Protein AF-0000000087410760 (afdb_homodimer)

Radius of gyration: 28.98 Å; Cα contacts (8 Å, |Δi|>4): 1289; chains: 2; bounding box: 97×98×59 Å

Structure (mmCIF, N/CA/C/O backbone):
data_AF-0000000087410760-model_v1
#
loop_
_entity.id
_entity.type
_entity.pdbx_description
1 polymer 'Alpha/beta hydrolase'
#
loop_
_atom_site.group_PDB
_atom_site.id
_atom_site.type_symbol
_atom_site.label_atom_id
_atom_site.label_alt_id
_atom_site.label_comp_id
_atom_site.label_asym_id
_atom_site.label_entity_id
_atom_site.label_seq_id
_atom_site.pdbx_PDB_ins_code
_atom_site.Cartn_x
_atom_site.Cartn_y
_atom_site.Cartn_z
_atom_site.occupancy
_atom_site.B_iso_or_equiv
_atom_site.auth_seq_id
_atom_site.auth_comp_id
_atom_site.auth_asym_id
_atom_site.auth_atom_id
_atom_site.pdbx_PDB_model_num
ATOM 1 N N . MET A 1 1 ? 74.938 -40.062 11.609 1 38.44 1 MET A N 1
ATOM 2 C CA . MET A 1 1 ? 73.75 -40.594 10.945 1 38.44 1 MET A CA 1
ATOM 3 C C . MET A 1 1 ? 72.812 -39.469 10.516 1 38.44 1 MET A C 1
ATOM 5 O O . MET A 1 1 ? 72.438 -38.625 11.32 1 38.44 1 MET A O 1
ATOM 9 N N . ASN A 1 2 ? 72.812 -39.125 9.156 1 38.44 2 ASN A N 1
ATOM 10 C CA . ASN A 1 2 ? 72.188 -38.062 8.398 1 38.44 2 ASN A CA 1
ATOM 11 C C . ASN A 1 2 ? 70.625 -38.094 8.516 1 38.44 2 ASN A C 1
ATOM 13 O O . ASN A 1 2 ? 70 -39.125 8.25 1 38.44 2 ASN A O 1
ATOM 17 N N . PHE A 1 3 ? 69.875 -37.281 9.227 1 37.53 3 PHE A N 1
ATOM 18 C CA . PHE A 1 3 ? 68.5 -37.031 9.492 1 37.53 3 PHE A CA 1
ATOM 19 C C . PHE A 1 3 ? 67.75 -36.594 8.219 1 37.53 3 PHE A C 1
ATOM 21 O O . PHE A 1 3 ? 67.562 -35.406 8 1 37.53 3 PHE A O 1
ATOM 28 N N . ARG A 1 4 ? 68.125 -37.062 7.023 1 40.28 4 ARG A N 1
ATOM 29 C CA . ARG A 1 4 ? 67.312 -36.406 5.996 1 40.28 4 ARG A CA 1
ATOM 30 C C . ARG A 1 4 ? 65.812 -36.5 6.273 1 40.28 4 ARG A C 1
ATOM 32 O O . ARG A 1 4 ? 65.312 -37.625 6.434 1 40.28 4 ARG A O 1
ATOM 39 N N . LYS A 1 5 ? 65.125 -35.375 6.516 1 38.53 5 LYS A N 1
ATOM 40 C CA . LYS A 1 5 ? 63.688 -35 6.676 1 38.53 5 LYS A CA 1
ATOM 41 C C . LYS A 1 5 ? 62.875 -35.531 5.504 1 38.53 5 LYS A C 1
ATOM 43 O O . LYS A 1 5 ? 63.25 -35.344 4.344 1 38.53 5 LYS A O 1
ATOM 48 N N . LEU A 1 6 ? 62 -36.594 5.594 1 42.25 6 LEU A N 1
ATOM 49 C CA . LEU A 1 6 ? 60.906 -37.062 4.75 1 42.25 6 LEU A CA 1
ATOM 50 C C . LEU A 1 6 ? 59.938 -35.938 4.438 1 42.25 6 LEU A C 1
ATOM 52 O O . LEU A 1 6 ? 59.375 -35.312 5.352 1 42.25 6 LEU A O 1
ATOM 56 N N . PHE A 1 7 ? 60.031 -35.25 3.277 1 44.22 7 PHE A N 1
ATOM 57 C CA . PHE A 1 7 ? 59.094 -34.281 2.748 1 44.22 7 PHE A CA 1
ATOM 58 C C . PHE A 1 7 ? 57.719 -34.906 2.512 1 44.22 7 PHE A C 1
ATOM 60 O O . PHE A 1 7 ? 57.594 -35.812 1.679 1 44.22 7 PHE A O 1
ATOM 67 N N . VAL A 1 8 ? 56.812 -35 3.443 1 42.41 8 VAL A N 1
ATOM 68 C CA . VAL A 1 8 ? 55.438 -35.375 3.271 1 42.41 8 VAL A CA 1
ATOM 69 C C . VAL A 1 8 ? 54.75 -34.406 2.314 1 42.41 8 VAL A C 1
ATOM 71 O O . VAL A 1 8 ? 54.688 -33.188 2.57 1 42.41 8 VAL A O 1
ATOM 74 N N . ILE A 1 9 ? 54.656 -34.719 1.019 1 44.81 9 ILE A N 1
ATOM 75 C CA . ILE A 1 9 ? 53.844 -34 0.049 1 44.81 9 ILE A CA 1
ATOM 76 C C . ILE A 1 9 ? 52.375 -34.031 0.469 1 44.81 9 ILE A C 1
ATOM 78 O O . ILE A 1 9 ? 51.781 -35.125 0.549 1 44.81 9 ILE A O 1
ATOM 82 N N . THR A 1 10 ? 51.844 -33.219 1.294 1 47.16 10 THR A N 1
ATOM 83 C CA . THR A 1 10 ? 50.406 -33.062 1.551 1 47.16 10 THR A CA 1
ATOM 84 C C . THR A 1 10 ? 49.656 -32.688 0.268 1 47.16 10 THR A C 1
ATOM 86 O O . THR A 1 10 ? 49.906 -31.625 -0.317 1 47.16 10 THR A O 1
ATOM 89 N N . GLY A 1 11 ? 49.281 -33.625 -0.597 1 40.72 11 GLY A N 1
ATOM 90 C CA . GLY A 1 11 ? 48.375 -33.344 -1.69 1 40.72 11 GLY A CA 1
ATOM 91 C C . GLY A 1 11 ? 47.125 -32.625 -1.249 1 40.72 11 GLY A C 1
ATOM 92 O O . GLY A 1 11 ? 46.344 -33.156 -0.439 1 40.72 11 GLY A O 1
ATOM 93 N N . LEU A 1 12 ? 47.125 -31.359 -1.23 1 46.41 12 LEU A N 1
ATOM 94 C CA . LEU A 1 12 ? 45.906 -30.578 -1.085 1 46.41 12 LEU A CA 1
ATOM 95 C C . LEU A 1 12 ? 44.875 -30.984 -2.131 1 46.41 12 LEU A C 1
ATOM 97 O O . LEU A 1 12 ? 45.062 -30.766 -3.326 1 46.41 12 LEU A O 1
ATOM 101 N N . PHE A 1 13 ? 44.125 -32.031 -2.029 1 42.69 13 PHE A N 1
ATOM 102 C CA . PHE A 1 13 ? 42.906 -32.281 -2.822 1 42.69 13 PHE A CA 1
ATOM 103 C C . PHE A 1 13 ? 42 -31.047 -2.816 1 42.69 13 PHE A C 1
ATOM 105 O O . PHE A 1 13 ? 41.469 -30.672 -1.777 1 42.69 13 PHE A O 1
ATOM 112 N N . ALA A 1 14 ? 42.219 -30.141 -3.727 1 42.72 14 ALA A N 1
ATOM 113 C CA . ALA A 1 14 ? 41.188 -29.125 -3.979 1 42.72 14 ALA A CA 1
ATOM 114 C C . ALA A 1 14 ? 39.906 -29.766 -4.438 1 42.72 14 ALA A C 1
ATOM 116 O O . ALA A 1 14 ? 39.812 -30.312 -5.547 1 42.72 14 ALA A O 1
ATOM 117 N N . ALA A 1 15 ? 39.062 -30.25 -3.645 1 43.44 15 ALA A N 1
ATOM 118 C CA . ALA A 1 15 ? 37.688 -30.531 -4.043 1 43.44 15 ALA A CA 1
ATOM 119 C C . ALA A 1 15 ? 37.125 -29.406 -4.902 1 43.44 15 ALA A C 1
ATOM 121 O O . ALA A 1 15 ? 36.938 -28.281 -4.426 1 43.44 15 ALA A O 1
ATOM 122 N N . SER A 1 16 ? 37.375 -29.422 -6.113 1 41.16 16 SER A N 1
ATOM 123 C CA . SER A 1 16 ? 36.656 -28.5 -6.988 1 41.16 16 SER A CA 1
ATOM 124 C C . SER A 1 16 ? 35.156 -28.484 -6.656 1 41.16 16 SER A C 1
ATOM 126 O O . SER A 1 16 ? 34.438 -29.469 -6.867 1 41.16 16 SER A O 1
ATOM 128 N N . MET A 1 17 ? 34.75 -27.891 -5.59 1 46.09 17 MET A N 1
ATOM 129 C CA . MET A 1 17 ? 33.344 -27.609 -5.473 1 46.09 17 MET A CA 1
ATOM 130 C C . MET A 1 17 ? 32.75 -27.156 -6.812 1 46.09 17 MET A C 1
ATOM 132 O O . MET A 1 17 ? 33.125 -26.094 -7.32 1 46.09 17 MET A O 1
ATOM 136 N N . THR A 1 18 ? 32.562 -28.062 -7.73 1 45.47 18 THR A N 1
ATOM 137 C CA . THR A 1 18 ? 31.812 -27.672 -8.914 1 45.47 18 THR A CA 1
ATOM 138 C C . THR A 1 18 ? 30.641 -26.781 -8.539 1 45.47 18 THR A C 1
ATOM 140 O O . THR A 1 18 ? 29.688 -27.219 -7.895 1 45.47 18 THR A O 1
ATOM 143 N N . VAL A 1 19 ? 30.875 -25.531 -8.195 1 52.88 19 VAL A N 1
ATOM 144 C CA . VAL A 1 19 ? 29.828 -24.516 -8.102 1 52.88 19 VAL A CA 1
ATOM 145 C C . VAL A 1 19 ? 28.875 -24.656 -9.289 1 52.88 19 VAL A C 1
ATOM 147 O O . VAL A 1 19 ? 29.266 -24.453 -10.438 1 52.88 19 VAL A O 1
ATOM 150 N N . MET A 1 20 ? 27.953 -25.578 -9.188 1 61.34 20 MET A N 1
ATOM 151 C CA . MET A 1 20 ? 27 -25.672 -10.289 1 61.34 20 MET A CA 1
ATOM 152 C C . MET A 1 20 ? 26.438 -24.297 -10.648 1 61.34 20 MET A C 1
ATOM 154 O O . MET A 1 20 ? 25.984 -23.562 -9.766 1 61.34 20 MET A O 1
ATOM 158 N N . ALA A 1 21 ? 26.703 -23.75 -11.781 1 67.06 21 ALA A N 1
ATOM 159 C CA . ALA A 1 21 ? 26.312 -22.5 -12.422 1 67.06 21 ALA A CA 1
ATOM 160 C C . ALA A 1 21 ? 24.781 -22.328 -12.414 1 67.06 21 ALA A C 1
ATOM 162 O O . ALA A 1 21 ? 24.047 -23.297 -12.195 1 67.06 21 ALA A O 1
ATOM 163 N N . GLN A 1 22 ? 24.312 -21.141 -12.477 1 73.69 22 GLN A N 1
ATOM 164 C CA . GLN A 1 22 ? 22.922 -20.844 -12.797 1 73.69 22 GLN A CA 1
ATOM 165 C C . GLN A 1 22 ? 22.438 -21.656 -13.992 1 73.69 22 GLN A C 1
ATOM 167 O O . GLN A 1 22 ? 23.188 -21.828 -14.961 1 73.69 22 GLN A O 1
ATOM 172 N N . ARG A 1 23 ? 21.266 -22.344 -13.812 1 89.31 23 ARG A N 1
ATOM 173 C CA . ARG A 1 23 ? 20.703 -23.156 -14.883 1 89.31 23 ARG A CA 1
ATOM 174 C C . ARG A 1 23 ? 19.328 -22.641 -15.281 1 89.31 23 ARG A C 1
ATOM 176 O O . ARG A 1 23 ? 18.562 -22.156 -14.445 1 89.31 23 ARG A O 1
ATOM 183 N N . THR A 1 24 ? 19.094 -22.625 -16.547 1 95 24 THR A N 1
ATOM 184 C CA . THR A 1 24 ? 17.766 -22.375 -17.109 1 95 24 THR A CA 1
ATOM 185 C C . THR A 1 24 ? 17.375 -23.484 -18.078 1 95 24 THR A C 1
ATOM 187 O O . THR A 1 24 ? 18.156 -23.875 -18.953 1 95 24 THR A O 1
ATOM 190 N N . PHE A 1 25 ? 16.234 -24.141 -17.844 1 97.12 25 PHE A N 1
ATOM 191 C CA . PHE A 1 25 ? 15.789 -25.219 -18.703 1 97.12 25 PHE A CA 1
ATOM 192 C C . PHE A 1 25 ? 14.266 -25.281 -18.75 1 97.12 25 PHE A C 1
ATOM 194 O O . PHE A 1 25 ? 13.594 -24.734 -17.875 1 97.12 25 PHE A O 1
ATOM 201 N N . ASP A 1 26 ? 13.727 -25.906 -19.734 1 97.56 26 ASP A N 1
ATOM 202 C CA . ASP A 1 26 ? 12.289 -26.062 -19.938 1 97.56 26 ASP A CA 1
ATOM 203 C C . ASP A 1 26 ? 11.828 -27.469 -19.547 1 97.56 26 ASP A C 1
ATOM 205 O O . ASP A 1 26 ? 12.562 -28.438 -19.75 1 97.56 26 ASP A O 1
ATOM 209 N N . VAL A 1 27 ? 10.664 -27.562 -18.984 1 97.31 27 VAL A N 1
ATOM 210 C CA . VAL A 1 27 ? 10.031 -28.828 -18.609 1 97.31 27 VAL A CA 1
ATOM 211 C C . VAL A 1 27 ? 8.578 -28.844 -19.062 1 97.31 27 VAL A C 1
ATOM 213 O O . VAL A 1 27 ? 7.832 -27.891 -18.797 1 97.31 27 VAL A O 1
ATOM 216 N N . ASN A 1 28 ? 8.164 -29.875 -19.781 1 97.38 28 ASN A N 1
ATOM 217 C CA . ASN A 1 28 ? 6.734 -30.062 -20.016 1 97.38 28 ASN A CA 1
ATOM 218 C C . ASN A 1 28 ? 5.992 -30.375 -18.703 1 97.38 28 ASN A C 1
ATOM 220 O O . ASN A 1 28 ? 6.445 -31.203 -17.922 1 97.38 28 ASN A O 1
ATOM 224 N N . LEU A 1 29 ? 4.91 -29.75 -18.516 1 97.62 29 LEU A N 1
ATOM 225 C CA . LEU A 1 29 ? 4.207 -29.906 -17.25 1 97.62 29 LEU A CA 1
ATOM 226 C C . LEU A 1 29 ? 3.539 -31.266 -17.156 1 97.62 29 LEU A C 1
ATOM 228 O O . LEU A 1 29 ? 3.379 -31.812 -16.062 1 97.62 29 LEU A O 1
ATOM 232 N N . TYR A 1 30 ? 3.111 -31.766 -18.344 1 96.19 30 TYR A N 1
ATOM 233 C CA . TYR A 1 30 ? 2.451 -33.062 -18.406 1 96.19 30 TYR A CA 1
ATOM 234 C C . TYR A 1 30 ? 3.16 -33.969 -19.391 1 96.19 30 TYR A C 1
ATOM 236 O O . TYR A 1 30 ? 3.557 -33.562 -20.484 1 96.19 30 TYR A O 1
ATOM 244 N N . ASN A 1 31 ? 3.543 -35.219 -19.031 1 89.25 31 ASN A N 1
ATOM 245 C CA . ASN A 1 31 ? 4.102 -36.25 -19.938 1 89.25 31 ASN A CA 1
ATOM 246 C C . ASN A 1 31 ? 3.014 -36.938 -20.75 1 89.25 31 ASN A C 1
ATOM 248 O O . ASN A 1 31 ? 3.279 -37.438 -21.844 1 89.25 31 ASN A O 1
ATOM 252 N N . GLY A 1 32 ? 1.781 -36.844 -20.469 1 85.56 32 GLY A N 1
ATOM 253 C CA . GLY A 1 32 ? 0.605 -37.375 -21.141 1 85.56 32 GLY A CA 1
ATOM 254 C C . GLY A 1 32 ? -0.545 -36.375 -21.203 1 85.56 32 GLY A C 1
ATOM 255 O O . GLY A 1 32 ? -0.343 -35.219 -21.484 1 85.56 32 GLY A O 1
ATOM 256 N N . ARG A 1 33 ? -1.639 -36.969 -20.969 1 87.81 33 ARG A N 1
ATOM 257 C CA . ARG A 1 33 ? -2.83 -36.125 -21.078 1 87.81 33 ARG A CA 1
ATOM 258 C C . ARG A 1 33 ? -2.965 -35.188 -19.891 1 87.81 33 ARG A C 1
ATOM 260 O O . ARG A 1 33 ? -2.865 -35.625 -18.734 1 87.81 33 ARG A O 1
ATOM 267 N N . ALA A 1 34 ? -3.062 -33.938 -20.219 1 93.62 34 ALA A N 1
ATOM 268 C CA . ALA A 1 34 ? -3.363 -32.969 -19.188 1 93.62 34 ALA A CA 1
ATOM 269 C C . ALA A 1 34 ? -4.789 -33.125 -18.672 1 93.62 34 ALA A C 1
ATOM 271 O O . ALA A 1 34 ? -5.676 -33.562 -19.406 1 93.62 34 ALA A O 1
ATOM 272 N N . PRO A 1 35 ? -4.895 -32.812 -17.391 1 95.75 35 PRO A N 1
ATOM 273 C CA . PRO A 1 35 ? -6.273 -32.812 -16.891 1 95.75 35 PRO A CA 1
ATOM 274 C C . PRO A 1 35 ? -7.121 -31.703 -17.5 1 95.75 35 PRO A C 1
ATOM 276 O O . PRO A 1 35 ? -6.609 -30.609 -17.781 1 95.75 35 PRO A O 1
ATOM 279 N N . TYR A 1 36 ? -8.391 -31.922 -17.672 1 96.44 36 TYR A N 1
ATOM 280 C CA . TYR A 1 36 ? -9.359 -30.984 -18.219 1 96.44 36 TYR A CA 1
ATOM 281 C C . TYR A 1 36 ? -8.977 -30.562 -19.625 1 96.44 36 TYR A C 1
ATOM 283 O O . TYR A 1 36 ? -7.828 -30.734 -20.047 1 96.44 36 TYR A O 1
ATOM 291 N N . ASN A 1 37 ? -9.945 -30.172 -20.406 1 95.5 37 ASN A N 1
ATOM 292 C CA . ASN A 1 37 ? -9.773 -29.859 -21.812 1 95.5 37 ASN A CA 1
ATOM 293 C C . ASN A 1 37 ? -10.414 -28.516 -22.172 1 95.5 37 ASN A C 1
ATOM 295 O O . ASN A 1 37 ? -11.586 -28.297 -21.875 1 95.5 37 ASN A O 1
ATOM 299 N N . ASN A 1 38 ? -9.57 -27.609 -22.797 1 96.25 38 ASN A N 1
ATOM 300 C CA . ASN A 1 38 ? -10.102 -26.297 -23.172 1 96.25 38 ASN A CA 1
ATOM 301 C C . ASN A 1 38 ? -10.516 -26.25 -24.641 1 96.25 38 ASN A C 1
ATOM 303 O O . ASN A 1 38 ? -10.82 -25.172 -25.172 1 96.25 38 ASN A O 1
ATOM 307 N N . GLY A 1 39 ? -10.43 -27.344 -25.344 1 95.88 39 GLY A N 1
ATOM 308 C CA . GLY A 1 39 ? -10.883 -27.438 -26.719 1 95.88 39 GLY A CA 1
ATOM 309 C C . GLY A 1 39 ? -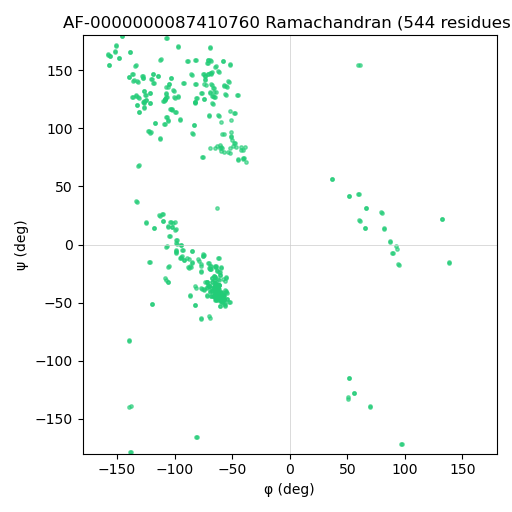9.781 -27.172 -27.734 1 95.88 39 GLY A C 1
ATOM 310 O O . GLY A 1 39 ? -10.008 -27.266 -28.938 1 95.88 39 GLY A O 1
ATOM 311 N N . ASP A 1 40 ? -8.539 -26.812 -27.375 1 95.44 40 ASP A N 1
ATOM 312 C CA . ASP A 1 40 ? -7.398 -26.562 -28.25 1 95.44 40 ASP A CA 1
ATOM 313 C C . ASP A 1 40 ? -6.27 -27.547 -28 1 95.44 40 ASP A C 1
ATOM 315 O O . ASP A 1 40 ? -5.477 -27.375 -27.078 1 95.44 40 ASP A O 1
ATOM 319 N N . LYS A 1 41 ? -6.051 -28.516 -28.828 1 91.75 41 LYS A N 1
ATOM 32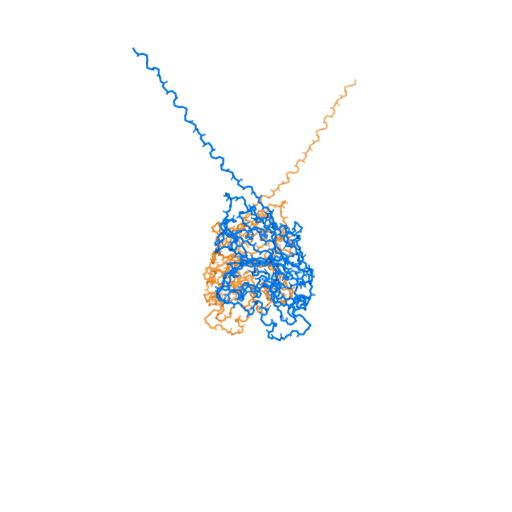0 C CA . LYS A 1 41 ? -5.074 -29.594 -28.672 1 91.75 41 LYS A CA 1
ATOM 321 C C . LYS A 1 41 ? -3.648 -29.062 -28.781 1 91.75 41 LYS A C 1
ATOM 323 O O . LYS A 1 41 ? -2.699 -29.703 -28.328 1 91.75 41 LYS A O 1
ATOM 328 N N . ARG A 1 42 ? -3.525 -27.922 -29.391 1 94.31 42 ARG A N 1
ATOM 329 C CA . ARG A 1 42 ? -2.195 -27.359 -29.609 1 94.31 42 ARG A CA 1
ATOM 330 C C . ARG A 1 42 ? -1.734 -26.578 -28.375 1 94.31 42 ARG A C 1
ATOM 332 O O . ARG A 1 42 ? -0.555 -26.234 -28.266 1 94.31 42 ARG A O 1
ATOM 339 N N . ASP A 1 43 ? -2.645 -26.266 -27.5 1 96.25 43 ASP A N 1
ATOM 340 C CA . ASP A 1 43 ? -2.332 -25.5 -26.281 1 96.25 43 ASP A CA 1
ATOM 341 C C . ASP A 1 43 ? -1.794 -26.422 -25.188 1 96.25 43 ASP A C 1
ATOM 343 O O . ASP A 1 43 ? -2.562 -27.109 -24.531 1 96.25 43 ASP A O 1
ATOM 347 N N . THR A 1 44 ? -0.476 -26.438 -24.953 1 96.75 44 THR A N 1
ATOM 348 C CA . THR A 1 44 ? 0.164 -27.266 -23.938 1 96.75 44 THR A CA 1
ATOM 349 C C . THR A 1 44 ? 0.731 -26.406 -22.812 1 96.75 44 THR A C 1
ATOM 351 O O . THR A 1 44 ? 0.947 -25.203 -22.984 1 96.75 44 THR A O 1
ATOM 354 N N . ALA A 1 45 ? 0.933 -27.047 -21.688 1 98.38 45 ALA A N 1
ATOM 355 C CA . ALA A 1 45 ? 1.505 -26.359 -20.531 1 98.38 45 ALA A CA 1
ATOM 356 C C . ALA A 1 45 ? 2.965 -26.75 -20.328 1 98.38 45 ALA A C 1
ATOM 358 O O . ALA A 1 45 ? 3.328 -27.922 -20.469 1 98.38 45 ALA A O 1
ATOM 359 N N . LYS A 1 46 ? 3.799 -25.797 -20.016 1 98.25 46 LYS A N 1
ATOM 360 C CA . LYS A 1 46 ? 5.207 -26.031 -19.719 1 98.25 46 LYS A CA 1
ATOM 361 C C . LYS A 1 46 ? 5.746 -24.969 -18.766 1 98.25 46 LYS A C 1
ATOM 363 O O . LYS A 1 46 ? 5.102 -23.953 -18.547 1 98.25 46 LYS A O 1
ATOM 368 N N . VAL A 1 47 ? 6.926 -25.281 -18.219 1 98.62 47 VAL A N 1
ATOM 369 C CA . VAL A 1 47 ? 7.582 -24.297 -17.375 1 98.62 47 VAL A CA 1
ATOM 370 C C . VAL A 1 47 ? 9.016 -24.078 -17.859 1 98.62 47 VAL A C 1
ATOM 372 O O . VAL A 1 47 ? 9.648 -24.984 -18.391 1 98.62 47 VAL A O 1
ATOM 375 N N . ARG A 1 48 ? 9.438 -22.875 -17.766 1 98.62 48 ARG A N 1
ATOM 376 C CA . ARG A 1 48 ? 10.859 -22.578 -17.781 1 98.62 48 ARG A CA 1
ATOM 377 C C . ARG A 1 48 ? 11.398 -22.344 -16.375 1 98.62 48 ARG A C 1
ATOM 379 O O . ARG A 1 48 ? 10.891 -21.484 -15.656 1 98.62 48 ARG A O 1
ATOM 386 N N . VAL A 1 49 ? 12.445 -23.094 -16.031 1 98.5 49 VAL A N 1
ATOM 387 C CA . VAL A 1 49 ? 12.961 -23.078 -14.664 1 98.5 49 VAL A CA 1
ATOM 388 C C . VAL A 1 49 ? 14.305 -22.344 -14.625 1 98.5 49 VAL A C 1
ATOM 390 O O . VAL A 1 49 ? 15.195 -22.625 -15.43 1 98.5 49 VAL A O 1
ATOM 393 N N . TYR A 1 50 ? 14.414 -21.328 -13.789 1 98 50 TYR A N 1
ATOM 394 C CA . TYR A 1 50 ? 15.641 -20.625 -13.484 1 98 50 TYR A CA 1
ATOM 395 C C . TYR A 1 50 ? 16.156 -20.984 -12.094 1 98 50 TYR A C 1
ATOM 397 O O . TYR A 1 50 ? 15.57 -20.578 -11.086 1 98 50 TYR A O 1
ATOM 405 N N . LEU A 1 51 ? 17.25 -21.719 -12.016 1 97.81 51 LEU A N 1
ATOM 406 C CA . LEU A 1 51 ? 17.828 -22.125 -10.742 1 97.81 51 LEU A CA 1
ATOM 407 C C . LEU A 1 51 ? 19.016 -21.234 -10.375 1 97.81 51 LEU A C 1
ATOM 409 O O . LEU A 1 51 ? 19.859 -20.938 -11.227 1 97.81 51 LEU A O 1
ATOM 413 N N . PRO A 1 52 ? 18.969 -20.781 -9.133 1 96.88 52 PRO A N 1
ATOM 414 C CA . PRO A 1 52 ? 20.141 -20.016 -8.703 1 96.88 52 PRO A CA 1
ATOM 415 C C . PRO A 1 52 ? 21.391 -20.875 -8.555 1 96.88 52 PRO A C 1
ATOM 417 O O . PRO A 1 52 ? 21.312 -22.109 -8.656 1 96.88 52 PRO A O 1
ATOM 420 N N . LEU A 1 53 ? 22.5 -20.078 -8.383 1 93.44 53 LEU A N 1
ATOM 421 C CA . LEU A 1 53 ? 23.719 -20.797 -7.969 1 93.44 53 LEU A CA 1
ATOM 422 C C . LEU A 1 53 ? 23.484 -21.562 -6.672 1 93.44 53 LEU A C 1
ATOM 424 O O . LEU A 1 53 ? 22.859 -21.047 -5.742 1 93.44 53 LEU A O 1
ATOM 428 N N . GLU A 1 54 ? 24.016 -22.75 -6.723 1 91.75 54 GLU A N 1
ATOM 429 C CA . GLU A 1 54 ? 23.75 -23.625 -5.586 1 91.75 54 GLU A CA 1
ATOM 430 C C . GLU A 1 54 ? 24.156 -22.969 -4.27 1 91.75 54 GLU A C 1
ATOM 432 O O . GLU A 1 54 ? 23.422 -23.016 -3.285 1 91.75 54 GLU A O 1
ATOM 437 N N . ARG A 1 55 ? 25.25 -22.312 -4.238 1 92.38 55 ARG A N 1
ATOM 438 C CA . ARG A 1 55 ? 25.781 -21.719 -3.018 1 92.38 55 ARG A CA 1
ATOM 439 C C . ARG A 1 55 ? 24.953 -20.531 -2.568 1 92.38 55 ARG A C 1
ATOM 441 O O . ARG A 1 55 ? 25.031 -20.094 -1.414 1 92.38 55 ARG A O 1
ATOM 448 N N . GLU A 1 56 ? 24.141 -20.047 -3.484 1 94.31 56 GLU A N 1
ATOM 449 C CA . GLU A 1 56 ? 23.344 -18.844 -3.195 1 94.31 56 GLU A CA 1
ATOM 450 C C . GLU A 1 56 ? 21.875 -19.188 -2.977 1 94.31 56 GLU A C 1
ATOM 452 O O . GLU A 1 56 ? 21.078 -18.312 -2.643 1 94.31 56 GLU A O 1
ATOM 457 N N . ALA A 1 57 ? 21.641 -20.453 -3.121 1 95.81 57 ALA A N 1
ATOM 458 C CA . ALA A 1 57 ? 20.234 -20.859 -3.057 1 95.81 57 ALA A CA 1
ATOM 459 C C . ALA A 1 57 ? 19.656 -20.625 -1.661 1 95.81 57 ALA A C 1
ATOM 461 O O . ALA A 1 57 ? 20.25 -21.062 -0.664 1 95.81 57 ALA A O 1
ATOM 462 N N . THR A 1 58 ? 18.531 -19.906 -1.605 1 96.38 58 THR A N 1
ATOM 463 C CA . THR A 1 58 ? 17.859 -19.625 -0.341 1 96.38 58 THR A CA 1
ATOM 464 C C . THR A 1 58 ? 16.875 -20.75 0.007 1 96.38 58 THR A C 1
ATOM 466 O O . THR A 1 58 ? 16.375 -20.812 1.135 1 96.38 58 THR A O 1
ATOM 469 N N . GLY A 1 59 ? 16.594 -21.641 -1.01 1 97.69 59 GLY A N 1
ATOM 470 C CA . GLY A 1 59 ? 15.578 -22.672 -0.85 1 97.69 59 GLY A CA 1
ATOM 471 C C . GLY A 1 59 ? 14.195 -22.203 -1.285 1 97.69 59 GLY A C 1
ATOM 472 O O . GLY A 1 59 ? 13.266 -23 -1.358 1 97.69 59 GLY A O 1
ATOM 473 N N . ARG A 1 60 ? 14.008 -20.969 -1.601 1 98.44 60 ARG A N 1
ATOM 474 C CA . ARG A 1 60 ? 12.711 -20.438 -2.008 1 98.44 60 ARG A CA 1
ATOM 475 C C . ARG A 1 60 ? 12.484 -20.625 -3.5 1 98.44 60 ARG A C 1
ATOM 477 O O . ARG A 1 60 ? 13.422 -20.547 -4.297 1 98.44 60 ARG A O 1
ATOM 484 N N . ALA A 1 61 ? 11.289 -20.844 -3.893 1 98.75 61 ALA A N 1
ATOM 485 C CA . ALA A 1 61 ? 10.875 -20.969 -5.289 1 98.75 61 ALA A CA 1
ATOM 486 C C . ALA A 1 61 ? 9.57 -20.219 -5.543 1 98.75 61 ALA A C 1
ATOM 488 O O . ALA A 1 61 ? 8.727 -20.109 -4.656 1 98.75 61 ALA A O 1
ATOM 489 N N . ILE A 1 62 ? 9.43 -19.688 -6.703 1 98.88 62 ILE A N 1
ATOM 490 C CA . ILE A 1 62 ? 8.234 -18.953 -7.07 1 98.88 62 ILE A CA 1
ATOM 491 C C . ILE A 1 62 ? 7.738 -19.406 -8.438 1 98.88 62 ILE A C 1
ATOM 493 O O . ILE A 1 62 ? 8.484 -19.359 -9.422 1 98.88 62 ILE A O 1
ATOM 497 N N . VAL A 1 63 ? 6.527 -19.906 -8.508 1 98.94 63 VAL A N 1
ATOM 498 C CA . VAL A 1 63 ? 5.844 -20.156 -9.773 1 98.94 63 VAL A CA 1
ATOM 499 C C . VAL A 1 63 ? 5.23 -18.859 -10.297 1 98.94 63 VAL A C 1
ATOM 501 O O . VAL A 1 63 ? 4.465 -18.203 -9.594 1 98.94 63 VAL A O 1
ATOM 504 N N . ILE A 1 64 ? 5.539 -18.5 -11.523 1 98.88 64 ILE A N 1
ATOM 505 C CA . ILE A 1 64 ? 5.148 -17.219 -12.07 1 98.88 64 ILE A CA 1
ATOM 506 C C . ILE A 1 64 ? 4.082 -17.406 -13.148 1 98.88 64 ILE A C 1
ATOM 508 O O . ILE A 1 64 ? 4.301 -18.125 -14.125 1 98.88 64 ILE A O 1
ATOM 512 N N . CYS A 1 65 ? 2.932 -16.75 -12.969 1 98.94 65 CYS A N 1
ATOM 513 C CA . CYS A 1 65 ? 1.796 -16.828 -13.883 1 98.94 65 CYS A CA 1
ATOM 514 C C . CYS A 1 65 ? 1.629 -15.531 -14.664 1 98.94 65 CYS A C 1
ATOM 516 O O . CYS A 1 65 ? 1.061 -14.57 -14.148 1 98.94 65 CYS A O 1
ATOM 518 N N . PRO A 1 66 ? 2.049 -15.547 -15.945 1 98.56 66 PRO A N 1
ATOM 519 C CA . PRO A 1 66 ? 1.903 -14.328 -16.75 1 98.56 66 PRO A CA 1
ATOM 520 C C . PRO A 1 66 ? 0.444 -13.938 -16.969 1 98.56 66 PRO A C 1
ATOM 522 O O . PRO A 1 66 ? -0.44 -14.797 -16.938 1 98.56 66 PRO A O 1
ATOM 525 N N . GLY A 1 67 ? 0.243 -12.648 -17.172 1 98.06 67 GLY A N 1
ATOM 526 C CA . GLY A 1 67 ? -1.076 -12.148 -17.531 1 98.06 67 GLY A CA 1
ATOM 527 C C . GLY A 1 67 ? -1.386 -12.312 -19 1 98.06 67 GLY A C 1
ATOM 528 O O . GLY A 1 67 ? -0.746 -13.102 -19.703 1 98.06 67 GLY A O 1
ATOM 529 N N . GLY A 1 68 ? -2.475 -11.578 -19.406 1 97.62 68 GLY A N 1
ATOM 530 C CA . GLY A 1 68 ? -2.906 -11.641 -20.797 1 97.62 68 GLY A CA 1
ATOM 531 C C . GLY A 1 68 ? -4.398 -11.867 -20.953 1 97.62 68 GLY A C 1
ATOM 532 O O . GLY A 1 68 ? -4.852 -12.43 -21.953 1 97.62 68 GLY A O 1
ATOM 533 N N . SER A 1 69 ? -5.133 -11.562 -20 1 97.5 69 SER A N 1
ATOM 534 C CA . SER A 1 69 ? -6.594 -11.539 -19.984 1 97.5 69 SER A CA 1
ATOM 535 C C . SER A 1 69 ? -7.164 -12.922 -20.281 1 97.5 69 SER A C 1
ATOM 537 O O . SER A 1 69 ? -8.25 -13.047 -20.844 1 97.5 69 SER A O 1
ATOM 539 N N . TYR A 1 70 ? -6.355 -13.953 -20.078 1 97.88 70 TYR A N 1
ATOM 540 C CA . TYR A 1 70 ? -6.738 -15.336 -20.344 1 97.88 70 TYR A CA 1
ATOM 541 C C . TYR A 1 70 ? -6.977 -15.562 -21.828 1 97.88 70 TYR A C 1
ATOM 543 O O . TYR A 1 70 ? -7.652 -16.516 -22.219 1 97.88 70 TYR A O 1
ATOM 551 N N . GLU A 1 71 ? -6.551 -14.641 -22.672 1 97.56 71 GLU A N 1
ATOM 552 C CA . GLU A 1 71 ? -6.602 -14.781 -24.125 1 97.56 71 GLU A CA 1
ATOM 553 C C . GLU A 1 71 ? -5.215 -15.055 -24.703 1 97.56 71 GLU A C 1
ATOM 555 O O . GLU A 1 71 ? -5.082 -15.703 -25.734 1 97.56 71 GLU A O 1
ATOM 560 N N . SER A 1 72 ? -4.297 -14.555 -24.109 1 97.69 72 SER A N 1
ATOM 561 C CA . SER A 1 72 ? -2.881 -14.758 -24.406 1 97.69 72 SER A CA 1
ATOM 562 C C . SER A 1 72 ? -2.045 -14.742 -23.141 1 97.69 72 SER A C 1
ATOM 564 O O . SER A 1 72 ? -2.59 -14.672 -22.031 1 97.69 72 SER A O 1
ATOM 566 N N . LEU A 1 73 ? -0.727 -14.93 -23.266 1 98.25 73 LEU A N 1
ATOM 567 C CA . LEU A 1 73 ? 0.167 -14.852 -22.125 1 98.25 73 LEU A CA 1
ATOM 568 C C . LEU A 1 73 ? 1.308 -13.875 -22.375 1 98.25 73 LEU A C 1
ATOM 570 O O . LEU A 1 73 ? 2.029 -14.008 -23.375 1 98.25 73 LEU A O 1
ATOM 574 N N . SER A 1 74 ? 1.388 -12.891 -21.516 1 97.12 74 SER A N 1
ATOM 575 C CA . SER A 1 74 ? 2.533 -11.984 -21.578 1 97.12 74 SER A CA 1
ATOM 576 C C . SER A 1 74 ? 3.787 -12.648 -21.016 1 97.12 74 SER A C 1
ATOM 578 O O . SER A 1 74 ? 4.309 -12.219 -19.984 1 97.12 74 SER A O 1
ATOM 580 N N . MET A 1 75 ? 4.395 -13.57 -21.781 1 97.44 75 MET A N 1
ATOM 581 C CA . MET A 1 75 ? 5.441 -14.469 -21.297 1 97.44 75 MET A CA 1
ATOM 582 C C . MET A 1 75 ? 6.73 -13.703 -21.031 1 97.44 75 MET A C 1
ATOM 584 O O . MET A 1 75 ? 7.449 -14 -20.062 1 97.44 75 MET A O 1
ATOM 588 N N . ASP A 1 76 ? 7.031 -12.711 -21.828 1 95.06 76 ASP A N 1
ATOM 589 C CA . ASP A 1 76 ? 8.312 -12.016 -21.688 1 95.06 76 ASP A CA 1
ATOM 590 C C . ASP A 1 76 ? 8.297 -11.062 -20.5 1 95.06 76 ASP A C 1
ATOM 592 O O . ASP A 1 76 ? 8.82 -11.383 -19.438 1 95.06 76 ASP A O 1
ATOM 596 N N . THR A 1 77 ? 7.445 -10 -20.484 1 93.75 77 THR A N 1
ATOM 597 C CA . THR A 1 77 ? 7.492 -8.906 -19.531 1 93.75 77 THR A CA 1
ATOM 598 C C . THR A 1 77 ? 6.895 -9.336 -18.188 1 93.75 77 THR A C 1
ATOM 600 O O . THR A 1 77 ? 7.27 -8.812 -17.141 1 93.75 77 THR A O 1
ATOM 603 N N . GLU A 1 78 ? 6.02 -10.367 -18.219 1 96.81 78 GLU A N 1
ATOM 604 C CA . GLU A 1 78 ? 5.352 -10.812 -17 1 96.81 78 GLU A CA 1
ATOM 605 C C . GLU A 1 78 ? 5.723 -12.25 -16.656 1 96.81 78 GLU A C 1
ATOM 607 O O . GLU A 1 78 ? 5.043 -12.898 -15.859 1 96.81 78 GLU A O 1
ATOM 612 N N . GLY A 1 79 ? 6.793 -12.758 -17.328 1 96.81 79 GLY A N 1
ATOM 613 C CA . GLY A 1 79 ? 7.293 -14.102 -17.078 1 96.81 79 GLY A CA 1
ATOM 614 C C . GLY A 1 79 ? 8.805 -14.188 -17.062 1 96.81 79 GLY A C 1
ATOM 615 O O . GLY A 1 79 ? 9.438 -14.078 -16.016 1 96.81 79 GLY A O 1
ATOM 616 N N . TYR A 1 80 ? 9.406 -14.281 -18.234 1 96.88 80 TYR A N 1
ATOM 617 C CA . TYR A 1 80 ? 10.82 -14.594 -18.406 1 96.88 80 TYR A CA 1
ATOM 618 C C . TYR A 1 80 ? 11.688 -13.484 -17.812 1 96.88 80 TYR A C 1
ATOM 620 O O . TYR A 1 80 ? 12.75 -13.758 -17.25 1 96.88 80 TYR A O 1
ATOM 628 N N . ASP A 1 81 ? 11.281 -12.234 -17.891 1 94 81 ASP A N 1
ATOM 629 C CA . ASP A 1 81 ? 12.07 -11.102 -17.406 1 94 81 ASP A CA 1
ATOM 630 C C . ASP A 1 81 ? 12.258 -11.172 -15.891 1 94 81 ASP A C 1
ATOM 632 O O . ASP A 1 81 ? 13.164 -10.539 -15.344 1 94 81 ASP A O 1
ATOM 636 N N . TRP A 1 82 ? 11.438 -11.93 -15.234 1 95.69 82 TRP A N 1
ATOM 637 C CA . TRP A 1 82 ? 11.523 -12.047 -13.781 1 95.69 82 TRP A CA 1
ATOM 638 C C . TRP A 1 82 ? 12.414 -13.219 -13.383 1 95.69 82 TRP A C 1
ATOM 640 O O . TRP A 1 82 ? 12.797 -13.344 -12.219 1 95.69 82 TRP A O 1
ATOM 650 N N . GLY A 1 83 ? 12.75 -14.125 -14.352 1 95.25 83 GLY A N 1
ATOM 651 C CA . GLY A 1 83 ? 13.562 -15.297 -14.07 1 95.25 83 GLY A CA 1
ATOM 652 C C . GLY A 1 83 ? 14.906 -14.961 -13.445 1 95.25 83 GLY A C 1
ATOM 653 O O . GLY A 1 83 ? 15.203 -15.383 -12.328 1 95.25 83 GLY A O 1
ATOM 654 N N . GLU A 1 84 ? 15.602 -14.086 -14.102 1 90.62 84 GLU A N 1
ATOM 655 C CA . GLU A 1 84 ? 16.938 -13.727 -13.633 1 90.62 84 GLU A CA 1
ATOM 656 C C . GLU A 1 84 ? 16.859 -12.875 -12.367 1 90.62 84 GLU A C 1
ATOM 658 O O . GLU A 1 84 ? 17.734 -12.961 -11.5 1 90.62 84 GLU A O 1
ATOM 663 N N . PHE A 1 85 ? 15.828 -12.094 -12.273 1 90.56 85 PHE A N 1
ATOM 664 C CA . PHE A 1 85 ? 15.656 -11.273 -11.078 1 90.56 85 PHE A CA 1
ATOM 665 C C . PHE A 1 85 ? 15.648 -12.141 -9.828 1 90.56 85 PHE A C 1
ATOM 667 O O . PHE A 1 85 ? 16.406 -11.898 -8.891 1 90.56 85 PHE A O 1
ATOM 674 N N . PHE A 1 86 ? 14.852 -13.141 -9.852 1 96.19 86 PHE A N 1
ATOM 675 C CA . PHE A 1 86 ? 14.742 -14.008 -8.688 1 96.19 86 PHE A CA 1
ATOM 676 C C . PHE A 1 86 ? 15.969 -14.906 -8.562 1 96.19 86 PHE A C 1
ATOM 678 O O . PHE A 1 86 ? 16.484 -15.102 -7.461 1 96.19 86 PHE A O 1
ATOM 685 N N . GLN A 1 87 ? 16.438 -15.367 -9.68 1 94.69 87 GLN A N 1
ATOM 686 C CA . GLN A 1 87 ? 17.625 -16.219 -9.711 1 94.69 87 GLN A CA 1
ATOM 687 C C . GLN A 1 87 ? 18.8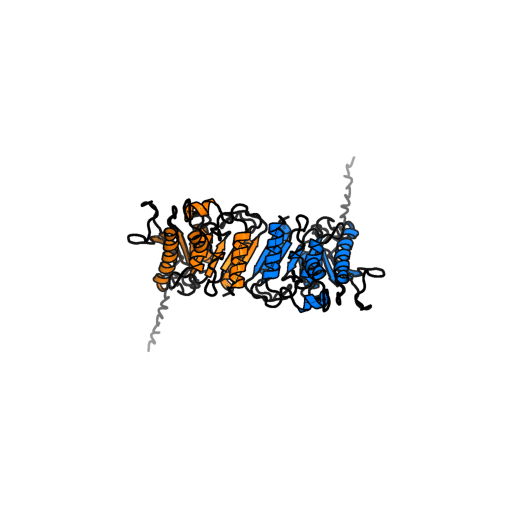12 -15.539 -9.023 1 94.69 87 GLN A C 1
ATOM 689 O O . GLN A 1 87 ? 19.531 -16.172 -8.25 1 94.69 87 GLN A O 1
ATOM 694 N N . ASN A 1 88 ? 18.953 -14.281 -9.227 1 92.56 88 ASN A N 1
ATOM 695 C CA . ASN A 1 88 ? 20.062 -13.508 -8.68 1 92.56 88 ASN A CA 1
ATOM 696 C C . ASN A 1 88 ? 19.875 -13.242 -7.188 1 92.56 88 ASN A C 1
ATOM 698 O O . ASN A 1 88 ? 20.797 -12.797 -6.512 1 92.56 88 ASN A O 1
ATOM 702 N N . GLN A 1 89 ? 18.766 -13.531 -6.688 1 94.31 89 GLN A N 1
ATOM 703 C CA . GLN A 1 89 ? 18.484 -13.375 -5.262 1 94.31 89 GLN A CA 1
ATOM 704 C C . GLN A 1 89 ? 18.484 -14.719 -4.551 1 94.31 89 GLN A C 1
ATOM 706 O O . GLN A 1 89 ? 18.078 -14.82 -3.391 1 94.31 89 GLN A O 1
ATOM 711 N N . GLY A 1 90 ? 18.891 -15.766 -5.305 1 97 90 GLY A N 1
ATOM 712 C CA . GLY A 1 90 ? 18.953 -17.109 -4.727 1 97 90 GLY A CA 1
ATOM 713 C C . GLY A 1 90 ? 17.609 -17.812 -4.707 1 97 90 GLY A C 1
ATOM 714 O O . GLY A 1 90 ? 17.438 -18.797 -3.996 1 97 90 GLY A O 1
ATOM 715 N N . ILE A 1 91 ? 16.625 -17.312 -5.434 1 98.06 91 ILE A N 1
ATOM 716 C CA . ILE A 1 91 ? 15.281 -17.875 -5.473 1 98.06 91 ILE A CA 1
ATOM 717 C C . ILE A 1 91 ? 15.047 -18.562 -6.812 1 98.06 91 ILE A C 1
ATOM 719 O O . ILE A 1 91 ? 15.328 -18 -7.871 1 98.06 91 ILE A O 1
ATOM 723 N N . ALA A 1 92 ? 14.648 -19.781 -6.82 1 98.5 92 ALA A N 1
ATOM 724 C CA . ALA A 1 92 ? 14.273 -20.469 -8.055 1 98.5 92 ALA A CA 1
ATOM 725 C C . ALA A 1 92 ? 13.008 -19.859 -8.656 1 98.5 92 ALA A C 1
ATOM 727 O O . ALA A 1 92 ? 12.016 -19.672 -7.953 1 98.5 92 ALA A O 1
ATOM 728 N N . ALA A 1 93 ? 13.102 -19.516 -9.891 1 98.56 93 ALA A N 1
ATOM 729 C CA . ALA A 1 93 ? 11.938 -19 -10.609 1 98.56 93 ALA A CA 1
ATOM 730 C C . ALA A 1 93 ? 11.406 -20.031 -11.602 1 98.56 93 ALA A C 1
ATOM 732 O O . ALA A 1 93 ? 12.172 -20.594 -12.391 1 98.56 93 ALA A O 1
ATOM 733 N N . ILE A 1 94 ? 10.133 -20.297 -11.578 1 98.81 94 ILE A N 1
ATOM 734 C CA . ILE A 1 94 ? 9.461 -21.25 -12.461 1 98.81 94 ILE A CA 1
ATOM 735 C C . ILE A 1 94 ? 8.375 -20.531 -13.258 1 98.81 94 ILE A C 1
ATOM 737 O O . ILE A 1 94 ? 7.254 -20.359 -12.781 1 98.81 94 ILE A O 1
ATOM 741 N N . VAL A 1 95 ? 8.727 -20.141 -14.461 1 98.81 95 VAL A N 1
ATOM 742 C CA . VAL A 1 95 ? 7.793 -19.406 -15.305 1 98.81 95 VAL A CA 1
ATOM 743 C C . VAL A 1 95 ? 6.84 -20.375 -16 1 98.81 95 VAL A C 1
ATOM 745 O O . VAL A 1 95 ? 7.273 -21.234 -16.766 1 98.81 95 VAL A O 1
ATOM 748 N N . LEU A 1 96 ? 5.566 -20.188 -15.789 1 98.94 96 LEU A N 1
ATOM 749 C CA . LEU A 1 96 ? 4.551 -21.125 -16.25 1 98.94 96 LEU A CA 1
ATOM 750 C C . LEU A 1 96 ? 3.867 -20.594 -17.516 1 98.94 96 LEU A C 1
ATOM 752 O O . LEU A 1 96 ? 3.287 -19.516 -17.5 1 98.94 96 LEU A O 1
ATOM 756 N N . LYS A 1 97 ? 4.02 -21.281 -18.562 1 98.81 97 LYS A N 1
ATOM 757 C CA . LYS A 1 97 ? 3.072 -21.172 -19.672 1 98.81 97 LYS A CA 1
ATOM 758 C C . LYS A 1 97 ? 1.868 -22.078 -19.453 1 98.81 97 LYS A C 1
ATOM 760 O O . LYS A 1 97 ? 1.92 -23.281 -19.781 1 98.81 97 LYS A O 1
ATOM 765 N N . TYR A 1 98 ? 0.838 -21.5 -18.922 1 98.88 98 TYR A N 1
ATOM 766 C CA . TYR A 1 98 ? -0.365 -22.297 -18.672 1 98.88 98 TYR A CA 1
ATOM 767 C C . TYR A 1 98 ? -1.284 -22.281 -19.891 1 98.88 98 TYR A C 1
ATOM 769 O O . TYR A 1 98 ? -1.181 -21.391 -20.75 1 98.88 98 TYR A O 1
ATOM 777 N N . ARG A 1 99 ? -2.145 -23.281 -19.969 1 98.75 99 ARG A N 1
ATOM 778 C CA . ARG A 1 99 ? -3.139 -23.328 -21.031 1 98.75 99 ARG A CA 1
ATOM 779 C C . ARG A 1 99 ? -4.254 -22.312 -20.797 1 98.75 99 ARG A C 1
ATOM 781 O O . ARG A 1 9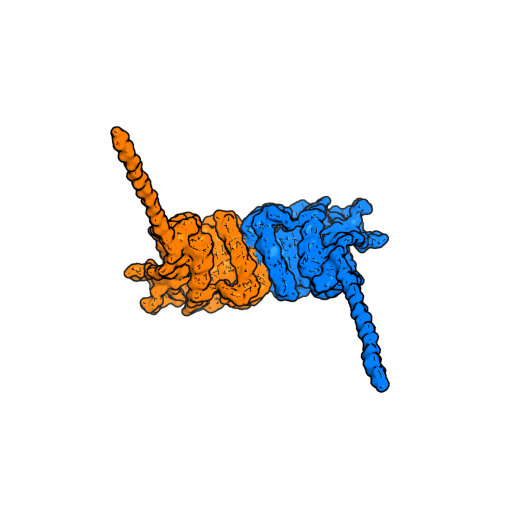9 ? -4.617 -22.047 -19.656 1 98.75 99 ARG A O 1
ATOM 788 N N . LEU A 1 100 ? -4.734 -21.781 -21.828 1 98.62 100 LEU A N 1
ATOM 789 C CA . LEU A 1 100 ? -5.812 -20.797 -21.734 1 98.62 100 LEU A CA 1
ATOM 790 C C . LEU A 1 100 ? -7.141 -21.484 -21.438 1 98.62 100 LEU A C 1
ATOM 792 O O . LEU A 1 100 ? -7.383 -22.609 -21.875 1 98.62 100 LEU A O 1
ATOM 796 N N . PRO A 1 101 ? -7.992 -20.812 -20.703 1 98.38 101 PRO A N 1
ATOM 797 C CA . PRO A 1 101 ? -9.195 -21.484 -20.203 1 98.38 101 PRO A CA 1
ATOM 798 C C . PRO A 1 101 ? -10.227 -21.766 -21.297 1 98.38 101 PRO A C 1
ATOM 800 O O . PRO A 1 101 ? -10.766 -22.875 -21.359 1 98.38 101 PRO A O 1
ATOM 803 N N . ASN A 1 102 ? -10.5 -20.75 -22.203 1 97.12 102 ASN A N 1
ATOM 804 C CA . ASN A 1 102 ? -11.586 -20.844 -23.156 1 97.12 102 ASN A CA 1
ATOM 805 C C . ASN A 1 102 ? -12.906 -21.203 -22.469 1 97.12 102 ASN A C 1
ATOM 807 O O . ASN A 1 102 ? -13.602 -22.125 -22.906 1 97.12 102 ASN A O 1
ATOM 811 N N . GLY A 1 103 ? -13.094 -20.578 -21.359 1 97 103 GLY A N 1
ATOM 812 C CA . GLY A 1 103 ? -14.344 -20.781 -20.625 1 97 103 GLY A CA 1
ATOM 813 C C . GLY A 1 103 ? -14.297 -21.969 -19.688 1 97 103 GLY A C 1
ATOM 814 O O . GLY A 1 103 ? -15.312 -22.328 -19.094 1 97 103 GLY A O 1
ATOM 815 N N . LYS A 1 104 ? -13.18 -22.625 -19.594 1 97.62 104 LYS A N 1
ATOM 816 C CA . LYS A 1 104 ? -12.984 -23.75 -18.688 1 97.62 104 LYS A CA 1
ATOM 817 C C . LYS A 1 104 ? -11.984 -23.406 -17.594 1 97.62 104 LYS A C 1
ATOM 819 O O . LYS A 1 104 ? -10.789 -23.703 -17.719 1 97.62 104 LYS A O 1
ATOM 824 N N . PRO A 1 105 ? -12.492 -22.891 -16.438 1 98.06 105 PRO A N 1
ATOM 825 C CA . PRO A 1 105 ? -11.617 -22.359 -15.391 1 98.06 105 PRO A CA 1
ATOM 826 C C . PRO A 1 105 ? -10.656 -23.406 -14.836 1 98.06 105 PRO A C 1
ATOM 828 O O . PRO A 1 105 ? -9.547 -23.062 -14.406 1 98.06 105 PRO A O 1
ATOM 831 N N . GLU A 1 106 ? -11.039 -24.672 -14.914 1 98 106 GLU A N 1
ATOM 832 C CA . GLU A 1 106 ? -10.258 -25.734 -14.289 1 98 106 GLU A CA 1
ATOM 833 C C . GLU A 1 106 ? -8.93 -25.938 -15.008 1 98 106 GLU A C 1
ATOM 835 O O . GLU A 1 106 ? -7.957 -26.406 -14.414 1 98 106 GLU A O 1
ATOM 840 N N . VAL A 1 107 ? -8.844 -25.516 -16.219 1 98.56 107 VAL A N 1
ATOM 841 C CA . VAL A 1 107 ? -7.688 -25.812 -17.078 1 98.56 107 VAL A CA 1
ATOM 842 C C . VAL A 1 107 ? -6.465 -25.047 -16.562 1 98.56 107 VAL A C 1
ATOM 844 O O . VAL A 1 107 ? -5.48 -25.656 -16.141 1 98.56 107 VAL A O 1
ATOM 847 N N . PRO A 1 108 ? -6.523 -23.719 -16.578 1 98.81 108 PRO A N 1
ATOM 848 C CA . PRO A 1 108 ? -5.328 -23.031 -16.078 1 98.81 108 PRO A CA 1
ATOM 849 C C . PRO A 1 108 ? -5.074 -23.281 -14.594 1 98.81 108 PRO A C 1
ATOM 851 O O . PRO A 1 108 ? -3.924 -23.266 -14.148 1 98.81 108 PRO A O 1
ATOM 854 N N . ILE A 1 109 ? -6.109 -23.5 -13.781 1 98.75 109 ILE A N 1
ATOM 855 C CA . ILE A 1 109 ? -5.957 -23.75 -12.352 1 98.75 109 ILE A CA 1
ATOM 856 C C . ILE A 1 109 ? -5.168 -25.031 -12.133 1 98.75 109 ILE A C 1
ATOM 858 O O . ILE A 1 109 ? -4.227 -25.078 -11.336 1 98.75 109 ILE A O 1
ATOM 862 N N . ALA A 1 110 ? -5.523 -26.078 -12.914 1 98.56 110 ALA A N 1
ATOM 863 C CA . ALA A 1 110 ? -4.82 -27.344 -12.805 1 98.56 110 ALA A CA 1
ATOM 864 C C . ALA A 1 110 ? -3.355 -27.203 -13.211 1 98.56 110 ALA A C 1
ATOM 866 O O . ALA A 1 110 ? -2.475 -27.828 -12.617 1 98.56 110 ALA A O 1
ATOM 867 N N . ASP A 1 111 ? -3.115 -26.391 -14.188 1 98.88 111 ASP A N 1
ATOM 868 C CA . ASP A 1 111 ? -1.747 -26.188 -14.656 1 98.88 111 ASP A CA 1
ATOM 869 C C . ASP A 1 111 ? -0.905 -25.484 -13.586 1 98.88 111 ASP A C 1
ATOM 871 O O . ASP A 1 111 ? 0.233 -25.891 -13.328 1 98.88 111 ASP A O 1
ATOM 875 N N . ALA A 1 112 ? -1.445 -24.469 -12.969 1 98.94 112 ALA A N 1
ATOM 876 C CA . ALA A 1 112 ? -0.725 -23.75 -11.914 1 98.94 112 ALA A CA 1
ATOM 877 C C . ALA A 1 112 ? -0.462 -24.672 -10.719 1 98.94 112 ALA A C 1
ATOM 879 O O . ALA A 1 112 ? 0.635 -24.656 -10.156 1 98.94 112 ALA A O 1
ATOM 880 N N . GLN A 1 113 ? -1.436 -25.453 -10.359 1 98.75 113 GLN A N 1
ATOM 881 C CA . GLN A 1 113 ? -1.28 -26.391 -9.258 1 98.75 113 GLN A CA 1
ATOM 882 C C . GLN A 1 113 ? -0.201 -27.422 -9.57 1 98.75 113 GLN A C 1
ATOM 884 O O . GLN A 1 113 ? 0.611 -27.766 -8.703 1 98.75 113 GLN A O 1
ATOM 889 N N . GLN A 1 114 ? -0.214 -27.891 -10.789 1 98.44 114 GLN A N 1
ATOM 890 C CA . GLN A 1 114 ? 0.78 -28.875 -11.203 1 98.44 114 GLN A CA 1
ATOM 891 C C . GLN A 1 114 ? 2.186 -28.281 -11.18 1 98.44 114 GLN A C 1
ATOM 893 O O . GLN A 1 114 ? 3.152 -28.969 -10.859 1 98.44 114 GLN A O 1
ATOM 898 N N . ALA A 1 115 ? 2.303 -27.031 -11.539 1 98.81 115 ALA A N 1
ATOM 899 C CA . ALA A 1 115 ? 3.605 -26.375 -11.492 1 98.81 115 ALA A CA 1
ATOM 900 C C . ALA A 1 115 ? 4.148 -26.328 -10.07 1 98.81 115 ALA A C 1
ATOM 902 O O . ALA A 1 115 ? 5.344 -26.531 -9.844 1 98.81 115 ALA A O 1
ATOM 903 N N . ILE A 1 116 ? 3.295 -26.047 -9.078 1 98.81 116 ILE A N 1
ATOM 904 C CA . ILE A 1 116 ? 3.697 -26.031 -7.676 1 98.81 116 ILE A CA 1
ATOM 905 C C . ILE A 1 116 ? 4.113 -27.438 -7.246 1 98.81 116 ILE A C 1
ATOM 907 O O . ILE A 1 116 ? 5.148 -27.625 -6.605 1 98.81 116 ILE A O 1
ATOM 911 N N . ARG A 1 117 ? 3.326 -28.469 -7.648 1 98.38 117 ARG A N 1
ATOM 912 C CA . ARG A 1 117 ? 3.668 -29.844 -7.34 1 98.38 117 ARG A CA 1
ATOM 913 C C . ARG A 1 117 ? 5.02 -30.219 -7.941 1 98.38 117 ARG A C 1
ATOM 915 O O . ARG A 1 117 ? 5.816 -30.922 -7.301 1 98.38 117 ARG A O 1
ATOM 922 N N . LEU A 1 118 ? 5.211 -29.781 -9.148 1 98.06 118 LEU A N 1
ATOM 923 C CA . LEU A 1 118 ? 6.465 -30.062 -9.844 1 98.06 118 LEU A CA 1
ATOM 924 C C . LEU A 1 118 ? 7.652 -29.5 -9.07 1 98.06 118 LEU A C 1
ATOM 926 O O . LEU A 1 118 ? 8.68 -30.172 -8.945 1 98.06 118 LEU A O 1
ATOM 930 N N . ALA A 1 119 ? 7.555 -28.25 -8.594 1 98.31 119 ALA A N 1
ATOM 931 C CA . ALA A 1 119 ? 8.609 -27.641 -7.797 1 98.31 119 ALA A CA 1
ATOM 932 C C . ALA A 1 119 ? 8.914 -28.484 -6.555 1 98.31 119 ALA A C 1
ATOM 934 O O . ALA A 1 119 ? 10.078 -28.75 -6.242 1 98.31 119 ALA A O 1
ATOM 935 N N . ARG A 1 120 ? 7.848 -28.938 -5.891 1 98.38 120 ARG A N 1
ATOM 936 C CA . ARG A 1 120 ? 8.016 -29.703 -4.66 1 98.38 120 ARG A CA 1
ATOM 937 C C . ARG A 1 120 ? 8.57 -31.094 -4.957 1 98.38 120 ARG A C 1
ATOM 939 O O . ARG A 1 120 ? 9.367 -31.625 -4.184 1 98.38 120 ARG A O 1
ATOM 946 N N . LEU A 1 121 ? 8.133 -31.656 -6.055 1 97.44 121 LEU A N 1
ATOM 947 C CA . LEU A 1 121 ? 8.625 -32.969 -6.461 1 97.44 121 LEU A CA 1
ATOM 948 C C . LEU A 1 121 ? 10.125 -32.938 -6.719 1 97.44 121 LEU A C 1
ATOM 950 O O . LEU A 1 121 ? 10.836 -33.906 -6.465 1 97.44 121 LEU A O 1
ATOM 954 N N . ASN A 1 122 ? 10.656 -31.828 -7.141 1 97.69 122 ASN A N 1
ATOM 955 C CA . ASN A 1 122 ? 12.062 -31.688 -7.5 1 97.69 122 ASN A CA 1
ATOM 956 C C . ASN A 1 122 ? 12.836 -30.906 -6.438 1 97.69 122 ASN A C 1
ATOM 958 O O . ASN A 1 122 ? 13.906 -30.375 -6.719 1 97.69 122 ASN A O 1
ATOM 962 N N . ALA A 1 123 ? 12.258 -30.781 -5.277 1 97.88 123 ALA A N 1
ATOM 963 C CA . ALA A 1 123 ? 12.797 -29.906 -4.23 1 97.88 123 ALA A CA 1
ATOM 964 C C . ALA A 1 123 ? 14.266 -30.219 -3.961 1 97.88 123 ALA A C 1
ATOM 966 O O . ALA A 1 123 ? 15.109 -29.328 -3.93 1 97.88 123 ALA A O 1
ATOM 967 N N . SER A 1 124 ? 14.594 -31.469 -3.768 1 96.69 124 SER A N 1
ATOM 968 C CA . SER A 1 124 ? 15.969 -31.859 -3.471 1 96.69 124 SER A CA 1
ATOM 969 C C . SER A 1 124 ? 16.891 -31.547 -4.637 1 96.69 124 SER A C 1
ATOM 971 O O . SER A 1 124 ? 17.922 -30.891 -4.457 1 96.69 124 SER A O 1
ATOM 973 N N . ALA A 1 125 ? 16.5 -31.891 -5.824 1 95.81 125 ALA A N 1
ATOM 974 C CA . ALA A 1 125 ? 17.328 -31.703 -7.012 1 95.81 125 ALA A CA 1
ATOM 975 C C . ALA A 1 125 ? 17.516 -30.219 -7.32 1 95.81 125 ALA A C 1
ATOM 977 O O . ALA A 1 125 ? 18.562 -29.812 -7.824 1 95.81 125 ALA A O 1
ATOM 978 N N . TRP A 1 126 ? 16.516 -29.422 -7.016 1 96.69 126 TRP A N 1
ATOM 979 C CA . TRP A 1 126 ? 16.547 -28.016 -7.352 1 96.69 126 TRP A CA 1
ATOM 980 C C . TRP A 1 126 ? 16.984 -27.172 -6.152 1 96.69 126 TRP A C 1
ATOM 982 O O . TRP A 1 126 ? 17.047 -25.938 -6.234 1 96.69 126 TRP A O 1
ATOM 992 N N . ARG A 1 127 ? 17.266 -27.797 -5.023 1 96.56 127 ARG A N 1
ATOM 993 C CA . ARG A 1 127 ? 17.672 -27.125 -3.789 1 96.56 127 ARG A CA 1
ATOM 994 C C . ARG A 1 127 ? 16.594 -26.156 -3.316 1 96.56 127 ARG A C 1
ATOM 996 O O . ARG A 1 127 ? 16.891 -25 -2.979 1 96.56 127 ARG A O 1
ATOM 1003 N N . ILE A 1 128 ? 15.406 -26.641 -3.387 1 97.19 128 ILE A N 1
ATOM 1004 C CA . ILE A 1 128 ? 14.227 -25.906 -2.943 1 97.19 128 ILE A CA 1
ATOM 1005 C C . ILE A 1 128 ? 13.703 -26.5 -1.639 1 97.19 128 ILE A C 1
ATOM 1007 O O . ILE A 1 128 ? 13.711 -27.719 -1.461 1 97.19 128 ILE A O 1
ATOM 1011 N N . SER A 1 129 ? 13.367 -25.609 -0.69 1 98.12 129 SER A N 1
ATOM 1012 C CA . SER A 1 129 ? 12.602 -26.062 0.471 1 98.12 129 SER A CA 1
ATOM 1013 C C . SER A 1 129 ? 11.133 -26.25 0.125 1 98.12 129 SER A C 1
ATOM 1015 O O . SER A 1 129 ? 10.492 -25.344 -0.414 1 98.12 129 SER A O 1
ATOM 1017 N N . ARG A 1 130 ? 10.547 -27.375 0.454 1 98.12 130 ARG A N 1
ATOM 1018 C CA . ARG A 1 130 ? 9.172 -27.719 0.103 1 98.12 130 ARG A CA 1
ATOM 1019 C C . ARG A 1 130 ? 8.18 -26.766 0.771 1 98.12 130 ARG A C 1
ATOM 1021 O O . ARG A 1 130 ? 7.031 -26.656 0.342 1 98.12 130 ARG A O 1
ATOM 1028 N N . ASN A 1 131 ? 8.625 -26.062 1.851 1 97.88 131 ASN A N 1
ATOM 1029 C CA . ASN A 1 131 ? 7.73 -25.172 2.594 1 97.88 131 ASN A CA 1
ATOM 1030 C C . ASN A 1 131 ? 7.965 -23.719 2.234 1 97.88 131 ASN A C 1
ATOM 1032 O O . ASN A 1 131 ? 7.5 -22.812 2.939 1 97.88 131 ASN A O 1
ATOM 1036 N N . LYS A 1 132 ? 8.641 -23.422 1.186 1 98.31 132 LYS A N 1
ATOM 1037 C CA . LYS A 1 132 ? 8.914 -22.047 0.743 1 98.31 132 LYS A CA 1
ATOM 1038 C C . LYS A 1 132 ? 8.633 -21.891 -0.75 1 98.31 132 LYS A C 1
ATOM 1040 O O . LYS A 1 132 ? 9.383 -21.219 -1.457 1 98.31 132 LYS A O 1
ATOM 1045 N N . VAL A 1 133 ? 7.625 -22.547 -1.265 1 98.81 133 VAL A N 1
ATOM 1046 C CA . VAL A 1 133 ? 7.207 -22.438 -2.658 1 98.81 133 VAL A CA 1
ATOM 1047 C C . VAL A 1 133 ? 6.027 -21.484 -2.771 1 98.81 133 VAL A C 1
ATOM 1049 O O . VAL A 1 133 ? 4.953 -21.734 -2.221 1 98.81 133 VAL A O 1
ATOM 1052 N N . GLY A 1 134 ? 6.23 -20.359 -3.424 1 98.88 134 GLY A N 1
ATOM 1053 C CA . GLY A 1 134 ? 5.195 -19.359 -3.607 1 98.88 134 GLY A CA 1
ATOM 1054 C C . GLY A 1 134 ? 4.664 -19.312 -5.027 1 98.88 134 GLY A C 1
ATOM 1055 O O . GLY A 1 134 ? 5.105 -20.062 -5.891 1 98.88 134 GLY A O 1
ATOM 1056 N N . ILE A 1 135 ? 3.697 -18.469 -5.25 1 98.94 135 ILE A N 1
ATOM 1057 C CA . ILE A 1 135 ? 3.115 -18.219 -6.562 1 98.94 135 ILE A CA 1
ATOM 1058 C C . ILE A 1 135 ? 3.016 -16.719 -6.812 1 98.94 135 ILE A C 1
ATOM 1060 O O . ILE A 1 135 ? 2.748 -15.945 -5.887 1 98.94 135 ILE A O 1
ATOM 1064 N N . MET A 1 136 ? 3.291 -16.328 -7.973 1 98.88 136 MET A N 1
ATOM 1065 C CA . MET A 1 136 ? 3.258 -14.945 -8.422 1 98.88 136 MET A CA 1
ATOM 1066 C C . MET A 1 136 ? 2.414 -14.805 -9.688 1 98.88 136 MET A C 1
ATOM 1068 O O . MET A 1 136 ? 2.396 -15.703 -10.531 1 98.88 136 MET A O 1
ATOM 1072 N N . GLY A 1 137 ? 1.726 -13.711 -9.828 1 98.75 137 GLY A N 1
ATOM 1073 C CA . GLY A 1 137 ? 0.952 -13.523 -11.047 1 98.75 137 GLY A CA 1
ATOM 1074 C C . GLY A 1 137 ? 0.675 -12.062 -11.352 1 98.75 137 GLY A C 1
ATOM 1075 O O . GLY A 1 137 ? 0.81 -11.203 -10.484 1 98.75 137 GLY A O 1
ATOM 1076 N N . PHE A 1 138 ? 0.301 -11.859 -12.648 1 98.12 138 PHE A N 1
ATOM 1077 C CA . PHE A 1 138 ? 0.054 -10.531 -13.195 1 98.12 138 PHE A CA 1
ATOM 1078 C C . PHE A 1 138 ? -1.322 -10.469 -13.844 1 98.12 138 PHE A C 1
ATOM 1080 O O . PHE A 1 138 ? -1.672 -11.32 -14.664 1 98.12 138 PHE A O 1
ATOM 1087 N N . SER A 1 139 ? -2.121 -9.344 -13.492 1 97.69 139 SER A N 1
ATOM 1088 C CA . SER A 1 139 ? -3.41 -9.164 -14.156 1 97.69 139 SER A CA 1
ATOM 1089 C C . SER A 1 139 ? -4.254 -10.43 -14.086 1 97.69 139 SER A C 1
ATOM 1091 O O . SER A 1 139 ? -4.535 -10.93 -12.992 1 97.69 139 SER A O 1
ATOM 1093 N N . ALA A 1 140 ? -4.543 -11.086 -15.258 1 98.06 140 ALA A N 1
ATOM 1094 C CA . ALA A 1 140 ? -5.262 -12.359 -15.281 1 98.06 140 ALA A CA 1
ATOM 1095 C C . ALA A 1 140 ? -4.445 -13.461 -14.617 1 98.06 140 ALA A C 1
ATOM 1097 O O . ALA A 1 140 ? -5.004 -14.344 -13.953 1 98.06 140 ALA A O 1
ATOM 1098 N N . GLY A 1 141 ? -3.137 -13.422 -14.789 1 98.62 141 GLY A N 1
ATOM 1099 C CA . GLY A 1 141 ? -2.271 -14.344 -14.062 1 98.62 141 GLY A CA 1
ATOM 1100 C C . GLY A 1 141 ? -2.295 -14.133 -12.562 1 98.62 141 GLY A C 1
ATOM 1101 O O . GLY A 1 141 ? -2.088 -15.078 -11.797 1 98.62 141 GLY A O 1
ATOM 1102 N N . GLY A 1 142 ? -2.471 -12.844 -12.172 1 98.62 142 GLY A N 1
ATOM 1103 C CA . GLY A 1 142 ? -2.691 -12.555 -10.758 1 98.62 142 GLY A CA 1
ATOM 1104 C C . GLY A 1 142 ? -3.961 -13.188 -10.219 1 98.62 142 GLY A C 1
ATOM 1105 O O . GLY A 1 142 ? -3.984 -13.664 -9.078 1 98.62 142 GLY A O 1
ATOM 1106 N N . HIS A 1 143 ? -4.977 -13.195 -11.031 1 98.44 143 HIS A N 1
ATOM 1107 C CA . HIS A 1 143 ? -6.199 -13.898 -10.656 1 98.44 143 HIS A CA 1
ATOM 1108 C C . HIS A 1 143 ? -5.926 -15.383 -10.438 1 98.44 143 HIS A C 1
ATOM 1110 O O . HIS A 1 143 ? -6.379 -15.961 -9.445 1 98.44 143 HIS A O 1
ATOM 1116 N N . LEU A 1 144 ? -5.25 -15.953 -11.375 1 98.81 144 LEU A N 1
ATOM 1117 C CA . LEU A 1 144 ? -4.914 -17.375 -11.289 1 98.81 144 LEU A CA 1
ATOM 1118 C C . LEU A 1 144 ? -4.137 -17.672 -10.008 1 98.81 144 LEU A C 1
ATOM 1120 O O . LEU A 1 144 ? -4.473 -18.594 -9.273 1 98.81 144 LEU A O 1
ATOM 1124 N N . ALA A 1 145 ? -3.133 -16.875 -9.727 1 98.94 145 ALA A N 1
ATOM 1125 C CA . ALA A 1 145 ? -2.307 -17.031 -8.531 1 98.94 145 ALA A CA 1
ATOM 1126 C C . ALA A 1 145 ? -3.146 -16.922 -7.262 1 98.94 145 ALA A C 1
ATOM 1128 O O . ALA A 1 145 ? -3.045 -17.75 -6.367 1 98.94 145 ALA A O 1
ATOM 1129 N N . ALA A 1 146 ? -3.98 -15.883 -7.215 1 98.81 146 ALA A N 1
ATOM 1130 C CA . ALA A 1 146 ? -4.816 -15.672 -6.035 1 98.81 146 ALA A CA 1
ATOM 1131 C C . ALA A 1 146 ? -5.828 -16.797 -5.867 1 98.81 146 ALA A C 1
ATOM 1133 O O . ALA A 1 146 ? -6.137 -17.203 -4.746 1 98.81 146 ALA A O 1
ATOM 1134 N N . THR A 1 147 ? -6.352 -17.297 -6.992 1 98.69 147 THR A N 1
ATOM 1135 C CA . THR A 1 147 ? -7.293 -18.406 -6.945 1 98.69 147 THR A CA 1
ATOM 1136 C C . THR A 1 147 ? -6.625 -19.672 -6.395 1 98.69 147 THR A C 1
ATOM 1138 O O . THR A 1 147 ? -7.164 -20.328 -5.5 1 98.69 147 THR A O 1
ATOM 1141 N N . VAL A 1 148 ? -5.461 -19.953 -6.879 1 98.81 148 VAL A N 1
ATOM 1142 C CA . VAL A 1 148 ? -4.723 -21.109 -6.391 1 98.81 148 VAL A CA 1
ATOM 1143 C C . VAL A 1 148 ? -4.355 -20.906 -4.922 1 98.81 148 VAL A C 1
ATOM 1145 O O . VAL A 1 148 ? -4.418 -21.844 -4.125 1 98.81 148 VAL A O 1
ATOM 1148 N N . ALA A 1 149 ? -3.988 -19.734 -4.5 1 98.81 149 ALA A N 1
ATOM 1149 C CA . ALA A 1 149 ? -3.617 -19.422 -3.123 1 98.81 149 ALA A CA 1
ATOM 1150 C C . ALA A 1 149 ? -4.801 -19.625 -2.178 1 98.81 149 ALA A C 1
ATOM 1152 O O . ALA A 1 149 ? -4.633 -20.125 -1.062 1 98.81 149 ALA A O 1
ATOM 1153 N N . THR A 1 150 ? -5.988 -19.234 -2.623 1 98.69 150 THR A N 1
ATOM 1154 C CA . THR A 1 150 ? -7.145 -19.266 -1.734 1 98.69 150 THR A CA 1
ATOM 1155 C C . THR A 1 150 ? -7.801 -20.641 -1.742 1 98.69 150 THR A C 1
ATOM 1157 O O . THR A 1 150 ? -8.484 -21.016 -0.786 1 98.69 150 THR A O 1
ATOM 1160 N N . GLN A 1 151 ? -7.52 -21.438 -2.785 1 97.25 151 GLN A N 1
ATOM 1161 C CA . GLN A 1 151 ? -8.281 -22.672 -2.91 1 97.25 151 GLN A CA 1
ATOM 1162 C C . GLN A 1 151 ? -7.355 -23.891 -2.902 1 97.25 151 GLN A C 1
ATOM 1164 O O . GLN A 1 151 ? -7.812 -25.016 -2.738 1 97.25 151 GLN A O 1
ATOM 1169 N N . GLY A 1 152 ? -6.109 -23.609 -3.09 1 94.44 152 GLY A N 1
ATOM 1170 C CA . GLY A 1 152 ? -5.176 -24.734 -3.174 1 94.44 152 GLY A CA 1
ATOM 1171 C C . GLY A 1 152 ? -5.117 -25.562 -1.903 1 94.44 152 GLY A C 1
ATOM 1172 O O . GLY A 1 152 ? -5.305 -25.031 -0.804 1 94.44 152 GLY A O 1
ATOM 1173 N N . ARG A 1 153 ? -4.84 -26.875 -2.086 1 95.38 153 ARG A N 1
ATOM 1174 C CA . ARG A 1 153 ? -4.73 -27.797 -0.962 1 95.38 153 ARG A CA 1
ATOM 1175 C C . ARG A 1 153 ? -3.496 -28.688 -1.099 1 95.38 153 ARG A C 1
ATOM 1177 O O . ARG A 1 153 ? -2.969 -28.859 -2.199 1 95.38 153 ARG A O 1
ATOM 1184 N N . GLY A 1 154 ? -3.033 -29.125 0.048 1 96.44 154 GLY A N 1
ATOM 1185 C CA . GLY A 1 154 ? -1.936 -30.078 0.061 1 96.44 154 GLY A CA 1
ATOM 1186 C C . GLY A 1 154 ? -0.711 -29.594 -0.689 1 96.44 154 GLY A C 1
ATOM 1187 O O . GLY A 1 154 ? -0.252 -28.469 -0.472 1 96.44 154 GLY A O 1
ATOM 1188 N N . GLU A 1 155 ? -0.22 -30.422 -1.606 1 97.62 155 GLU A N 1
ATOM 1189 C CA . GLU A 1 155 ? 1.03 -30.172 -2.318 1 97.62 155 GLU A CA 1
ATOM 1190 C C . GLU A 1 155 ? 0.855 -29.094 -3.375 1 97.62 155 GLU A C 1
ATOM 1192 O O . GLU A 1 155 ? 1.837 -28.594 -3.924 1 97.62 155 GLU A O 1
ATOM 1197 N N . ALA A 1 156 ? -0.33 -28.672 -3.631 1 97.81 156 ALA A N 1
ATOM 1198 C CA . ALA A 1 156 ? -0.595 -27.672 -4.652 1 97.81 156 ALA A CA 1
ATOM 1199 C C . ALA A 1 156 ? -0.76 -26.281 -4.031 1 97.81 156 ALA A C 1
ATOM 1201 O O . ALA A 1 156 ? -0.89 -25.281 -4.746 1 97.81 156 ALA A O 1
ATOM 1202 N N . LYS A 1 157 ? -0.786 -26.234 -2.736 1 98.38 157 LYS A N 1
ATOM 1203 C CA . LYS A 1 157 ? -0.988 -24.953 -2.049 1 98.38 157 LYS A CA 1
ATOM 1204 C C . LYS A 1 157 ? 0.317 -24.172 -1.946 1 98.38 157 LYS A C 1
ATOM 1206 O O . LYS A 1 157 ? 1.304 -24.672 -1.398 1 98.38 157 LYS A O 1
ATOM 1211 N N . PRO A 1 158 ? 0.343 -23 -2.465 1 98.88 158 PRO A N 1
ATOM 1212 C CA . PRO A 1 158 ? 1.56 -22.203 -2.295 1 98.88 158 PRO A CA 1
ATOM 1213 C C . PRO A 1 158 ? 1.751 -21.719 -0.858 1 98.88 158 PRO A C 1
ATOM 1215 O O . PRO A 1 158 ? 0.778 -21.594 -0.111 1 98.88 158 PRO A O 1
ATOM 1218 N N . ASN A 1 159 ? 2.98 -21.438 -0.484 1 98.81 159 ASN A N 1
ATOM 1219 C CA . ASN A 1 159 ? 3.312 -20.969 0.858 1 98.81 159 ASN A CA 1
ATOM 1220 C C . ASN A 1 159 ? 3.217 -19.453 0.965 1 98.81 159 ASN A C 1
ATOM 1222 O O . ASN A 1 159 ? 3.143 -18.906 2.066 1 98.81 159 ASN A O 1
ATOM 1226 N N . PHE A 1 160 ? 3.254 -18.719 -0.103 1 98.88 160 PHE A N 1
ATOM 1227 C CA . PHE A 1 160 ? 3.074 -17.281 -0.178 1 98.88 160 PHE A CA 1
ATOM 1228 C C . PHE A 1 160 ? 2.654 -16.859 -1.582 1 98.88 160 PHE A C 1
ATOM 1230 O O . PHE A 1 160 ? 2.742 -17.641 -2.523 1 98.88 160 PHE A O 1
ATOM 1237 N N . GLN A 1 161 ? 2.145 -15.656 -1.741 1 98.94 161 GLN A N 1
ATOM 1238 C CA . GLN A 1 161 ? 1.661 -15.188 -3.033 1 98.94 161 GLN A CA 1
ATOM 1239 C C . GLN A 1 161 ? 2.123 -13.758 -3.303 1 98.94 161 GLN A C 1
ATOM 1241 O O . GLN A 1 161 ? 2.234 -12.945 -2.377 1 98.94 161 GLN A O 1
ATOM 1246 N N . ILE A 1 162 ? 2.48 -13.477 -4.512 1 98.88 162 ILE A N 1
ATOM 1247 C CA . ILE A 1 162 ? 2.863 -12.164 -5.02 1 98.88 162 ILE A CA 1
ATOM 1248 C C . ILE A 1 162 ? 1.943 -11.766 -6.176 1 98.88 162 ILE A C 1
ATOM 1250 O O . ILE A 1 162 ? 1.884 -12.461 -7.195 1 98.88 162 ILE A O 1
ATOM 1254 N N . LEU A 1 163 ? 1.258 -10.633 -6.047 1 98.81 163 LEU A N 1
ATOM 1255 C CA . LEU A 1 163 ? 0.222 -10.266 -7.004 1 98.81 163 LEU A CA 1
ATOM 1256 C C . LEU A 1 163 ? 0.467 -8.867 -7.559 1 98.81 163 LEU A C 1
ATOM 1258 O O . LEU A 1 163 ? 0.461 -7.887 -6.805 1 98.81 163 LEU A O 1
ATOM 1262 N N . PHE A 1 164 ? 0.681 -8.773 -8.828 1 98.12 164 PHE A N 1
ATOM 1263 C CA . PHE A 1 164 ? 0.865 -7.5 -9.523 1 98.12 164 PHE A CA 1
ATOM 1264 C C . PHE A 1 164 ? -0.393 -7.117 -10.289 1 98.12 164 PHE A C 1
ATOM 1266 O O . PHE A 1 164 ? -0.785 -7.805 -11.234 1 98.12 164 PHE A O 1
ATOM 1273 N N . TYR A 1 165 ? -1.058 -5.98 -9.922 1 97.25 165 TYR A N 1
ATOM 1274 C CA . TYR A 1 165 ? -2.295 -5.473 -10.5 1 97.25 165 TYR A CA 1
ATOM 1275 C C . TYR A 1 165 ? -3.238 -6.613 -10.867 1 97.25 165 TYR A C 1
ATOM 1277 O O . TYR A 1 165 ? -3.707 -6.703 -12 1 97.25 165 TYR A O 1
ATOM 1285 N N . PRO A 1 166 ? -3.549 -7.434 -9.875 1 97.88 166 PRO A N 1
ATOM 1286 C CA . PRO A 1 166 ? -4.324 -8.648 -10.133 1 97.88 166 PRO A CA 1
ATOM 1287 C C . PRO A 1 166 ? -5.797 -8.359 -10.422 1 97.88 166 PRO A C 1
ATOM 1289 O O . PRO A 1 166 ? -6.379 -7.453 -9.812 1 97.88 166 PRO A O 1
ATOM 1292 N N . VAL A 1 167 ? -6.285 -9.141 -11.336 1 96.44 167 VAL A N 1
ATOM 1293 C CA . VAL A 1 167 ? -7.723 -9.367 -11.273 1 96.44 167 VAL A CA 1
ATOM 1294 C C . VAL A 1 167 ? -8.062 -10.211 -10.055 1 96.44 167 VAL A C 1
ATOM 1296 O O . VAL A 1 167 ? -7.398 -11.219 -9.781 1 96.44 167 VAL A O 1
ATOM 1299 N N . VAL A 1 168 ? -8.992 -9.82 -9.289 1 95.31 168 VAL A N 1
ATOM 1300 C CA . VAL A 1 168 ? -9.305 -10.547 -8.062 1 95.31 168 VAL A CA 1
ATOM 1301 C C . VAL A 1 168 ? -10.75 -11.047 -8.102 1 95.31 168 VAL A C 1
ATOM 1303 O O . VAL A 1 168 ? -11.008 -12.234 -7.926 1 95.31 168 VAL A O 1
ATOM 1306 N N . SER A 1 169 ? -11.648 -10.172 -8.391 1 94.5 169 SER A N 1
ATOM 1307 C CA . SER A 1 169 ? -13.07 -10.492 -8.391 1 94.5 169 SER A CA 1
ATOM 1308 C C . SER A 1 169 ? -13.547 -10.914 -9.781 1 94.5 169 SER A C 1
ATOM 1310 O O . SER A 1 169 ? -13.141 -10.32 -10.781 1 94.5 169 SER A O 1
ATOM 1312 N N . MET A 1 170 ? -14.398 -11.953 -9.797 1 94.81 170 MET A N 1
ATOM 1313 C CA . MET A 1 170 ? -15.047 -12.414 -11.023 1 94.81 170 MET A CA 1
ATOM 1314 C C . MET A 1 170 ? -16.547 -12.172 -10.969 1 94.81 170 MET A C 1
ATOM 1316 O O . MET A 1 170 ? -17.312 -12.883 -11.617 1 94.81 170 MET A O 1
ATOM 1320 N N . MET A 1 171 ? -16.828 -11.203 -10.148 1 91.94 171 MET A N 1
ATOM 1321 C CA . MET A 1 171 ? -18.234 -10.805 -10.102 1 91.94 171 MET A CA 1
ATOM 1322 C C . MET A 1 171 ? -18.578 -9.859 -11.25 1 91.94 171 MET A C 1
ATOM 1324 O O . MET A 1 171 ? -17.812 -8.93 -11.539 1 91.94 171 MET A O 1
ATOM 1328 N N . GLU A 1 172 ? -19.688 -10.086 -11.82 1 85.31 172 GLU A N 1
ATOM 1329 C CA . GLU A 1 172 ? -20.109 -9.242 -12.93 1 85.31 172 GLU A CA 1
ATOM 1330 C C . GLU A 1 172 ? -20.141 -7.773 -12.531 1 85.31 172 GLU A C 1
ATOM 1332 O O . GLU A 1 172 ? -20.625 -7.426 -11.453 1 85.31 172 GLU A O 1
ATOM 1337 N N . GLY A 1 173 ? -19.531 -6.906 -13.297 1 78 173 GLY A N 1
ATOM 1338 C CA . GLY A 1 173 ? -19.516 -5.477 -13.039 1 78 173 GLY A CA 1
ATOM 1339 C C . GLY A 1 173 ? -18.297 -5.023 -12.266 1 78 173 GLY A C 1
ATOM 1340 O O . GLY A 1 173 ? -18.047 -3.824 -12.141 1 78 173 GLY A O 1
ATOM 1341 N N . TYR A 1 174 ? -17.516 -5.848 -11.602 1 72.31 174 TYR A N 1
ATOM 1342 C CA . TYR A 1 174 ? -16.406 -5.438 -10.75 1 72.31 174 TYR A CA 1
ATOM 1343 C C . TYR A 1 174 ? -15.07 -5.762 -11.406 1 72.31 174 TYR A C 1
ATOM 1345 O O . TYR A 1 174 ? -14.07 -5.066 -11.18 1 72.31 174 TYR A O 1
ATOM 1353 N N . GLY A 1 175 ? -15.086 -6.84 -12.211 1 68 175 GLY A N 1
ATOM 1354 C CA . GLY A 1 175 ? -13.836 -7.359 -12.742 1 68 175 GLY A CA 1
ATOM 1355 C C . GLY A 1 175 ? -13.531 -6.863 -14.148 1 68 175 GLY A C 1
ATOM 1356 O O . GLY A 1 175 ? -14.188 -5.949 -14.641 1 68 175 GLY A O 1
ATOM 1357 N N . HIS A 1 176 ? -12.367 -7.168 -14.5 1 87 176 HIS A N 1
ATOM 1358 C CA . HIS A 1 176 ? -11.938 -6.992 -15.883 1 87 176 HIS A CA 1
ATOM 1359 C C . HIS A 1 176 ? -12.773 -7.852 -16.828 1 87 176 HIS A C 1
ATOM 1361 O O . HIS A 1 176 ? -12.609 -9.07 -16.875 1 87 176 HIS A O 1
ATOM 1367 N N . ARG A 1 177 ? -13.594 -7.238 -17.641 1 89.25 177 ARG A N 1
ATOM 1368 C CA . ARG A 1 177 ? -14.625 -7.902 -18.422 1 89.25 177 ARG A CA 1
ATOM 1369 C C . ARG A 1 177 ? -14.031 -8.977 -19.328 1 89.25 177 ARG A C 1
ATOM 1371 O O . ARG A 1 177 ? -14.578 -10.078 -19.438 1 89.25 177 ARG A O 1
ATOM 1378 N N . LYS A 1 178 ? -12.961 -8.664 -19.953 1 93 178 LYS A N 1
ATOM 1379 C CA . LYS A 1 178 ? -12.352 -9.609 -20.875 1 93 178 LYS A CA 1
ATOM 1380 C C . LYS A 1 178 ? -11.859 -10.859 -20.141 1 93 178 LYS A C 1
ATOM 1382 O O . LYS A 1 178 ? -12.133 -11.984 -20.578 1 93 178 LYS A O 1
ATOM 1387 N N . SER A 1 179 ? -11.164 -10.703 -19.016 1 95.25 179 SER A N 1
ATOM 1388 C CA . SER A 1 179 ? -10.711 -11.844 -18.219 1 95.25 179 SER A CA 1
ATOM 1389 C C . SER A 1 179 ? -11.891 -12.656 -17.703 1 95.25 179 SER A C 1
ATOM 1391 O O . SER A 1 179 ? -11.836 -13.891 -17.672 1 95.25 179 SER A O 1
ATOM 1393 N N . PHE A 1 180 ? -12.922 -11.953 -17.344 1 94.5 180 PHE A N 1
ATOM 1394 C CA . PHE A 1 180 ? -14.141 -12.586 -16.828 1 94.5 180 PHE A CA 1
ATOM 1395 C C . PHE A 1 180 ? -14.727 -13.547 -17.859 1 94.5 180 PHE A C 1
ATOM 1397 O O . PHE A 1 180 ? -14.922 -14.727 -17.562 1 94.5 180 PHE A O 1
ATOM 1404 N N . HIS A 1 181 ? -14.883 -13.125 -19.047 1 95.12 181 HIS A N 1
ATOM 1405 C CA . HIS A 1 181 ? -15.531 -13.93 -20.078 1 95.12 181 HIS A CA 1
ATOM 1406 C C . HIS A 1 181 ? -14.594 -15.023 -20.594 1 95.12 181 HIS A C 1
ATOM 1408 O O . HIS A 1 181 ? -15.031 -16.141 -20.875 1 95.12 181 HIS A O 1
ATOM 1414 N N . ASN A 1 182 ? -13.328 -14.68 -20.719 1 97 182 ASN A N 1
ATOM 1415 C CA . ASN A 1 182 ? -12.375 -15.664 -21.219 1 97 182 ASN A CA 1
ATOM 1416 C C . ASN A 1 182 ? -12.18 -16.797 -20.219 1 97 182 ASN A C 1
ATOM 1418 O O . ASN A 1 182 ? -11.945 -17.953 -20.609 1 97 182 ASN A O 1
ATOM 1422 N N . PHE A 1 183 ? -12.352 -16.484 -18.953 1 97.69 183 PHE A N 1
ATOM 1423 C CA . PHE A 1 183 ? -12.102 -17.453 -17.891 1 97.69 183 PHE A CA 1
ATOM 1424 C C . PHE A 1 183 ? -13.344 -18.297 -17.625 1 97.69 183 PHE A C 1
ATOM 1426 O O . PHE A 1 183 ? -13.258 -19.531 -17.547 1 97.69 183 PHE A O 1
ATOM 1433 N N . LEU A 1 184 ? -14.531 -17.672 -17.562 1 96.88 184 LEU A N 1
ATOM 1434 C CA . LEU A 1 184 ? -15.727 -18.359 -17.094 1 96.88 184 LEU A CA 1
ATOM 1435 C C . LEU A 1 184 ? -16.656 -18.719 -18.25 1 96.88 184 LEU A C 1
ATOM 1437 O O . LEU A 1 184 ? -17.562 -19.531 -18.078 1 96.88 184 LEU A O 1
ATOM 1441 N N . GLY A 1 185 ? -16.453 -18.062 -19.359 1 95 185 GLY A N 1
ATOM 1442 C CA . GLY A 1 185 ? -17.375 -18.234 -20.469 1 95 185 GLY A CA 1
ATOM 1443 C C . GLY A 1 185 ? -18.438 -17.156 -20.547 1 95 185 GLY A C 1
ATOM 1444 O O . GLY A 1 185 ? -18.344 -16.141 -19.844 1 95 185 GLY A O 1
ATOM 1445 N N . ARG A 1 186 ? -19.406 -17.25 -21.359 1 88.69 186 ARG A N 1
ATOM 1446 C CA . ARG A 1 186 ? -20.328 -16.188 -21.734 1 88.69 186 ARG A CA 1
ATOM 1447 C C . ARG A 1 186 ? -21.422 -16.031 -20.688 1 88.69 186 ARG A C 1
ATOM 1449 O O . ARG A 1 186 ? -21.891 -14.914 -20.422 1 88.69 186 ARG A O 1
ATOM 1456 N N . ASN A 1 187 ? -21.906 -17.094 -20.094 1 90 187 ASN A N 1
ATOM 1457 C CA . ASN A 1 187 ? -22.984 -17.016 -19.125 1 90 187 ASN A CA 1
ATOM 1458 C C . ASN A 1 187 ? -22.656 -17.797 -17.859 1 90 187 ASN A C 1
ATOM 1460 O O . ASN A 1 187 ? -23.344 -18.766 -17.531 1 90 187 ASN A O 1
ATOM 1464 N N . PRO A 1 188 ? -21.656 -17.188 -17.203 1 94.06 188 PRO A N 1
ATOM 1465 C CA . PRO A 1 188 ? -21.281 -17.938 -15.992 1 94.06 188 PRO A CA 1
ATOM 1466 C C . PRO A 1 188 ? -22.344 -17.844 -14.898 1 94.06 188 PRO A C 1
ATOM 1468 O O . PRO A 1 188 ? -23 -16.797 -14.742 1 94.06 188 PRO A O 1
ATOM 1471 N N . SER A 1 189 ? -22.531 -18.875 -14.109 1 95.62 189 SER A N 1
ATOM 1472 C CA . SER A 1 189 ? -23.438 -18.891 -12.969 1 95.62 189 SER A CA 1
ATOM 1473 C C . SER A 1 189 ? -22.938 -17.984 -11.852 1 95.62 189 SER A C 1
ATOM 1475 O O . SER A 1 189 ? -21.734 -17.719 -11.758 1 95.62 189 SER A O 1
ATOM 1477 N N . LYS A 1 190 ? -23.828 -17.562 -10.992 1 95 190 LYS A N 1
ATOM 1478 C CA . LYS A 1 190 ? -23.438 -16.781 -9.82 1 95 190 LYS A CA 1
ATOM 1479 C C . LYS A 1 190 ? -22.531 -17.594 -8.898 1 95 190 LYS A C 1
ATOM 1481 O O . LYS A 1 190 ? -21.625 -17.031 -8.266 1 95 190 LYS A O 1
ATOM 1486 N N . HIS A 1 191 ? -22.828 -18.859 -8.898 1 97.06 191 HIS A N 1
ATOM 1487 C CA . HIS A 1 191 ? -21.984 -19.734 -8.094 1 97.06 191 HIS A CA 1
ATOM 1488 C C . HIS A 1 191 ? -20.547 -19.719 -8.586 1 97.06 191 HIS A C 1
ATOM 1490 O O . HIS A 1 191 ? -19.625 -19.578 -7.789 1 97.06 191 HIS A O 1
ATOM 1496 N N . ASP A 1 192 ? -20.344 -19.812 -9.883 1 96.69 192 ASP A N 1
ATOM 1497 C CA . ASP A 1 192 ? -19 -19.812 -10.453 1 96.69 192 ASP A CA 1
ATOM 1498 C C . ASP A 1 192 ? -18.312 -18.469 -10.258 1 96.69 192 ASP A C 1
ATOM 1500 O O . ASP A 1 192 ? -17.109 -18.391 -9.984 1 96.69 192 ASP A O 1
ATOM 1504 N N . GLN A 1 193 ? -19.109 -17.438 -10.391 1 96.75 193 GLN A N 1
ATOM 1505 C CA . GLN A 1 193 ? -18.562 -16.094 -10.172 1 96.75 193 GLN A CA 1
ATOM 1506 C C . GLN A 1 193 ? -18 -15.961 -8.766 1 96.75 193 GLN A C 1
ATOM 1508 O O . GLN A 1 193 ? -16.875 -15.492 -8.578 1 96.75 193 GLN A O 1
ATOM 1513 N N . ARG A 1 194 ? -18.734 -16.422 -7.781 1 97.06 194 ARG A N 1
ATOM 1514 C CA . ARG A 1 194 ? -18.281 -16.359 -6.395 1 97.06 194 ARG A CA 1
ATOM 1515 C C . ARG A 1 194 ? -17.109 -17.297 -6.152 1 97.06 194 ARG A C 1
ATOM 1517 O O . ARG A 1 194 ? -16.141 -16.922 -5.477 1 97.06 194 ARG A O 1
ATOM 1524 N N . LYS A 1 195 ? -17.188 -18.453 -6.738 1 97.62 195 LYS A N 1
ATOM 1525 C CA . LYS A 1 195 ? -16.172 -19.484 -6.547 1 97.62 195 LYS A CA 1
ATOM 1526 C C . LYS A 1 195 ? -14.812 -19.016 -7.043 1 97.62 195 LYS A C 1
ATOM 1528 O O . LYS A 1 195 ? -13.781 -19.328 -6.445 1 97.62 195 LYS A O 1
ATOM 1533 N N . TYR A 1 196 ? -14.852 -18.234 -8.094 1 97.69 196 TYR A N 1
ATOM 1534 C CA . TYR A 1 196 ? -13.578 -17.875 -8.695 1 97.69 196 TYR A CA 1
ATOM 1535 C C . TYR A 1 196 ? -13.266 -16.406 -8.461 1 97.69 196 TYR A C 1
ATOM 1537 O O . TYR A 1 196 ? -12.492 -15.797 -9.203 1 97.69 196 TYR A O 1
ATOM 1545 N N . SER A 1 197 ? -13.922 -15.812 -7.457 1 97.75 197 SER A N 1
ATOM 1546 C CA . SER A 1 197 ? -13.523 -14.531 -6.887 1 97.75 197 SER A CA 1
ATOM 1547 C C . SER A 1 197 ? -12.648 -14.719 -5.652 1 97.75 197 SER A C 1
ATOM 1549 O O . SER A 1 197 ? -13.148 -15.078 -4.582 1 97.75 197 SER A O 1
ATOM 1551 N N . ALA A 1 198 ? -11.414 -14.43 -5.84 1 97.75 198 ALA A N 1
ATOM 1552 C CA . ALA A 1 198 ? -10.445 -14.75 -4.789 1 97.75 198 ALA A CA 1
ATOM 1553 C C . ALA A 1 198 ? -10.773 -14 -3.498 1 97.75 198 ALA A C 1
ATOM 1555 O O . ALA A 1 198 ? -10.57 -14.523 -2.4 1 97.75 198 ALA A O 1
ATOM 1556 N N . ASP A 1 199 ? -11.289 -12.742 -3.57 1 97 199 ASP A N 1
ATOM 1557 C CA . ASP A 1 199 ? -11.617 -11.938 -2.4 1 97 199 ASP A CA 1
ATOM 1558 C C . ASP A 1 199 ? -12.727 -12.594 -1.573 1 97 199 ASP A C 1
ATOM 1560 O O . ASP A 1 199 ? -12.812 -12.375 -0.364 1 97 199 ASP A O 1
ATOM 1564 N N . MET A 1 200 ? -13.484 -13.445 -2.223 1 97.56 200 MET A N 1
ATOM 1565 C CA . MET A 1 200 ? -14.602 -14.086 -1.539 1 97.56 200 MET A CA 1
ATOM 1566 C C . MET A 1 200 ? -14.203 -15.445 -0.981 1 97.56 200 MET A C 1
ATOM 1568 O O . MET A 1 200 ? -15.008 -16.125 -0.343 1 97.56 200 MET A O 1
ATOM 1572 N N . ASN A 1 201 ? -12.992 -15.867 -1.177 1 98.44 201 ASN A N 1
ATOM 1573 C CA . ASN A 1 201 ? -12.578 -17.203 -0.781 1 98.44 201 ASN A CA 1
ATOM 1574 C C . ASN A 1 201 ? -11.359 -17.172 0.146 1 98.44 201 ASN A C 1
ATOM 1576 O O . ASN A 1 201 ? -10.68 -18.172 0.321 1 98.44 201 ASN A O 1
ATOM 1580 N N . VAL A 1 202 ? -11.094 -16.031 0.748 1 98.75 202 VAL A N 1
ATOM 1581 C CA . VAL A 1 202 ? -10.008 -15.891 1.712 1 98.75 202 VAL A CA 1
ATOM 1582 C C . VAL A 1 202 ? -10.383 -16.578 3.02 1 98.75 202 VAL A C 1
ATOM 1584 O O . VAL A 1 202 ? -11.531 -16.5 3.461 1 98.75 202 VAL A O 1
ATOM 1587 N N . SER A 1 203 ? -9.484 -17.266 3.594 1 98.31 203 SER A N 1
ATOM 1588 C CA . SER A 1 203 ? -9.617 -17.875 4.918 1 98.31 203 SER A CA 1
ATOM 1589 C C . SER A 1 203 ? -8.336 -17.719 5.73 1 98.31 203 SER A C 1
ATOM 1591 O O . SER A 1 203 ? -7.348 -17.156 5.238 1 98.31 203 SER A O 1
ATOM 1593 N N . ARG A 1 204 ? -8.281 -18.25 6.957 1 97.81 204 ARG A N 1
ATOM 1594 C CA . ARG A 1 204 ? -7.141 -18.109 7.859 1 97.81 204 ARG A CA 1
ATOM 1595 C C . ARG A 1 204 ? -5.934 -18.875 7.344 1 97.81 204 ARG A C 1
ATOM 1597 O O . ARG A 1 204 ? -4.805 -18.641 7.773 1 97.81 204 ARG A O 1
ATOM 1604 N N . VAL A 1 205 ? -6.184 -19.844 6.414 1 97.88 205 VAL A N 1
ATOM 1605 C CA . VAL A 1 205 ? -5.074 -20.672 5.957 1 97.88 205 VAL A CA 1
ATOM 1606 C C . VAL A 1 205 ? -4.551 -20.156 4.621 1 97.88 205 VAL A C 1
ATOM 1608 O O . VAL A 1 205 ? -3.609 -20.719 4.055 1 97.88 205 VAL A O 1
ATOM 1611 N N . THR A 1 206 ? -5.246 -19.109 4.023 1 98.75 206 THR A N 1
ATOM 1612 C CA . THR A 1 206 ? -4.691 -18.469 2.842 1 98.75 206 THR A CA 1
ATOM 1613 C C . THR A 1 206 ? -3.271 -17.969 3.109 1 98.75 206 THR A C 1
ATOM 1615 O O . THR A 1 206 ? -2.984 -17.438 4.188 1 98.75 206 THR A O 1
ATOM 1618 N N . PRO A 1 207 ? -2.361 -18.188 2.174 1 98.75 207 PRO A N 1
ATOM 1619 C CA . PRO A 1 207 ? -0.972 -17.797 2.434 1 98.75 207 PRO A CA 1
ATOM 1620 C C . PRO A 1 207 ? -0.77 -16.281 2.428 1 98.75 207 PRO A C 1
ATOM 1622 O O . PRO A 1 207 ? -1.583 -15.555 1.859 1 98.75 207 PRO A O 1
ATOM 1625 N N . PRO A 1 208 ? 0.309 -15.805 3.059 1 98.75 208 PRO A N 1
ATOM 1626 C CA . PRO A 1 208 ? 0.636 -14.375 3.039 1 98.75 208 PRO A CA 1
ATOM 1627 C C . PRO A 1 208 ? 0.81 -13.828 1.624 1 98.75 208 PRO A C 1
ATOM 1629 O O . PRO A 1 208 ? 1.165 -14.578 0.709 1 98.75 208 PRO A O 1
ATOM 1632 N N . ALA A 1 209 ? 0.646 -12.5 1.521 1 98.88 209 ALA A N 1
ATOM 1633 C CA . ALA A 1 209 ? 0.586 -11.945 0.171 1 98.88 209 ALA A CA 1
ATOM 1634 C C . ALA A 1 209 ? 1.356 -10.633 0.083 1 98.88 209 ALA A C 1
ATOM 1636 O O . ALA A 1 209 ? 1.406 -9.867 1.05 1 98.88 209 ALA A O 1
ATOM 1637 N N . PHE A 1 210 ? 1.972 -10.43 -1.019 1 98.88 210 PHE A N 1
ATOM 1638 C CA . PHE A 1 210 ? 2.461 -9.141 -1.495 1 98.88 210 PHE A CA 1
ATOM 1639 C C . PHE A 1 210 ? 1.625 -8.641 -2.668 1 98.88 210 PHE A C 1
ATOM 1641 O O . PHE A 1 210 ? 1.457 -9.352 -3.662 1 98.88 210 PHE A O 1
ATOM 1648 N N . ILE A 1 211 ? 1.076 -7.426 -2.582 1 98.88 211 ILE A N 1
ATOM 1649 C CA . ILE A 1 211 ? 0.212 -6.879 -3.621 1 98.88 211 ILE A CA 1
ATOM 1650 C C . ILE A 1 211 ? 0.756 -5.527 -4.082 1 98.88 211 ILE A C 1
ATOM 1652 O O . ILE A 1 211 ? 1.001 -4.637 -3.266 1 98.88 211 ILE A O 1
ATOM 1656 N N . ALA A 1 212 ? 0.997 -5.395 -5.375 1 98.56 212 ALA A N 1
ATOM 1657 C CA . ALA A 1 212 ? 1.477 -4.145 -5.961 1 98.56 212 ALA A CA 1
ATOM 1658 C C . ALA A 1 212 ? 0.511 -3.633 -7.027 1 98.56 212 ALA A C 1
ATOM 1660 O O . ALA A 1 212 ? 0.126 -4.375 -7.934 1 98.56 212 ALA A O 1
ATOM 1661 N N . LEU A 1 213 ? 0.141 -2.354 -6.934 1 98.31 213 LEU A N 1
ATOM 1662 C CA . LEU A 1 213 ? -0.872 -1.718 -7.77 1 98.31 213 LEU A CA 1
ATOM 1663 C C . LEU A 1 213 ? -0.429 -0.32 -8.195 1 98.31 213 LEU A C 1
ATOM 1665 O O . LEU A 1 213 ? 0.563 0.202 -7.68 1 98.31 213 LEU A O 1
ATOM 1669 N N . CYS A 1 214 ? -1.148 0.179 -9.172 1 97.75 214 CYS A N 1
ATOM 1670 C CA . CYS A 1 214 ? -1.059 1.603 -9.477 1 97.75 214 CYS A CA 1
ATOM 1671 C C . CYS A 1 214 ? -2.416 2.279 -9.328 1 97.75 214 CYS A C 1
ATOM 1673 O O . CYS A 1 214 ? -3.441 1.719 -9.719 1 97.75 214 CYS A O 1
ATOM 1675 N N . ASP A 1 215 ? -2.365 3.477 -8.82 1 98.06 215 ASP A N 1
ATOM 1676 C CA . ASP A 1 215 ? -3.576 4.227 -8.5 1 98.06 215 ASP A CA 1
ATOM 1677 C C . ASP A 1 215 ? -4.363 4.559 -9.766 1 98.06 215 ASP A C 1
ATOM 1679 O O . ASP A 1 215 ? -5.594 4.652 -9.734 1 98.06 215 ASP A O 1
ATOM 1683 N N . ASP A 1 216 ? -3.705 4.68 -10.859 1 96.56 216 ASP A N 1
ATOM 1684 C CA . ASP A 1 216 ? -4.348 5.16 -12.078 1 96.56 216 ASP A CA 1
ATOM 1685 C C . ASP A 1 216 ? -4.625 4.008 -13.039 1 96.56 216 ASP A C 1
ATOM 1687 O O . ASP A 1 216 ? -4.77 4.223 -14.25 1 96.56 216 ASP A O 1
ATOM 1691 N N . ASP A 1 217 ? -4.641 2.771 -12.562 1 96.12 217 ASP A N 1
ATOM 1692 C CA . ASP A 1 217 ? -4.953 1.623 -13.406 1 96.12 217 ASP A CA 1
ATOM 1693 C C . ASP A 1 217 ? -6.43 1.615 -13.805 1 96.12 217 ASP A C 1
ATOM 1695 O O . ASP A 1 217 ? -7.297 1.315 -12.977 1 96.12 217 ASP A O 1
ATOM 1699 N N . ASP A 1 218 ? -6.73 1.839 -15.07 1 93.25 218 ASP A N 1
ATOM 1700 C CA . ASP A 1 218 ? -8.109 1.893 -15.539 1 93.25 218 ASP A CA 1
ATOM 1701 C C . ASP A 1 218 ? -8.555 0.541 -16.094 1 93.25 218 ASP A C 1
ATOM 1703 O O . ASP A 1 218 ? -9.75 0.325 -16.328 1 93.25 218 ASP A O 1
ATOM 1707 N N . SER A 1 219 ? -7.574 -0.327 -16.266 1 93.56 219 SER A N 1
ATOM 1708 C CA . SER A 1 219 ? -7.91 -1.651 -16.781 1 93.56 219 SER A CA 1
ATOM 1709 C C . SER A 1 219 ? -8.398 -2.57 -15.672 1 93.56 219 SER A C 1
ATOM 1711 O O . SER A 1 219 ? -9.43 -3.229 -15.812 1 93.56 219 SER A O 1
ATOM 1713 N N . VAL A 1 220 ? -7.645 -2.676 -14.625 1 95.12 220 VAL A N 1
ATOM 1714 C CA . VAL A 1 220 ? -8.039 -3.338 -13.383 1 95.12 220 VAL A CA 1
ATOM 1715 C C . VAL A 1 220 ? -7.922 -2.359 -12.219 1 95.12 220 VAL A C 1
ATOM 1717 O O . VAL A 1 220 ? -6.84 -2.184 -11.656 1 95.12 220 VAL A O 1
ATOM 1720 N N . PRO A 1 221 ? -9.008 -1.792 -11.875 1 94.94 221 PRO A N 1
ATOM 1721 C CA . PRO A 1 221 ? -8.961 -0.77 -10.828 1 94.94 221 PRO A CA 1
ATOM 1722 C C . PRO A 1 221 ? -8.273 -1.262 -9.555 1 94.94 221 PRO A C 1
ATOM 1724 O O . PRO A 1 221 ? -8.469 -2.41 -9.148 1 94.94 221 PRO A O 1
ATOM 1727 N N . PRO A 1 222 ? -7.469 -0.389 -8.93 1 95.94 222 PRO A N 1
ATOM 1728 C CA . PRO A 1 222 ? -6.73 -0.807 -7.73 1 95.94 222 PRO A CA 1
ATOM 1729 C C . PRO A 1 222 ? -7.652 -1.263 -6.602 1 95.94 222 PRO A C 1
ATOM 1731 O O . PRO A 1 222 ? -7.227 -2.002 -5.711 1 95.94 222 PRO A O 1
ATOM 1734 N N . ALA A 1 223 ? -8.891 -0.866 -6.652 1 93.88 223 ALA A N 1
ATOM 1735 C CA . ALA A 1 223 ? -9.844 -1.305 -5.641 1 93.88 223 ALA A CA 1
ATOM 1736 C C . ALA A 1 223 ? -9.898 -2.828 -5.562 1 93.88 223 ALA A C 1
ATOM 1738 O O . ALA A 1 223 ? -10.125 -3.393 -4.488 1 93.88 223 ALA A O 1
ATOM 1739 N N . ASN A 1 224 ? -9.602 -3.533 -6.699 1 93.44 224 ASN A N 1
ATOM 1740 C CA . ASN A 1 224 ? -9.578 -4.992 -6.707 1 93.44 224 ASN A CA 1
ATOM 1741 C C . ASN A 1 224 ? -8.531 -5.539 -5.738 1 93.44 224 ASN A C 1
ATOM 1743 O O . ASN A 1 224 ? -8.859 -6.297 -4.828 1 93.44 224 ASN A O 1
ATOM 1747 N N . GLY A 1 225 ? -7.352 -5.043 -5.922 1 97 225 GLY A N 1
ATOM 1748 C CA . GLY A 1 225 ? -6.266 -5.492 -5.07 1 97 225 GLY A CA 1
ATOM 1749 C C . GLY A 1 225 ? -6.391 -5.016 -3.635 1 97 225 GLY A C 1
ATOM 1750 O O . GLY A 1 225 ? -6.059 -5.746 -2.701 1 97 225 GLY A O 1
ATOM 1751 N N . VAL A 1 226 ? -6.891 -3.812 -3.426 1 98 226 VAL A N 1
ATOM 1752 C CA . VAL A 1 226 ? -7.051 -3.26 -2.084 1 98 226 VAL A CA 1
ATOM 1753 C C . VAL A 1 226 ? -8.117 -4.047 -1.328 1 98 226 VAL A C 1
ATOM 1755 O O . VAL A 1 226 ? -7.961 -4.336 -0.14 1 98 226 VAL A O 1
ATOM 1758 N N . ASN A 1 227 ? -9.188 -4.398 -2.025 1 96.25 227 ASN A N 1
ATOM 1759 C CA . ASN A 1 227 ? -10.211 -5.23 -1.408 1 96.25 227 ASN A CA 1
ATOM 1760 C C . ASN A 1 227 ? -9.656 -6.598 -1.009 1 96.25 227 ASN A C 1
ATOM 1762 O O . ASN A 1 227 ? -10.016 -7.133 0.042 1 96.25 227 ASN A O 1
ATOM 1766 N N . TYR A 1 228 ? -8.891 -7.164 -1.877 1 98.44 228 TYR A N 1
ATOM 1767 C CA . TYR A 1 228 ? -8.289 -8.445 -1.538 1 98.44 228 TYR A CA 1
ATOM 1768 C C . TYR A 1 228 ? -7.445 -8.328 -0.272 1 98.44 228 TYR A C 1
ATOM 1770 O O . TYR A 1 228 ? -7.535 -9.18 0.619 1 98.44 228 TYR A O 1
ATOM 1778 N N . TYR A 1 229 ? -6.625 -7.285 -0.131 1 98.81 229 TYR A N 1
ATOM 1779 C CA . TYR A 1 229 ? -5.859 -7.043 1.085 1 98.81 229 TYR A CA 1
ATOM 1780 C C . TYR A 1 229 ? -6.77 -6.992 2.305 1 98.81 229 TYR A C 1
ATOM 1782 O O . TYR A 1 229 ? -6.469 -7.59 3.34 1 98.81 229 TYR A O 1
ATOM 1790 N N . MET A 1 230 ? -7.848 -6.258 2.168 1 98.06 230 MET A N 1
ATOM 1791 C CA . MET A 1 230 ? -8.758 -6.102 3.295 1 98.06 230 MET A CA 1
ATOM 1792 C C . MET A 1 230 ? -9.32 -7.449 3.73 1 98.06 230 MET A C 1
ATOM 1794 O O . MET A 1 230 ? -9.461 -7.715 4.926 1 98.06 230 MET A O 1
ATOM 1798 N N . GLU A 1 231 ? -9.656 -8.289 2.758 1 98.44 231 GLU A N 1
ATOM 1799 C CA . GLU A 1 231 ? -10.164 -9.617 3.1 1 98.44 231 GLU A CA 1
ATOM 1800 C C . GLU A 1 231 ? -9.094 -10.453 3.789 1 98.44 231 GLU A C 1
ATOM 1802 O O . GLU A 1 231 ? -9.383 -11.188 4.738 1 98.44 231 GLU A O 1
ATOM 1807 N N . LEU A 1 232 ? -7.848 -10.367 3.281 1 98.75 232 LEU A N 1
ATOM 1808 C CA . LEU A 1 232 ? -6.75 -11.055 3.955 1 98.75 232 LEU A CA 1
ATOM 1809 C C . LEU A 1 232 ? -6.621 -10.578 5.398 1 98.75 232 LEU A C 1
ATOM 1811 O O . LEU A 1 232 ? -6.543 -11.391 6.32 1 98.75 232 LEU A O 1
ATOM 1815 N N . TYR A 1 233 ? -6.656 -9.242 5.582 1 97.88 233 TYR A N 1
ATOM 1816 C CA . TYR A 1 233 ? -6.531 -8.641 6.902 1 97.88 233 TYR A CA 1
ATOM 1817 C C . TYR A 1 233 ? -7.648 -9.117 7.824 1 97.88 233 TYR A C 1
ATOM 1819 O O . TYR A 1 233 ? -7.391 -9.516 8.969 1 97.88 233 TYR A O 1
ATOM 1827 N N . ARG A 1 234 ? -8.836 -9.172 7.344 1 97.44 234 ARG A N 1
ATOM 1828 C CA . ARG A 1 234 ? -10 -9.562 8.133 1 97.44 234 ARG A CA 1
ATOM 1829 C C . ARG A 1 234 ? -9.906 -11.023 8.562 1 97.44 234 ARG A C 1
ATOM 1831 O O . ARG A 1 234 ? -10.508 -11.422 9.562 1 97.44 234 ARG A O 1
ATOM 1838 N N . ASN A 1 235 ? -9.219 -11.828 7.828 1 98.38 235 ASN A N 1
ATOM 1839 C CA . ASN A 1 235 ? -9.078 -13.242 8.133 1 98.38 235 ASN A CA 1
ATOM 1840 C C . ASN A 1 235 ? -7.742 -13.539 8.82 1 98.38 235 ASN A C 1
ATOM 1842 O O . ASN A 1 235 ? -7.293 -14.68 8.852 1 98.38 235 ASN A O 1
ATOM 1846 N N . ASP A 1 236 ? -7.035 -12.5 9.273 1 97.69 236 ASP A N 1
ATOM 1847 C CA . ASP A 1 236 ? -5.797 -12.594 10.039 1 97.69 236 ASP A CA 1
ATOM 1848 C C . ASP A 1 236 ? -4.672 -13.188 9.195 1 97.69 236 ASP A C 1
ATOM 1850 O O . ASP A 1 236 ? -3.863 -13.977 9.695 1 97.69 236 ASP A O 1
ATOM 1854 N N . VAL A 1 237 ? -4.703 -12.93 7.891 1 98.56 237 VAL A N 1
ATOM 1855 C CA . VAL A 1 237 ? -3.629 -13.336 6.992 1 98.56 237 VAL A CA 1
ATOM 1856 C C . VAL A 1 237 ? -2.676 -12.172 6.762 1 98.56 237 VAL A C 1
ATOM 1858 O O . VAL A 1 237 ? -3.104 -11.078 6.383 1 98.56 237 VAL A O 1
ATOM 1861 N N . ARG A 1 238 ? -1.408 -12.352 6.961 1 98.12 238 ARG A N 1
ATOM 1862 C CA . ARG A 1 238 ? -0.412 -11.297 6.781 1 98.12 238 ARG A CA 1
ATOM 1863 C C . ARG A 1 238 ? -0.272 -10.922 5.312 1 98.12 238 ARG A C 1
ATOM 1865 O O . ARG A 1 238 ? -0.276 -11.797 4.438 1 98.12 238 ARG A O 1
ATOM 1872 N N . ALA A 1 239 ? -0.176 -9.609 5.086 1 98.62 239 ALA A N 1
ATOM 1873 C CA . ALA A 1 239 ? -0.023 -9.164 3.705 1 98.62 239 ALA A CA 1
ATOM 1874 C C . ALA A 1 239 ? 0.616 -7.777 3.646 1 98.62 239 ALA A C 1
ATOM 1876 O O . ALA A 1 239 ? 0.597 -7.035 4.633 1 98.62 239 ALA A O 1
ATOM 1877 N N . SER A 1 240 ? 1.245 -7.5 2.584 1 98.75 240 SER A N 1
ATOM 1878 C CA . SER A 1 240 ? 1.736 -6.176 2.215 1 98.75 240 SER A CA 1
ATOM 1879 C C . SER A 1 240 ? 1.014 -5.645 0.981 1 98.75 240 SER A C 1
ATOM 1881 O O . SER A 1 240 ? 0.669 -6.41 0.079 1 98.75 240 SER A O 1
ATOM 1883 N N . LEU A 1 241 ? 0.812 -4.371 0.972 1 98.88 241 LEU A N 1
ATOM 1884 C CA . LEU A 1 241 ? 0.093 -3.691 -0.1 1 98.88 241 LEU A CA 1
ATOM 1885 C C . LEU A 1 241 ? 0.806 -2.404 -0.502 1 98.88 241 LEU A C 1
ATOM 1887 O O . LEU A 1 241 ? 1.128 -1.575 0.352 1 98.88 241 LEU A O 1
ATOM 1891 N N . HIS A 1 242 ? 1.073 -2.279 -1.791 1 98.81 242 HIS A N 1
ATOM 1892 C CA . HIS A 1 242 ? 1.709 -1.079 -2.322 1 98.81 242 HIS A CA 1
ATOM 1893 C C . HIS A 1 242 ? 0.951 -0.544 -3.531 1 98.81 242 HIS A C 1
ATOM 1895 O O . HIS A 1 242 ? 0.893 -1.2 -4.574 1 98.81 242 HIS A O 1
ATOM 1901 N N . VAL A 1 243 ? 0.36 0.644 -3.377 1 98.75 243 VAL A N 1
ATOM 1902 C CA . VAL A 1 243 ? -0.28 1.376 -4.465 1 98.75 243 VAL A CA 1
ATOM 1903 C C . VAL A 1 243 ? 0.598 2.555 -4.879 1 98.75 243 VAL A C 1
ATOM 1905 O O . VAL A 1 243 ? 0.696 3.549 -4.156 1 98.75 243 VAL A O 1
ATOM 1908 N N . TYR A 1 244 ? 1.238 2.455 -6.016 1 98.31 244 TYR A N 1
ATOM 1909 C CA . TYR A 1 244 ? 2.061 3.535 -6.551 1 98.31 244 TYR A CA 1
ATOM 1910 C C . TYR A 1 244 ? 1.2 4.57 -7.266 1 98.31 244 TYR A C 1
ATOM 1912 O O . TYR A 1 244 ? 0.098 4.262 -7.723 1 98.31 244 TYR A O 1
ATOM 1920 N N . PRO A 1 245 ? 1.706 5.82 -7.43 1 96.75 245 PRO A N 1
ATOM 1921 C CA . PRO A 1 245 ? 0.867 6.914 -7.922 1 96.75 245 PRO A CA 1
ATOM 1922 C C . PRO A 1 245 ? 0.394 6.699 -9.359 1 96.75 245 PRO A C 1
ATOM 1924 O O . PRO A 1 245 ? -0.755 7.008 -9.688 1 96.75 245 PRO A O 1
ATOM 1927 N N . ASP A 1 246 ? 1.285 6.273 -10.156 1 95 246 ASP A N 1
ATOM 1928 C CA . ASP A 1 246 ? 0.953 6.141 -11.578 1 95 246 ASP A CA 1
ATOM 1929 C C . ASP A 1 246 ? 1.772 5.031 -12.234 1 95 246 ASP A C 1
ATOM 1931 O O . ASP A 1 246 ? 2.605 4.398 -11.578 1 95 246 ASP A O 1
ATOM 1935 N N . GLY A 1 247 ? 1.435 4.703 -13.453 1 94.5 247 GLY A N 1
ATOM 1936 C CA . GLY A 1 247 ? 2.051 3.621 -14.211 1 94.5 247 GLY A CA 1
ATOM 1937 C C . GLY A 1 247 ? 1.05 2.793 -14.992 1 94.5 247 GLY A C 1
ATOM 1938 O O . GLY A 1 247 ? 1.429 2.035 -15.891 1 94.5 247 GLY A O 1
ATOM 1939 N N . GLY A 1 248 ? -0.214 2.973 -14.625 1 94.38 248 GLY A N 1
ATOM 1940 C CA . GLY A 1 248 ? -1.264 2.27 -15.344 1 94.38 248 GLY A CA 1
ATOM 1941 C C . GLY A 1 248 ? -1.258 0.773 -15.094 1 94.38 248 GLY A C 1
ATOM 1942 O O . GLY A 1 248 ? -1.161 0.33 -13.945 1 94.38 248 GLY A O 1
ATOM 1943 N N . HIS A 1 249 ? -1.494 0.006 -16.172 1 93.81 249 HIS A N 1
ATOM 1944 C CA . HIS A 1 249 ? -1.638 -1.444 -16.094 1 93.81 249 HIS A CA 1
ATOM 1945 C C . HIS A 1 249 ? -0.563 -2.143 -16.922 1 93.81 249 HIS A C 1
ATOM 1947 O O . HIS A 1 249 ? -0.128 -1.618 -17.953 1 93.81 249 HIS A O 1
ATOM 1953 N N . GLY A 1 250 ? -0.13 -3.314 -16.453 1 93.69 250 GLY A N 1
ATOM 1954 C CA . GLY A 1 250 ? 0.681 -4.188 -17.297 1 93.69 250 GLY A CA 1
ATOM 1955 C C . GLY A 1 250 ? 2.139 -3.771 -17.344 1 93.69 250 GLY A C 1
ATOM 1956 O O . GLY A 1 250 ? 2.807 -3.971 -18.359 1 93.69 250 GLY A O 1
ATOM 1957 N N . TRP A 1 251 ? 2.627 -3.152 -16.375 1 90.75 251 TRP A N 1
ATOM 1958 C CA . TRP A 1 251 ? 3.99 -2.633 -16.406 1 90.75 251 TRP A CA 1
ATOM 1959 C C . TRP A 1 251 ? 5.004 -3.752 -16.188 1 90.75 251 TRP A C 1
ATOM 1961 O O . TRP A 1 251 ? 6.176 -3.613 -16.547 1 90.75 251 TRP A O 1
ATOM 1971 N N . GLY A 1 252 ? 4.566 -4.844 -15.703 1 85.88 252 GLY A N 1
ATOM 1972 C CA . GLY A 1 252 ? 5.477 -5.969 -15.57 1 85.88 252 GLY A CA 1
ATOM 1973 C C . GLY A 1 252 ? 6.777 -5.605 -14.875 1 85.88 252 GLY A C 1
ATOM 1974 O O . GLY A 1 252 ? 6.762 -5.008 -13.797 1 85.88 252 GLY A O 1
ATOM 1975 N N . SER A 1 253 ? 7.848 -5.992 -15.453 1 72.25 253 SER A N 1
ATOM 1976 C CA . SER A 1 253 ? 9.188 -5.719 -14.945 1 72.25 253 SER A CA 1
ATOM 1977 C C . SER A 1 253 ? 9.844 -4.57 -15.703 1 72.25 253 SER A C 1
ATOM 1979 O O . SER A 1 253 ? 11.047 -4.344 -15.578 1 72.25 253 SER A O 1
ATOM 1981 N N . LYS A 1 254 ? 9.141 -3.92 -16.266 1 67 254 LYS A N 1
ATOM 1982 C CA . LYS A 1 254 ? 9.672 -2.979 -17.25 1 67 254 LYS A CA 1
ATOM 1983 C C . LYS A 1 254 ? 10.547 -1.92 -16.594 1 67 254 LYS A C 1
ATOM 1985 O O . LYS A 1 254 ? 10.172 -1.36 -15.555 1 67 254 LYS A O 1
ATOM 1990 N N . ILE A 1 255 ? 11.617 -1.789 -17.188 1 67.69 255 ILE A N 1
ATOM 1991 C CA . ILE A 1 255 ? 12.523 -0.696 -16.844 1 67.69 255 ILE A CA 1
ATOM 1992 C C . ILE A 1 255 ? 11.836 0.643 -17.094 1 67.69 255 ILE A C 1
ATOM 1994 O O . ILE A 1 255 ? 12.102 1.627 -16.406 1 67.69 255 ILE A O 1
ATOM 1998 N N . GLY A 1 256 ? 10.828 0.629 -17.703 1 79.25 256 GLY A N 1
ATOM 1999 C CA . GLY A 1 256 ? 10.133 1.879 -17.984 1 79.25 256 GLY A CA 1
ATOM 2000 C C . GLY A 1 256 ? 9.078 2.219 -16.953 1 79.25 256 GLY A C 1
ATOM 2001 O O . GLY A 1 256 ? 8.547 3.332 -16.938 1 79.25 256 GLY A O 1
ATOM 2002 N N . PHE A 1 257 ? 8.812 1.284 -16.125 1 89.81 257 PHE A N 1
ATOM 2003 C CA . PHE A 1 257 ? 7.91 1.59 -15.031 1 89.81 257 PHE A CA 1
ATOM 2004 C C . PHE A 1 257 ? 8.555 2.58 -14.062 1 89.81 257 PHE A C 1
ATOM 2006 O O . PHE A 1 257 ? 9.609 2.303 -13.492 1 89.81 257 PHE A O 1
ATOM 2013 N N . ARG A 1 258 ? 7.969 3.719 -13.828 1 92.19 258 ARG A N 1
ATOM 2014 C CA . ARG A 1 258 ? 8.539 4.848 -13.102 1 92.19 258 ARG A CA 1
ATOM 2015 C C . ARG A 1 258 ? 8.953 4.434 -11.695 1 92.19 258 ARG A C 1
ATOM 2017 O O . ARG A 1 258 ? 9.938 4.953 -11.156 1 92.19 258 ARG A O 1
ATOM 2024 N N . TYR A 1 259 ? 8.273 3.463 -11.109 1 96.56 259 TYR A N 1
ATOM 2025 C CA . TYR A 1 259 ? 8.508 3.092 -9.719 1 96.56 259 TYR A CA 1
ATOM 2026 C C . TYR A 1 259 ? 9.156 1.716 -9.617 1 96.56 259 TYR A C 1
ATOM 2028 O O . TYR A 1 259 ? 8.969 1.004 -8.633 1 96.56 259 TYR A O 1
ATOM 2036 N N . HIS A 1 260 ? 9.859 1.343 -10.648 1 94.81 260 HIS A N 1
ATOM 2037 C CA . HIS A 1 260 ? 10.492 0.032 -10.727 1 94.81 260 HIS A CA 1
ATOM 2038 C C . HIS A 1 260 ? 11.43 -0.196 -9.547 1 94.81 260 HIS A C 1
ATOM 2040 O O . HIS A 1 260 ? 11.391 -1.25 -8.914 1 94.81 260 HIS A O 1
ATOM 2046 N N . GLU A 1 261 ? 12.281 0.804 -9.242 1 94 261 GLU A N 1
ATOM 2047 C CA . GLU A 1 261 ? 13.25 0.652 -8.164 1 94 261 GLU A CA 1
ATOM 2048 C C . GLU A 1 261 ? 12.547 0.503 -6.812 1 94 261 GLU A C 1
ATOM 2050 O O . GLU A 1 261 ? 12.906 -0.365 -6.016 1 94 261 GLU A O 1
ATOM 2055 N N . GLU A 1 262 ? 11.586 1.357 -6.535 1 96.31 262 GLU A N 1
ATOM 2056 C CA . GLU A 1 262 ? 10.812 1.264 -5.305 1 96.31 262 GLU A CA 1
ATOM 2057 C C . GLU A 1 262 ? 10.133 -0.098 -5.18 1 96.31 262 GLU A C 1
ATOM 2059 O O . GLU A 1 262 ? 10.195 -0.733 -4.125 1 96.31 262 GLU A O 1
ATOM 2064 N N . LEU A 1 263 ? 9.555 -0.566 -6.277 1 96.62 263 LEU A N 1
ATOM 2065 C CA . LEU A 1 263 ? 8.867 -1.854 -6.305 1 96.62 263 LEU A CA 1
ATOM 2066 C C . LEU A 1 263 ? 9.828 -2.988 -5.965 1 96.62 263 LEU A C 1
ATOM 2068 O O . LEU A 1 263 ? 9.516 -3.846 -5.137 1 96.62 263 LEU A O 1
ATOM 2072 N N . MET A 1 264 ? 10.984 -2.951 -6.605 1 94.75 264 MET A N 1
ATOM 2073 C CA . MET A 1 264 ? 11.961 -4.012 -6.379 1 94.75 264 MET A CA 1
ATOM 2074 C C . MET A 1 264 ? 12.43 -4.02 -4.93 1 94.75 264 MET A C 1
ATOM 2076 O O . MET A 1 264 ? 12.594 -5.086 -4.332 1 94.75 264 MET A O 1
ATOM 2080 N N . MET A 1 265 ? 12.617 -2.898 -4.363 1 95.94 265 MET A N 1
ATOM 2081 C CA . MET A 1 265 ? 13.047 -2.807 -2.971 1 95.94 265 MET A CA 1
ATOM 2082 C C . MET A 1 265 ? 11.945 -3.291 -2.029 1 95.94 265 MET A C 1
ATOM 2084 O O . MET A 1 265 ? 12.219 -4.027 -1.079 1 95.94 265 MET A O 1
ATOM 2088 N N . ASP A 1 266 ? 10.75 -2.873 -2.299 1 97.69 266 ASP A N 1
ATOM 2089 C CA . ASP A 1 266 ? 9.625 -3.299 -1.475 1 97.69 266 ASP A CA 1
ATOM 2090 C C . ASP A 1 266 ? 9.445 -4.816 -1.527 1 97.69 266 ASP A C 1
ATOM 2092 O O . ASP A 1 266 ? 9.227 -5.457 -0.498 1 97.69 266 ASP A O 1
ATOM 2096 N N . LEU A 1 267 ? 9.516 -5.363 -2.727 1 97.5 267 LEU A N 1
ATOM 2097 C CA . LEU A 1 267 ? 9.352 -6.801 -2.9 1 97.5 267 LEU A CA 1
ATOM 2098 C C . LEU A 1 267 ? 10.469 -7.562 -2.191 1 97.5 267 LEU A C 1
ATOM 2100 O O . LEU A 1 267 ? 10.203 -8.539 -1.485 1 97.5 267 LEU A O 1
ATOM 2104 N N . LYS A 1 268 ? 11.703 -7.141 -2.352 1 96.5 268 LYS A N 1
ATOM 2105 C CA . LYS A 1 268 ? 12.844 -7.793 -1.7 1 96.5 268 LYS A CA 1
ATOM 2106 C C . LYS A 1 268 ? 12.695 -7.762 -0.182 1 96.5 268 LYS A C 1
ATOM 2108 O O . LYS A 1 268 ? 12.938 -8.766 0.492 1 96.5 268 LYS A O 1
ATOM 2113 N N . ALA A 1 269 ? 12.367 -6.59 0.321 1 97 269 ALA A N 1
ATOM 2114 C CA . ALA A 1 269 ? 12.188 -6.457 1.764 1 97 269 ALA A CA 1
ATOM 2115 C C . ALA A 1 269 ? 11.094 -7.395 2.27 1 97 269 ALA A C 1
ATOM 2117 O O . ALA A 1 269 ? 11.242 -8.016 3.326 1 97 269 ALA A O 1
ATOM 2118 N N . TRP A 1 270 ? 10.031 -7.512 1.55 1 98.06 270 TRP A N 1
ATOM 2119 C CA . TRP A 1 270 ? 8.938 -8.391 1.948 1 98.06 270 TRP A CA 1
ATOM 2120 C C . TRP A 1 270 ? 9.383 -9.852 1.951 1 98.06 270 TRP A C 1
ATOM 2122 O O . TRP A 1 270 ? 9.086 -10.594 2.889 1 98.06 270 TRP A O 1
ATOM 2132 N N . LEU A 1 271 ? 10.07 -10.258 0.928 1 97.25 271 LEU A N 1
ATOM 2133 C CA . LEU A 1 271 ? 10.539 -11.633 0.818 1 97.25 271 LEU A CA 1
ATOM 2134 C C . LEU A 1 271 ? 11.477 -11.984 1.969 1 97.25 271 LEU A C 1
ATOM 2136 O O . LEU A 1 271 ? 11.555 -13.141 2.385 1 97.25 271 LEU A O 1
ATOM 2140 N N . ARG A 1 272 ? 12.086 -11 2.553 1 94.75 272 ARG A N 1
ATOM 2141 C CA . ARG A 1 272 ? 13.023 -11.219 3.645 1 94.75 272 ARG A CA 1
ATOM 2142 C C . ARG A 1 272 ? 12.328 -11.133 4.996 1 94.75 272 ARG A C 1
ATOM 2144 O O . ARG A 1 272 ? 12.945 -11.359 6.039 1 94.75 272 ARG A O 1
ATOM 2151 N N . SER A 1 273 ? 11.102 -10.805 5.016 1 94.75 273 SER A N 1
ATOM 2152 C CA . SER A 1 273 ? 10.414 -10.508 6.27 1 94.75 273 SER A CA 1
ATOM 2153 C C . SER A 1 273 ? 9.891 -11.773 6.93 1 94.75 273 SER A C 1
ATOM 2155 O O . SER A 1 273 ? 9.398 -11.734 8.062 1 94.75 273 SER A O 1
ATOM 2157 N N . PHE A 1 274 ? 9.984 -12.906 6.316 1 92.12 274 PHE A N 1
ATOM 2158 C CA . PHE A 1 274 ? 9.508 -14.164 6.879 1 92.12 274 PHE A CA 1
ATOM 2159 C C . PHE A 1 274 ? 10.406 -15.32 6.473 1 92.12 274 PHE A C 1
ATOM 2161 O O . PHE A 1 274 ? 11.148 -15.227 5.492 1 92.12 274 PHE A O 1
ATOM 2168 N N . MET B 1 1 ? 58 57.844 -27.734 1 35.03 1 MET B N 1
ATOM 2169 C CA . MET B 1 1 ? 56.562 57.781 -27.453 1 35.03 1 MET B CA 1
ATOM 2170 C C . MET B 1 1 ? 56.219 56.562 -26.641 1 35.03 1 MET B C 1
ATOM 2172 O O . MET B 1 1 ? 56.406 55.438 -27.109 1 35.03 1 MET B O 1
ATOM 2176 N N . ASN B 1 2 ? 56.281 56.656 -25.297 1 40.03 2 ASN B N 1
ATOM 2177 C CA . ASN B 1 2 ? 56.156 55.719 -24.172 1 40.03 2 ASN B CA 1
ATOM 2178 C C . ASN B 1 2 ? 54.719 55.219 -24.047 1 40.03 2 ASN B C 1
ATOM 2180 O O . ASN B 1 2 ? 53.812 56 -23.812 1 40.03 2 ASN B O 1
ATOM 2184 N N . PHE B 1 3 ? 54.312 54.188 -24.812 1 32.91 3 PHE B N 1
ATOM 2185 C CA . PHE B 1 3 ? 53 53.531 -24.734 1 32.91 3 PHE B CA 1
ATOM 2186 C C . PHE B 1 3 ? 52.75 53 -23.328 1 32.91 3 PHE B C 1
ATOM 2188 O O . PHE B 1 3 ? 53.438 52.062 -22.891 1 32.91 3 PHE B O 1
ATOM 2195 N N . ARG B 1 4 ? 52.375 53.781 -22.406 1 37 4 ARG B N 1
ATOM 2196 C CA . ARG B 1 4 ? 51.875 53.344 -21.094 1 37 4 ARG B CA 1
ATOM 2197 C C . ARG B 1 4 ? 50.781 52.312 -21.234 1 37 4 ARG B C 1
ATOM 2199 O O . ARG B 1 4 ? 49.75 52.594 -21.859 1 37 4 ARG B O 1
ATOM 2206 N N . LYS B 1 5 ? 51.062 51.031 -21.203 1 43.16 5 LYS B N 1
ATOM 2207 C CA . LYS B 1 5 ? 50.125 49.938 -21.094 1 43.16 5 LYS B CA 1
ATOM 2208 C C . LYS B 1 5 ? 49.094 50.188 -20 1 43.16 5 LYS B C 1
ATOM 2210 O O . LYS B 1 5 ? 49.438 50.375 -18.828 1 43.16 5 LYS B O 1
ATOM 2215 N N . LEU B 1 6 ? 47.969 50.938 -20.25 1 38.25 6 LEU B N 1
ATOM 2216 C CA . LEU B 1 6 ? 46.844 51.062 -19.344 1 38.25 6 LEU B CA 1
ATOM 2217 C C . LEU B 1 6 ? 46.344 49.688 -18.891 1 38.25 6 LEU B C 1
ATOM 2219 O O . LEU B 1 6 ? 45.938 48.875 -19.719 1 38.25 6 LEU B O 1
ATOM 2223 N N . PHE B 1 7 ? 46.844 49.188 -17.781 1 43.28 7 PHE B N 1
ATOM 2224 C CA . PHE B 1 7 ? 46.312 48 -17.109 1 43.28 7 PHE B CA 1
ATOM 2225 C C . PHE B 1 7 ? 44.875 48.25 -16.625 1 43.28 7 PHE B C 1
ATOM 2227 O O . PHE B 1 7 ? 44.656 49.094 -15.773 1 43.28 7 PHE B O 1
ATOM 2234 N N . VAL B 1 8 ? 43.875 48.062 -17.453 1 42.41 8 VAL B N 1
ATOM 2235 C CA . VAL B 1 8 ? 42.469 48 -17.047 1 42.41 8 VAL B CA 1
ATOM 2236 C C . VAL B 1 8 ? 42.312 46.906 -16.016 1 42.41 8 VAL B C 1
ATOM 2238 O O . VAL B 1 8 ? 42.562 45.719 -16.312 1 42.41 8 VAL B O 1
ATOM 2241 N N . ILE B 1 9 ? 42.344 47.188 -14.758 1 43.28 9 ILE B N 1
ATOM 2242 C CA . ILE B 1 9 ? 41.969 46.281 -13.688 1 43.28 9 ILE B CA 1
ATOM 2243 C C . ILE B 1 9 ? 40.469 45.969 -13.812 1 43.28 9 ILE B C 1
ATOM 2245 O O . ILE B 1 9 ? 39.625 46.844 -13.711 1 43.28 9 ILE B O 1
ATOM 2249 N N . THR B 1 10 ? 40 45.062 -14.617 1 46.88 10 THR B N 1
ATOM 2250 C CA . THR B 1 10 ? 38.656 44.5 -14.578 1 46.88 10 THR B CA 1
ATOM 2251 C C . THR B 1 10 ? 38.312 44 -13.188 1 46.88 10 THR B C 1
ATOM 2253 O O . THR B 1 10 ? 38.969 43.062 -12.703 1 46.88 10 THR B O 1
ATOM 2256 N N . GLY B 1 11 ? 37.875 44.781 -12.25 1 39.69 11 GLY B N 1
ATOM 2257 C CA . GLY B 1 11 ? 37.281 44.312 -11.008 1 39.69 11 GLY B CA 1
ATOM 2258 C C . GLY B 1 11 ? 36.219 43.281 -11.211 1 39.69 11 GLY B C 1
ATOM 2259 O O . GLY B 1 11 ? 35.188 43.562 -11.812 1 39.69 11 GLY B O 1
ATOM 2260 N N . LEU B 1 12 ? 36.531 42.062 -11.328 1 46.44 12 LEU B N 1
ATOM 2261 C CA . LEU B 1 12 ? 35.531 40.969 -11.227 1 46.44 12 LEU B CA 1
ATOM 2262 C C . LEU B 1 12 ? 34.719 41.125 -9.945 1 46.44 12 LEU B C 1
ATOM 2264 O O . LEU B 1 12 ? 35.25 40.969 -8.844 1 46.44 12 LEU B O 1
ATOM 2268 N N . PHE B 1 13 ? 33.75 41.969 -9.852 1 42.38 13 PHE B N 1
ATOM 2269 C CA . PHE B 1 13 ? 32.75 41.875 -8.781 1 42.38 13 PHE B CA 1
ATOM 2270 C C . PHE B 1 13 ? 32.219 40.469 -8.617 1 42.38 13 PHE B C 1
ATOM 2272 O O . PHE B 1 13 ? 31.531 39.938 -9.508 1 42.38 13 PHE B O 1
ATOM 2279 N N . ALA B 1 14 ? 32.875 39.656 -7.832 1 42.66 14 ALA B N 1
ATOM 2280 C CA . ALA B 1 14 ? 32.25 38.438 -7.379 1 42.66 14 ALA B CA 1
ATOM 2281 C C . ALA B 1 14 ? 30.969 38.719 -6.59 1 42.66 14 ALA B C 1
ATOM 2283 O O . ALA B 1 14 ? 31.031 39.281 -5.48 1 42.66 14 ALA B O 1
ATOM 2284 N N . ALA B 1 15 ? 29.844 38.969 -7.141 1 43.47 15 ALA B N 1
ATOM 2285 C CA . ALA B 1 15 ? 28.594 38.875 -6.387 1 43.47 15 ALA B CA 1
ATOM 2286 C C . ALA B 1 15 ? 28.594 37.688 -5.438 1 43.47 15 ALA B C 1
ATOM 2288 O O . ALA B 1 15 ? 28.609 36.531 -5.883 1 43.47 15 ALA B O 1
ATOM 2289 N N . SER B 1 16 ? 29.125 37.844 -4.344 1 40.97 16 SER B N 1
ATOM 2290 C CA . SER B 1 16 ? 28.922 36.812 -3.332 1 40.97 16 SER B CA 1
ATOM 2291 C C . SER B 1 16 ? 27.453 36.375 -3.256 1 40.97 16 SER B C 1
ATOM 2293 O O . SER B 1 16 ? 26.594 37.188 -2.852 1 40.97 16 SER B O 1
ATOM 2295 N N . MET B 1 17 ? 26.953 35.656 -4.203 1 46.03 17 MET B N 1
ATOM 2296 C CA . MET B 1 17 ? 25.672 35.031 -3.928 1 46.03 17 MET B CA 1
ATOM 2297 C C . MET B 1 17 ? 25.625 34.5 -2.498 1 46.03 17 MET B C 1
ATOM 2299 O O . MET B 1 17 ? 26.328 33.531 -2.162 1 46.03 17 MET B O 1
ATOM 2303 N N . THR B 1 18 ? 25.516 35.344 -1.53 1 45.59 18 THR B N 1
ATOM 2304 C CA . THR B 1 18 ? 25.25 34.844 -0.193 1 45.59 18 THR B CA 1
ATOM 2305 C C . THR B 1 18 ? 24.266 33.656 -0.25 1 45.59 18 THR B C 1
ATOM 2307 O O . THR B 1 18 ? 23.094 33.844 -0.589 1 45.59 18 THR B O 1
ATOM 2310 N N . VAL B 1 19 ? 24.656 32.5 -0.725 1 53.09 19 VAL B N 1
ATOM 2311 C CA . VAL B 1 19 ? 23.906 31.281 -0.544 1 53.09 19 VAL B CA 1
ATOM 2312 C C . VAL B 1 19 ? 23.344 31.219 0.879 1 53.09 19 VAL B C 1
ATOM 2314 O O . VAL B 1 19 ? 24.109 31.141 1.844 1 53.09 19 VAL B O 1
ATOM 2317 N N . MET B 1 20 ? 22.25 31.875 1.109 1 61.62 20 MET B N 1
ATOM 2318 C CA . MET B 1 20 ? 21.672 31.781 2.451 1 61.62 20 MET B CA 1
ATOM 2319 C C . MET B 1 20 ? 21.609 30.328 2.898 1 61.62 20 MET B C 1
ATOM 2321 O O . MET B 1 20 ? 21.109 29.469 2.164 1 61.62 20 MET B O 1
ATOM 2325 N N . ALA B 1 21 ? 22.328 29.891 3.883 1 67.69 21 ALA B N 1
ATOM 2326 C CA . ALA B 1 21 ? 22.469 28.594 4.562 1 67.69 21 ALA B CA 1
ATOM 2327 C C . ALA B 1 21 ? 21.109 28.062 4.996 1 67.69 21 ALA B C 1
ATOM 2329 O O . ALA B 1 21 ? 20.125 28.797 5.047 1 67.69 21 ALA B O 1
ATOM 2330 N N . GLN B 1 22 ? 20.984 26.781 5.137 1 74.44 22 GLN B N 1
ATOM 2331 C CA . GLN B 1 22 ? 19.875 26.156 5.844 1 74.44 22 GLN B CA 1
ATOM 2332 C C . GLN B 1 22 ? 19.594 26.875 7.164 1 74.44 22 GLN B C 1
ATOM 2334 O O . GLN B 1 22 ? 20.516 27.266 7.875 1 74.44 22 GLN B O 1
ATOM 2339 N N . ARG B 1 23 ? 18.281 27.25 7.359 1 89.5 23 ARG B N 1
ATOM 2340 C CA . ARG B 1 23 ? 17.875 27.938 8.586 1 89.5 23 ARG B CA 1
ATOM 2341 C C . ARG B 1 23 ? 16.859 27.109 9.359 1 89.5 23 ARG B C 1
ATOM 2343 O O . ARG B 1 23 ? 16.031 26.422 8.766 1 89.5 23 ARG B O 1
ATOM 2350 N N . THR B 1 24 ? 17.016 27.094 10.641 1 95.06 24 THR B N 1
ATOM 2351 C CA . THR B 1 24 ? 16.031 26.547 11.562 1 95.06 24 THR B CA 1
ATOM 2352 C C . THR B 1 24 ? 15.672 27.562 12.641 1 95.06 24 THR B C 1
ATOM 2354 O O . THR B 1 24 ? 16.562 28.156 13.258 1 95.06 24 THR B O 1
ATOM 2357 N N . PHE B 1 25 ? 14.398 27.922 12.773 1 97.19 25 PHE B N 1
ATOM 2358 C CA . PHE B 1 25 ? 13.977 28.891 13.773 1 97.19 25 PHE B CA 1
ATOM 2359 C C . PHE B 1 25 ? 12.57 28.578 14.266 1 97.19 25 PHE B C 1
ATOM 2361 O O . PHE B 1 25 ? 11.82 27.859 13.602 1 97.19 25 PHE B O 1
ATOM 2368 N N . ASP B 1 26 ? 12.211 29.094 15.414 1 97.62 26 ASP B N 1
ATOM 2369 C CA . ASP B 1 26 ? 10.898 28.906 16.016 1 97.62 26 ASP B CA 1
ATOM 2370 C C . ASP B 1 26 ? 10.016 30.141 15.844 1 97.62 26 ASP B C 1
ATOM 2372 O O . ASP B 1 26 ? 10.516 31.266 15.859 1 97.62 26 ASP B O 1
ATOM 2376 N N . VAL B 1 27 ? 8.75 29.938 15.641 1 97.31 27 VAL B N 1
ATOM 2377 C CA . VAL B 1 27 ? 7.758 31 15.523 1 97.31 27 VAL B CA 1
ATOM 2378 C C . VAL B 1 27 ? 6.543 30.656 16.391 1 97.31 27 VAL B C 1
ATOM 2380 O O . VAL B 1 27 ? 6.004 29.562 16.312 1 97.31 27 VAL B O 1
ATOM 2383 N N . ASN B 1 28 ? 6.125 31.609 17.234 1 97.38 28 ASN B N 1
ATOM 2384 C CA . ASN B 1 28 ? 4.832 31.438 17.875 1 97.38 28 ASN B CA 1
ATOM 2385 C C . ASN B 1 28 ? 3.686 31.516 16.875 1 97.38 28 ASN B C 1
ATOM 2387 O O . ASN B 1 28 ? 3.662 32.406 16.016 1 97.38 28 ASN B O 1
ATOM 2391 N N . LEU B 1 29 ? 2.789 30.625 16.984 1 97.62 29 LEU B N 1
ATOM 2392 C CA . LEU B 1 29 ? 1.726 30.547 15.992 1 97.62 29 LEU B CA 1
ATOM 2393 C C . LEU B 1 29 ? 0.752 31.719 16.156 1 97.62 29 LEU B C 1
ATOM 2395 O O . LEU B 1 29 ? 0.148 32.156 15.18 1 97.62 29 LEU B O 1
ATOM 2399 N N . TYR B 1 30 ? 0.593 32.156 17.422 1 96.12 30 TYR B N 1
ATOM 2400 C CA . TYR B 1 30 ? -0.311 33.25 17.734 1 96.12 30 TYR B CA 1
ATOM 2401 C C . TYR B 1 30 ? 0.415 34.344 18.5 1 96.12 30 TYR B C 1
ATOM 2403 O O . TYR B 1 30 ? 1.207 34.062 19.391 1 96.12 30 TYR B O 1
ATOM 2411 N N . ASN B 1 31 ? 0.347 35.656 18.078 1 89.25 31 ASN B N 1
ATOM 2412 C CA . ASN B 1 31 ? 0.881 36.781 18.812 1 89.25 31 ASN B CA 1
ATOM 2413 C C . ASN B 1 31 ? -0.047 37.219 19.938 1 89.25 31 ASN B C 1
ATOM 2415 O O . ASN B 1 31 ? 0.397 37.812 20.922 1 89.25 31 ASN B O 1
ATOM 2419 N N . GLY B 1 32 ? -1.247 36.812 20.047 1 85.69 32 GLY B N 1
ATOM 2420 C CA . GLY B 1 32 ? -2.266 37.062 21.047 1 85.69 32 GLY B CA 1
ATOM 2421 C C . GLY B 1 32 ? -3.07 35.844 21.406 1 85.69 32 GLY B C 1
ATOM 2422 O O . GLY B 1 32 ? -2.512 34.75 21.578 1 85.69 32 GLY B O 1
ATOM 2423 N N . ARG B 1 33 ? -4.277 36.125 21.547 1 87.75 33 ARG B N 1
ATOM 2424 C CA . ARG B 1 33 ? -5.141 35.031 21.984 1 87.75 33 ARG B CA 1
ATOM 2425 C C . ARG B 1 33 ? -5.395 34.062 20.844 1 87.75 33 ARG B C 1
ATOM 2427 O O . ARG B 1 33 ? -5.758 34.469 19.734 1 87.75 33 ARG B O 1
ATOM 2434 N N . ALA B 1 34 ? -5.082 32.844 21.141 1 93.56 34 ALA B N 1
ATOM 2435 C CA . ALA B 1 34 ? -5.422 31.766 20.203 1 93.56 34 ALA B CA 1
ATOM 2436 C C . ALA B 1 34 ? -6.934 31.562 20.141 1 93.56 34 ALA B C 1
ATOM 2438 O O . ALA B 1 34 ? -7.648 31.812 21.109 1 93.56 34 ALA B O 1
ATOM 2439 N N . PRO B 1 35 ? -7.332 31.188 18.922 1 95.69 35 PRO B N 1
ATOM 2440 C CA . PRO B 1 35 ? -8.758 30.859 18.859 1 95.69 35 PRO B CA 1
ATOM 2441 C C . PRO B 1 35 ? -9.094 29.578 19.641 1 95.69 35 PRO B C 1
ATOM 2443 O O . PRO B 1 35 ? -8.273 28.672 19.703 1 95.69 35 PRO B O 1
ATOM 2446 N N . TYR B 1 36 ? -10.258 29.5 20.203 1 96.44 36 TYR B N 1
ATOM 2447 C CA . TYR B 1 36 ? -10.773 28.375 20.969 1 96.44 36 TYR B CA 1
ATOM 2448 C C . TYR B 1 36 ? -9.898 28.125 22.188 1 96.44 36 TYR B C 1
ATOM 2450 O O . TYR B 1 36 ? -8.758 28.562 22.25 1 96.44 36 TYR B O 1
ATOM 2458 N N . ASN B 1 37 ? -10.477 27.531 23.203 1 95.44 37 ASN B N 1
ATOM 2459 C CA . ASN B 1 37 ? -9.82 27.312 24.484 1 95.44 37 ASN B CA 1
ATOM 2460 C C . ASN B 1 37 ? -9.984 25.875 24.953 1 95.44 37 ASN B C 1
ATOM 2462 O O . ASN B 1 37 ? -11.094 25.359 25 1 95.44 37 ASN B O 1
ATOM 2466 N N . ASN B 1 38 ? -8.797 25.219 25.281 1 96.19 38 ASN B N 1
ATOM 2467 C CA . ASN B 1 38 ? -8.859 23.828 25.734 1 96.19 38 ASN B CA 1
ATOM 2468 C C . ASN B 1 38 ? -8.789 23.734 27.25 1 96.19 38 ASN B C 1
ATOM 2470 O O . ASN B 1 38 ? -8.656 22.641 27.812 1 96.19 38 ASN B O 1
ATOM 2474 N N . GLY B 1 39 ? -8.766 24.828 27.938 1 95.75 39 GLY B N 1
ATOM 2475 C CA . GLY B 1 39 ? -8.805 24.875 29.391 1 95.75 39 GLY B CA 1
ATOM 2476 C C . GLY B 1 39 ? -7.426 24.906 30.031 1 95.75 39 GLY B C 1
ATOM 2477 O O . GLY B 1 39 ? -7.297 24.969 31.25 1 95.75 39 GLY B O 1
ATOM 2478 N N . ASP B 1 40 ? -6.289 24.859 29.297 1 95.38 40 ASP B N 1
ATOM 2479 C CA . ASP B 1 40 ? -4.914 24.906 29.781 1 95.38 40 ASP B CA 1
ATOM 2480 C C . ASP B 1 40 ? -4.188 26.141 29.25 1 95.38 40 ASP B C 1
ATOM 2482 O O . ASP B 1 40 ? -3.672 26.125 28.125 1 95.38 40 ASP B O 1
ATOM 2486 N N . LYS B 1 41 ? -3.973 27.156 30.031 1 91.62 41 LYS B N 1
ATOM 2487 C CA . LYS B 1 41 ? -3.377 28.438 29.625 1 91.62 41 LYS B CA 1
ATOM 2488 C C . LYS B 1 41 ? -1.897 28.266 29.297 1 91.62 41 LYS B C 1
ATOM 2490 O O . LYS B 1 41 ? -1.311 29.109 28.609 1 91.62 41 LYS B O 1
ATOM 2495 N N . ARG B 1 42 ? -1.327 27.203 29.797 1 94.12 42 ARG B N 1
ATOM 2496 C CA . ARG B 1 42 ? 0.099 26.984 29.578 1 94.12 42 ARG B CA 1
ATOM 2497 C C . ARG B 1 42 ? 0.352 26.297 28.234 1 94.12 42 ARG B C 1
ATOM 2499 O O . ARG B 1 42 ? 1.488 26.25 27.766 1 94.12 42 ARG B O 1
ATOM 2506 N N . ASP B 1 43 ? -0.675 25.75 27.656 1 96.19 43 ASP B N 1
ATOM 2507 C CA . ASP B 1 43 ? -0.56 25.047 26.391 1 96.19 43 ASP B CA 1
ATOM 2508 C C . ASP B 1 43 ? -0.61 26.031 25.219 1 96.19 43 ASP B C 1
ATOM 2510 O O . ASP B 1 43 ? -1.685 26.5 24.828 1 96.19 43 ASP B O 1
ATOM 2514 N N . THR B 1 44 ? 0.528 26.359 24.594 1 96.69 44 THR B N 1
ATOM 2515 C CA . THR B 1 44 ? 0.617 27.281 23.469 1 96.69 44 THR B CA 1
ATOM 2516 C C . THR B 1 44 ? 1.016 26.547 22.188 1 96.69 44 THR B C 1
ATOM 2518 O O . THR B 1 44 ? 1.566 25.438 22.25 1 96.69 44 THR B O 1
ATOM 2521 N N . ALA B 1 45 ? 0.707 27.172 21.078 1 98.31 45 ALA B N 1
ATOM 2522 C CA . ALA B 1 45 ? 1.06 26.594 19.781 1 98.31 45 ALA B CA 1
ATOM 2523 C C . ALA B 1 45 ? 2.252 27.328 19.172 1 98.31 45 ALA B C 1
ATOM 2525 O O . ALA B 1 45 ? 2.35 28.562 19.25 1 98.31 45 ALA B O 1
ATOM 2526 N N . LYS B 1 46 ? 3.158 26.594 18.594 1 98.25 46 LYS B N 1
ATOM 2527 C CA . LYS B 1 46 ? 4.316 27.156 17.891 1 98.25 46 LYS B CA 1
ATOM 2528 C C . LYS B 1 46 ? 4.785 26.219 16.781 1 98.25 46 LYS B C 1
ATOM 2530 O O . LYS B 1 46 ? 4.363 25.062 16.719 1 98.25 46 LYS B O 1
ATOM 2535 N N . VAL B 1 47 ? 5.637 26.781 15.922 1 98.69 47 VAL B N 1
ATOM 2536 C CA . VAL B 1 47 ? 6.234 25.953 14.883 1 98.69 47 VAL B CA 1
ATOM 2537 C C . VAL B 1 47 ? 7.754 26.109 14.906 1 98.69 47 VAL B C 1
ATOM 2539 O O . VAL B 1 47 ? 8.273 27.172 15.258 1 98.69 47 VAL B O 1
ATOM 2542 N N . ARG B 1 48 ? 8.398 25.047 14.656 1 98.62 48 ARG B N 1
ATOM 2543 C CA . ARG B 1 48 ? 9.797 25.109 14.242 1 98.62 48 ARG B CA 1
ATOM 2544 C C . ARG B 1 48 ? 9.93 24.953 12.727 1 98.62 48 ARG B C 1
ATOM 2546 O O . ARG B 1 48 ? 9.445 23.969 12.156 1 98.62 48 ARG B O 1
ATOM 2553 N N . VAL B 1 49 ? 10.617 25.906 12.117 1 98.5 49 VAL B N 1
ATOM 2554 C CA . VAL B 1 49 ? 10.695 25.984 10.656 1 98.5 49 VAL B CA 1
ATOM 2555 C C . VAL B 1 49 ? 12.102 25.594 10.203 1 98.5 49 VAL B C 1
ATOM 2557 O O . VAL B 1 49 ? 13.094 26.109 10.711 1 98.5 49 VAL B O 1
ATOM 2560 N N . TYR B 1 50 ? 12.195 24.625 9.328 1 98 50 TYR B N 1
ATOM 2561 C CA . TYR B 1 50 ? 13.414 24.219 8.641 1 98 50 TYR B CA 1
ATOM 2562 C C . TYR B 1 50 ? 13.383 24.641 7.18 1 98 50 TYR B C 1
ATOM 2564 O O . TYR B 1 50 ? 12.641 24.078 6.375 1 98 50 TYR B O 1
ATOM 2572 N N . LEU B 1 51 ? 14.203 25.609 6.812 1 97.81 51 LEU B N 1
ATOM 2573 C CA . LEU B 1 51 ? 14.258 26.078 5.438 1 97.81 51 LEU B CA 1
ATOM 2574 C C . LEU B 1 51 ? 15.461 25.5 4.707 1 97.81 51 LEU B C 1
ATOM 2576 O O . LEU B 1 51 ? 16.562 25.469 5.254 1 97.81 51 LEU B O 1
ATOM 2580 N N . PRO B 1 52 ? 15.148 25.016 3.527 1 96.88 52 PRO B N 1
ATOM 2581 C CA . PRO B 1 52 ? 16.297 24.547 2.742 1 96.88 52 PRO B CA 1
ATOM 2582 C C . PRO B 1 52 ? 17.188 25.688 2.268 1 96.88 52 PRO B C 1
ATOM 2584 O O . PRO B 1 52 ? 16.844 26.859 2.436 1 96.88 52 PRO B O 1
ATOM 2587 N N . LEU B 1 53 ? 18.375 25.188 1.73 1 93.38 53 LEU B N 1
ATOM 2588 C CA . LEU B 1 53 ? 19.188 26.156 1.006 1 93.38 53 LEU B CA 1
ATOM 2589 C C . LEU B 1 53 ? 18.406 26.797 -0.133 1 93.38 53 LEU B C 1
ATOM 2591 O O . LEU B 1 53 ? 17.672 26.109 -0.853 1 93.38 53 LEU B O 1
ATOM 2595 N N . GLU B 1 54 ? 18.609 28.062 -0.188 1 91.69 54 GLU B N 1
ATOM 2596 C CA . GLU B 1 54 ? 17.812 28.812 -1.161 1 91.69 54 GLU B CA 1
ATOM 2597 C C . GLU B 1 54 ? 17.969 28.219 -2.562 1 91.69 54 GLU B C 1
ATOM 2599 O O . GLU B 1 54 ? 16.984 28.062 -3.283 1 91.69 54 GLU B O 1
ATOM 2604 N N . ARG B 1 55 ? 19.125 27.859 -2.949 1 92.25 55 ARG B N 1
ATOM 2605 C CA . ARG B 1 55 ? 19.406 27.375 -4.297 1 92.25 55 ARG B CA 1
ATOM 2606 C C . ARG B 1 55 ? 18.797 26 -4.523 1 92.25 55 ARG B C 1
ATOM 2608 O O . ARG B 1 55 ? 18.625 25.562 -5.668 1 92.25 55 ARG B O 1
ATOM 2615 N N . GLU B 1 56 ? 18.422 25.359 -3.416 1 94.31 56 GLU B N 1
ATOM 2616 C CA . GLU B 1 56 ? 17.906 24 -3.506 1 94.31 56 GLU B CA 1
ATOM 2617 C C . GLU B 1 56 ? 16.391 23.969 -3.268 1 94.31 56 GLU B C 1
ATOM 2619 O O . GLU B 1 56 ? 15.766 22.922 -3.391 1 94.31 56 GLU B O 1
ATOM 2624 N N . ALA B 1 57 ? 15.914 25.141 -3.004 1 95.81 57 ALA B N 1
ATOM 2625 C CA . ALA B 1 57 ? 14.5 25.203 -2.639 1 95.81 57 ALA B CA 1
ATOM 2626 C C . ALA B 1 57 ? 13.609 24.781 -3.811 1 95.81 57 ALA B C 1
ATOM 2628 O O . ALA B 1 57 ? 13.75 25.312 -4.914 1 95.81 57 ALA B O 1
ATOM 2629 N N . THR B 1 58 ? 12.719 23.812 -3.555 1 96.31 58 THR B N 1
ATOM 2630 C CA . THR B 1 58 ? 11.797 23.328 -4.578 1 96.31 58 THR B CA 1
ATOM 2631 C C . THR B 1 58 ? 10.508 24.156 -4.574 1 96.31 58 THR B C 1
ATOM 2633 O O . THR B 1 58 ? 9.703 24.062 -5.5 1 96.31 58 THR B O 1
ATOM 2636 N N . GLY B 1 59 ? 10.344 25 -3.498 1 97.69 59 GLY B N 1
ATOM 2637 C CA . GLY B 1 59 ? 9.102 25.719 -3.305 1 97.69 59 GLY B CA 1
ATOM 2638 C C . GLY B 1 59 ? 8.07 24.953 -2.5 1 97.69 59 GLY B C 1
ATOM 2639 O O . GLY B 1 59 ? 7.039 25.5 -2.113 1 97.69 59 GLY B O 1
ATOM 2640 N N . ARG B 1 60 ? 8.289 23.719 -2.189 1 98.44 60 ARG B N 1
ATOM 2641 C CA . ARG B 1 60 ? 7.344 22.891 -1.441 1 98.44 60 ARG B CA 1
ATOM 2642 C C . ARG B 1 60 ? 7.523 23.094 0.061 1 98.44 60 ARG B C 1
ATOM 2644 O O . ARG B 1 60 ? 8.648 23.266 0.541 1 98.44 60 ARG B O 1
ATOM 2651 N N . ALA B 1 61 ? 6.488 23.031 0.804 1 98.75 61 ALA B N 1
ATOM 2652 C CA . ALA B 1 61 ? 6.488 23.094 2.264 1 98.75 61 ALA B CA 1
ATOM 2653 C C . ALA B 1 61 ? 5.547 22.047 2.863 1 98.75 61 ALA B C 1
ATOM 2655 O O . ALA B 1 61 ? 4.531 21.703 2.26 1 98.75 61 ALA B O 1
ATOM 2656 N N . ILE B 1 62 ? 5.891 21.547 3.984 1 98.88 62 ILE B N 1
ATOM 2657 C CA . ILE B 1 62 ? 5.07 20.547 4.664 1 98.88 62 ILE B CA 1
ATOM 2658 C C . ILE B 1 62 ? 4.91 20.922 6.133 1 98.88 62 ILE B C 1
ATOM 2660 O O . ILE B 1 62 ? 5.902 21.094 6.852 1 98.88 62 ILE B O 1
ATOM 2664 N N . VAL B 1 63 ? 3.691 21.125 6.582 1 98.94 63 VAL B N 1
ATOM 2665 C CA . VAL B 1 63 ? 3.373 21.25 8 1 98.94 63 VAL B CA 1
ATOM 2666 C C . VAL B 1 63 ? 3.275 19.859 8.633 1 98.94 63 VAL B C 1
ATOM 2668 O O . VAL B 1 63 ? 2.516 19.016 8.164 1 98.94 63 VAL B O 1
ATOM 2671 N N . ILE B 1 64 ? 4.016 19.641 9.688 1 98.88 64 ILE B N 1
ATOM 2672 C CA . ILE B 1 64 ? 4.129 18.312 10.281 1 98.88 64 ILE B CA 1
ATOM 2673 C C . ILE B 1 64 ? 3.41 18.281 11.625 1 98.88 64 ILE B C 1
ATOM 2675 O O . ILE B 1 64 ? 3.732 19.062 12.523 1 98.88 64 ILE B O 1
ATOM 2679 N N . CYS B 1 65 ? 2.455 17.359 11.773 1 98.94 65 CYS B N 1
ATOM 2680 C CA . CYS B 1 65 ? 1.655 17.203 12.984 1 98.94 65 CYS B CA 1
ATOM 2681 C C . CYS B 1 65 ? 2.041 15.922 13.727 1 98.94 65 CYS B C 1
ATOM 2683 O O . CYS B 1 65 ? 1.597 14.828 13.367 1 98.94 65 CYS B O 1
ATOM 2685 N N . PRO B 1 66 ? 2.797 16.078 14.828 1 98.56 66 PRO B N 1
ATOM 2686 C CA . PRO B 1 66 ? 3.195 14.898 15.594 1 98.56 66 PRO B CA 1
ATOM 2687 C C . PRO B 1 66 ? 2.006 14.172 16.219 1 98.56 66 PRO B C 1
ATOM 2689 O O . PRO B 1 66 ? 0.971 14.797 16.484 1 98.56 66 PRO B O 1
ATOM 2692 N N . GLY B 1 67 ? 2.189 12.883 16.422 1 98.06 67 GLY B N 1
ATOM 2693 C CA . GLY B 1 67 ? 1.198 12.094 17.141 1 98.06 67 GLY B CA 1
ATOM 2694 C C . GLY B 1 67 ? 1.312 12.227 18.641 1 98.06 67 GLY B C 1
ATOM 2695 O O . GLY B 1 67 ? 1.925 13.172 19.141 1 98.06 67 GLY B O 1
ATOM 2696 N N . GLY B 1 68 ? 0.598 11.266 19.328 1 97.62 68 GLY B N 1
ATOM 2697 C CA . GLY B 1 68 ? 0.595 11.266 20.781 1 97.62 68 GLY B CA 1
ATOM 2698 C C . GLY B 1 68 ? -0.793 11.125 21.375 1 97.62 68 GLY B C 1
ATOM 2699 O O . GLY B 1 68 ? -1.049 11.602 22.484 1 97.62 68 GLY B O 1
ATOM 2700 N N . SER B 1 69 ? -1.674 10.625 20.672 1 97.5 69 SER B N 1
ATOM 2701 C CA . SER B 1 69 ? -3.021 10.258 21.094 1 97.5 69 SER B CA 1
ATOM 2702 C C . SER B 1 69 ? -3.799 11.469 21.594 1 97.5 69 SER B C 1
ATOM 2704 O O . SER B 1 69 ? -4.66 11.352 22.469 1 97.5 69 SER B O 1
ATOM 2706 N N . TYR B 1 70 ? -3.363 12.656 21.203 1 97.88 70 TYR B N 1
ATOM 2707 C CA . TYR B 1 70 ? -3.973 13.914 21.609 1 97.88 70 TYR B CA 1
ATOM 2708 C C . TYR B 1 70 ? -3.803 14.133 23.109 1 97.88 70 TYR B C 1
ATOM 2710 O O . TYR B 1 70 ? -4.535 14.914 23.719 1 97.88 70 TYR B O 1
ATOM 2718 N N . GLU B 1 71 ? -2.934 13.375 23.75 1 97.56 71 GLU B N 1
ATOM 2719 C CA . GLU B 1 71 ? -2.584 13.555 25.156 1 97.56 71 GLU B CA 1
ATOM 2720 C C . GLU B 1 71 ? -1.198 14.18 25.297 1 97.56 71 GLU B C 1
ATOM 2722 O O . GLU B 1 71 ? -0.928 14.883 26.281 1 97.56 71 GLU B O 1
ATOM 2727 N N . SER B 1 72 ? -0.398 13.898 24.453 1 97.75 72 SER B N 1
ATOM 2728 C CA . SER B 1 72 ? 0.948 14.453 24.328 1 97.75 72 SER B CA 1
ATOM 2729 C C . SER B 1 72 ? 1.351 14.586 22.859 1 97.75 72 SER B C 1
ATOM 2731 O O . SER B 1 72 ? 0.54 14.344 21.969 1 97.75 72 SER B O 1
ATOM 2733 N N . LEU B 1 73 ? 2.562 15.086 22.609 1 98.25 73 LEU B N 1
ATOM 2734 C CA . LEU B 1 73 ? 3.066 15.18 21.25 1 98.25 73 LEU B CA 1
ATOM 2735 C C . LEU B 1 73 ? 4.434 14.523 21.125 1 98.25 73 LEU B C 1
ATOM 2737 O O . LEU B 1 73 ? 5.363 14.859 21.859 1 98.25 73 LEU B O 1
ATOM 2741 N N . SER B 1 74 ? 4.492 13.562 20.234 1 97.12 74 SER B N 1
ATOM 2742 C CA . SER B 1 74 ? 5.785 12.969 19.922 1 97.12 74 SER B CA 1
ATOM 2743 C C . SER B 1 74 ? 6.621 13.883 19.031 1 97.12 74 SER B C 1
ATOM 2745 O O . SER B 1 74 ? 6.906 13.547 17.891 1 97.12 74 SER B O 1
ATOM 2747 N N . MET B 1 75 ? 7.184 14.953 19.625 1 97.5 75 MET B N 1
ATOM 2748 C CA . MET B 1 75 ? 7.789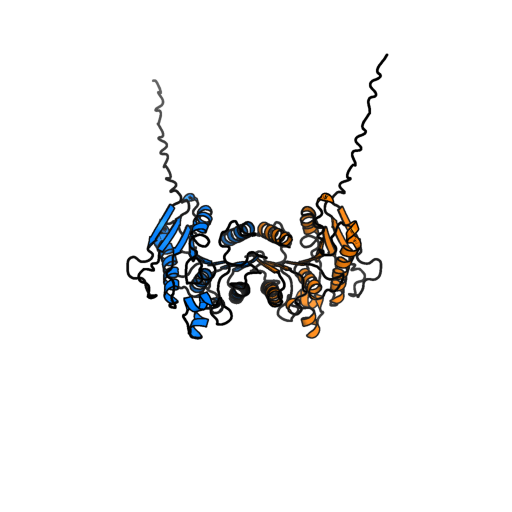 16.062 18.875 1 97.5 75 MET B CA 1
ATOM 2749 C C . MET B 1 75 ? 9.086 15.617 18.219 1 97.5 75 MET B C 1
ATOM 2751 O O . MET B 1 75 ? 9.391 16.047 17.094 1 97.5 75 MET B O 1
ATOM 2755 N N . ASP B 1 76 ? 9.836 14.75 18.859 1 95.19 76 ASP B N 1
ATOM 2756 C CA . ASP B 1 76 ? 11.148 14.383 18.328 1 95.19 76 ASP B CA 1
ATOM 2757 C C . ASP B 1 76 ? 11.008 13.414 17.156 1 95.19 76 ASP B C 1
ATOM 2759 O O . ASP B 1 76 ? 11.086 13.82 15.992 1 95.19 76 ASP B O 1
ATOM 2763 N N . THR B 1 77 ? 10.484 12.18 17.359 1 93.81 77 THR B N 1
ATOM 2764 C CA . THR B 1 77 ? 10.508 11.094 16.375 1 93.81 77 THR B CA 1
ATOM 2765 C C . THR B 1 77 ? 9.453 11.32 15.297 1 93.81 77 THR B C 1
ATOM 2767 O O . THR B 1 77 ? 9.609 10.859 14.164 1 93.81 77 THR B O 1
ATOM 2770 N N . GLU B 1 78 ? 8.406 12.117 15.617 1 96.88 78 GLU B N 1
ATOM 2771 C CA . GLU B 1 78 ? 7.316 12.336 14.672 1 96.88 78 GLU B CA 1
ATOM 2772 C C . GLU B 1 78 ? 7.211 13.812 14.289 1 96.88 78 GLU B C 1
ATOM 2774 O O . GLU B 1 78 ? 6.191 14.25 13.758 1 96.88 78 GLU B O 1
ATOM 2779 N N . GLY B 1 79 ? 8.273 14.586 14.625 1 96.88 79 GLY B N 1
ATOM 2780 C CA . GLY B 1 79 ? 8.336 16 14.297 1 96.88 79 GLY B CA 1
ATOM 2781 C C . GLY B 1 79 ? 9.719 16.438 13.844 1 96.88 79 GLY B C 1
ATOM 2782 O O . GLY B 1 79 ? 10.016 16.438 12.648 1 96.88 79 GLY B O 1
ATOM 2783 N N . TYR B 1 80 ? 10.594 16.719 14.789 1 96.94 80 TYR B N 1
ATOM 2784 C CA . TYR B 1 80 ? 11.875 17.375 14.531 1 96.94 80 TYR B CA 1
ATOM 2785 C C . TYR B 1 80 ? 12.773 16.484 13.672 1 96.94 80 TYR B C 1
ATOM 2787 O O . TYR B 1 80 ? 13.523 16.984 12.828 1 96.94 80 TYR B O 1
ATOM 2795 N N . ASP B 1 81 ? 12.711 15.172 13.812 1 94.06 81 ASP B N 1
ATOM 2796 C CA . ASP B 1 81 ? 13.57 14.25 13.078 1 94.06 81 ASP B CA 1
ATOM 2797 C C . ASP B 1 81 ? 13.281 14.305 11.578 1 94.06 81 ASP B C 1
ATOM 2799 O O . ASP B 1 81 ? 14.109 13.891 10.766 1 94.06 81 ASP B O 1
ATOM 2803 N N . TRP B 1 82 ? 12.141 14.82 11.227 1 95.75 82 TRP B N 1
ATOM 2804 C CA . TRP B 1 82 ? 11.766 14.906 9.82 1 95.75 82 TRP B CA 1
ATOM 2805 C C . TRP B 1 82 ? 12.188 16.25 9.219 1 95.75 82 TRP B C 1
ATOM 2807 O O . TRP B 1 82 ? 12.172 16.422 8 1 95.75 82 TRP B O 1
ATOM 2817 N N . GLY B 1 83 ? 12.562 17.234 10.086 1 95.31 83 GLY B N 1
ATOM 2818 C CA . GLY B 1 83 ? 12.945 18.562 9.617 1 95.31 83 GLY B CA 1
ATOM 2819 C C . GLY B 1 83 ? 14.086 18.547 8.617 1 95.31 83 GLY B C 1
ATOM 2820 O O . GLY B 1 83 ? 13.922 18.984 7.48 1 95.31 83 GLY B O 1
ATOM 2821 N N . GLU B 1 84 ? 15.133 17.891 9 1 90.62 84 GLU B N 1
ATOM 2822 C CA . GLU B 1 84 ? 16.312 17.844 8.141 1 90.62 84 GLU B CA 1
ATOM 2823 C C . GLU B 1 84 ? 16.078 16.953 6.918 1 90.62 84 GLU B C 1
ATOM 2825 O O . GLU B 1 84 ? 16.609 17.234 5.836 1 90.62 84 GLU B O 1
ATOM 2830 N N . PHE B 1 85 ? 15.281 15.945 7.105 1 90.5 85 PHE B N 1
ATOM 2831 C CA . PHE B 1 85 ? 14.969 15.07 5.98 1 90.5 85 PHE B CA 1
ATOM 2832 C C . PHE B 1 85 ? 14.375 15.875 4.828 1 90.5 85 PHE B C 1
ATOM 2834 O O . PHE B 1 85 ? 14.867 15.789 3.697 1 90.5 85 PHE B O 1
ATOM 2841 N N . PHE B 1 86 ? 13.398 16.641 5.129 1 96.12 86 PHE B N 1
ATOM 2842 C CA . PHE B 1 86 ? 12.742 17.406 4.082 1 96.12 86 PHE B CA 1
ATOM 2843 C C . PHE B 1 86 ? 13.625 18.578 3.635 1 96.12 86 PHE B C 1
ATOM 2845 O O . PHE B 1 86 ? 13.727 18.859 2.439 1 96.12 86 PHE B O 1
ATOM 2852 N N . GLN B 1 87 ? 14.289 19.172 4.582 1 94.69 87 GLN B N 1
ATOM 2853 C CA . GLN B 1 87 ? 15.18 20.281 4.289 1 94.69 87 GLN B CA 1
ATOM 2854 C C . GLN B 1 87 ? 16.234 19.891 3.262 1 94.69 87 GLN B C 1
ATOM 2856 O O . GLN B 1 87 ? 16.516 20.641 2.328 1 94.69 87 GLN B O 1
ATOM 2861 N N . ASN B 1 88 ? 16.734 18.703 3.365 1 92.44 88 ASN B N 1
ATOM 2862 C CA . ASN B 1 88 ? 17.781 18.203 2.482 1 92.44 88 ASN B CA 1
ATOM 2863 C C . ASN B 1 88 ? 17.234 17.844 1.106 1 92.44 88 ASN B C 1
ATOM 2865 O O . ASN B 1 88 ? 18 17.609 0.167 1 92.44 88 ASN B O 1
ATOM 2869 N N . GLN B 1 89 ? 15.984 17.828 0.971 1 94.25 89 GLN B N 1
ATOM 2870 C CA . GLN B 1 89 ? 15.344 17.562 -0.309 1 94.25 89 GLN B CA 1
ATOM 2871 C C . GLN B 1 89 ? 14.805 18.844 -0.935 1 94.25 89 GLN B C 1
ATOM 2873 O O . GLN B 1 89 ? 14.07 18.812 -1.922 1 94.25 89 GLN B O 1
ATOM 2878 N N . GLY B 1 90 ? 15.148 20 -0.294 1 97 90 GLY B N 1
ATOM 2879 C CA . GLY B 1 90 ? 14.719 21.281 -0.81 1 97 90 GLY B CA 1
ATOM 2880 C C . GLY B 1 90 ? 13.297 21.641 -0.406 1 97 90 GLY B C 1
ATOM 2881 O O . GLY B 1 90 ? 12.688 22.531 -0.997 1 97 90 GLY B O 1
ATOM 2882 N N . ILE B 1 91 ? 12.727 20.938 0.549 1 98.06 91 ILE B N 1
ATOM 2883 C CA . ILE B 1 91 ? 11.359 21.156 1.009 1 98.06 91 ILE B CA 1
ATOM 2884 C C . ILE B 1 91 ? 11.383 21.828 2.383 1 98.06 91 ILE B C 1
ATOM 2886 O O . ILE B 1 91 ? 12.094 21.391 3.285 1 98.06 91 ILE B O 1
ATOM 2890 N N . ALA B 1 92 ? 10.719 22.906 2.555 1 98.5 92 ALA B N 1
ATOM 2891 C CA . ALA B 1 92 ? 10.578 23.531 3.873 1 98.5 92 ALA B CA 1
ATOM 2892 C C . ALA B 1 92 ? 9.734 22.656 4.797 1 98.5 92 ALA B C 1
ATOM 2894 O O . ALA B 1 92 ? 8.656 22.203 4.41 1 98.5 92 ALA B O 1
ATOM 2895 N N . ALA B 1 93 ? 10.266 22.391 5.93 1 98.56 93 ALA B N 1
ATOM 2896 C CA . ALA B 1 93 ? 9.531 21.641 6.941 1 98.56 93 ALA B CA 1
ATOM 2897 C C . ALA B 1 93 ? 9.086 22.547 8.086 1 98.56 93 ALA B C 1
ATOM 2899 O O . ALA B 1 93 ? 9.883 23.297 8.633 1 98.56 93 ALA B O 1
ATOM 2900 N N . ILE B 1 94 ? 7.836 22.5 8.445 1 98.81 94 ILE B N 1
ATOM 2901 C CA . ILE B 1 94 ? 7.242 23.281 9.523 1 98.81 94 ILE B CA 1
ATOM 2902 C C . ILE B 1 94 ? 6.652 22.344 10.578 1 98.81 94 ILE B C 1
ATOM 2904 O O . ILE B 1 94 ? 5.52 21.891 10.445 1 98.81 94 ILE B O 1
ATOM 2908 N N . VAL B 1 95 ? 7.426 22.109 11.609 1 98.81 95 VAL B N 1
ATOM 2909 C CA . VAL B 1 95 ? 6.996 21.188 12.664 1 98.81 95 VAL B CA 1
ATOM 2910 C C . VAL B 1 95 ? 6.082 21.922 13.641 1 98.81 95 VAL B C 1
ATOM 2912 O O . VAL B 1 95 ? 6.5 22.906 14.273 1 98.81 95 VAL B O 1
ATOM 2915 N N . LEU B 1 96 ? 4.895 21.438 13.82 1 98.94 96 LEU B N 1
ATOM 2916 C CA . LEU B 1 96 ? 3.865 22.109 14.602 1 98.94 96 LEU B CA 1
ATOM 2917 C C . LEU B 1 96 ? 3.732 21.484 15.984 1 98.94 96 LEU B C 1
ATOM 2919 O O . LEU B 1 96 ? 3.451 20.281 16.109 1 98.94 96 LEU B O 1
ATOM 2923 N N . LYS B 1 97 ? 4.02 22.219 16.969 1 98.81 97 LYS B N 1
ATOM 2924 C CA . LYS B 1 97 ? 3.5 21.922 18.297 1 98.81 97 LYS B CA 1
ATOM 2925 C C . LYS B 1 97 ? 2.102 22.5 18.484 1 98.81 97 LYS B C 1
ATOM 2927 O O . LYS B 1 97 ? 1.955 23.688 18.812 1 98.81 97 LYS B O 1
ATOM 2932 N N . TYR B 1 98 ? 1.132 21.672 18.25 1 98.88 98 TYR B N 1
ATOM 2933 C CA . TYR B 1 98 ? -0.242 22.141 18.406 1 98.88 98 TYR B CA 1
ATOM 2934 C C . TYR B 1 98 ? -0.729 21.938 19.844 1 98.88 98 TYR B C 1
ATOM 2936 O O . TYR B 1 98 ? -0.171 21.141 20.578 1 98.88 98 TYR B O 1
ATOM 2944 N N . ARG B 1 99 ? -1.738 22.719 20.203 1 98.69 99 ARG B N 1
ATOM 2945 C CA . ARG B 1 99 ? -2.355 22.562 21.516 1 98.69 99 ARG B CA 1
ATOM 2946 C C . ARG B 1 99 ? -3.211 21.312 21.578 1 98.69 99 ARG B C 1
ATOM 2948 O O . ARG B 1 99 ? -3.82 20.906 20.594 1 98.69 99 ARG B O 1
ATOM 2955 N N . LEU B 1 100 ? -3.225 20.703 22.688 1 98.62 100 LEU B N 1
ATOM 2956 C CA . LEU B 1 100 ? -4.012 19.484 22.891 1 98.62 100 LEU B CA 1
ATOM 2957 C C . LEU B 1 100 ? -5.496 19.812 23.016 1 98.62 100 LEU B C 1
ATOM 2959 O O . LEU B 1 100 ? -5.863 20.859 23.547 1 98.62 100 LEU B O 1
ATOM 2963 N N . PRO B 1 101 ? -6.34 18.938 22.547 1 98.38 101 PRO B N 1
ATOM 2964 C CA . PRO B 1 101 ? -7.762 19.281 22.438 1 98.38 101 PRO B CA 1
ATOM 2965 C C . PRO B 1 101 ? -8.461 19.344 23.797 1 98.38 101 PRO B C 1
ATOM 2967 O O . PRO B 1 101 ? -9.211 20.281 24.062 1 98.38 101 PRO B O 1
ATOM 2970 N N . ASN B 1 102 ? -8.18 18.328 24.703 1 97.06 102 ASN B N 1
ATOM 2971 C CA . ASN B 1 102 ? -8.93 18.203 25.953 1 97.06 102 ASN B CA 1
ATOM 2972 C C . ASN B 1 102 ? -10.438 18.203 25.703 1 97.06 102 ASN B C 1
ATOM 2974 O O . ASN B 1 102 ? -11.18 18.938 26.344 1 97.06 102 ASN B O 1
ATOM 2978 N N . GLY B 1 103 ? -10.797 17.5 24.672 1 96.94 103 GLY B N 1
ATOM 2979 C CA . GLY B 1 103 ? -12.211 17.359 24.359 1 96.94 103 GLY B CA 1
ATOM 2980 C C . GLY B 1 103 ? -12.734 18.484 23.484 1 96.94 103 GLY B C 1
ATOM 2981 O O . GLY B 1 103 ? -13.938 18.562 23.219 1 96.94 103 GLY B O 1
ATOM 2982 N N . LYS B 1 104 ? -11.891 19.406 23.078 1 97.56 104 LYS B N 1
ATOM 2983 C CA . LYS B 1 104 ? -12.25 20.516 22.203 1 97.56 104 LYS B CA 1
ATOM 2984 C C . LYS B 1 104 ? -11.562 20.375 20.844 1 97.56 104 LYS B C 1
ATOM 2986 O O . LYS B 1 104 ? -10.5 20.953 20.625 1 97.56 104 LYS B O 1
ATOM 2991 N N . PRO B 1 105 ? -12.242 19.703 19.875 1 98.06 105 PRO B N 1
ATOM 2992 C CA . PRO B 1 105 ? -11.617 19.359 18.594 1 98.06 105 PRO B CA 1
ATOM 2993 C C . PRO B 1 105 ? -11.148 20.594 17.812 1 98.06 105 PRO B C 1
ATOM 2995 O O . PRO B 1 105 ? -10.164 20.516 17.062 1 98.06 105 PRO B O 1
ATOM 2998 N N . GLU B 1 106 ? -11.789 21.734 18.047 1 97.94 106 GLU B N 1
ATOM 2999 C CA . GLU B 1 106 ? -11.508 22.938 17.266 1 97.94 106 GLU B CA 1
ATOM 3000 C C . GLU B 1 106 ? -10.117 23.484 17.578 1 97.94 106 GLU B C 1
ATOM 3002 O O . GLU B 1 106 ? -9.508 24.141 16.734 1 97.94 106 GLU B O 1
ATOM 3007 N N . VAL B 1 107 ? -9.57 23.125 18.703 1 98.56 107 VAL B N 1
ATOM 3008 C CA . VAL B 1 107 ? -8.328 23.719 19.172 1 98.56 107 VAL B CA 1
ATOM 3009 C C . VAL B 1 107 ? -7.164 23.266 18.297 1 98.56 107 VAL B C 1
ATOM 3011 O O . VAL B 1 107 ? -6.523 24.078 17.625 1 98.56 107 VAL B O 1
ATOM 3014 N N . PRO B 1 108 ? -6.895 21.969 18.266 1 98.81 108 PRO B N 1
ATOM 3015 C CA . PRO B 1 108 ? -5.773 21.562 17.422 1 98.81 108 PRO B CA 1
ATOM 3016 C C . PRO B 1 108 ? -6.039 21.812 15.938 1 98.81 108 PRO B C 1
ATOM 3018 O O . PRO B 1 108 ? -5.105 22.062 15.172 1 98.81 108 PRO B O 1
ATOM 3021 N N . ILE B 1 109 ? -7.293 21.75 15.477 1 98.75 109 ILE B N 1
ATOM 3022 C CA . ILE B 1 109 ? -7.633 21.969 14.078 1 98.75 109 ILE B CA 1
ATOM 3023 C C . ILE B 1 109 ? -7.277 23.406 13.688 1 98.75 109 ILE B C 1
ATOM 3025 O O . ILE B 1 109 ? -6.652 23.641 12.648 1 98.75 109 ILE B O 1
ATOM 3029 N N . ALA B 1 110 ? -7.629 24.344 14.57 1 98.56 110 ALA B N 1
ATOM 3030 C CA . ALA B 1 110 ? -7.312 25.75 14.312 1 98.56 110 ALA B CA 1
ATOM 3031 C C . ALA B 1 110 ? -5.805 25.984 14.258 1 98.56 110 ALA B C 1
ATOM 3033 O O . ALA B 1 110 ? -5.316 26.781 13.461 1 98.56 110 ALA B O 1
ATOM 3034 N N . ASP B 1 111 ? -5.098 25.297 15.094 1 98.81 111 ASP B N 1
ATOM 3035 C CA . ASP B 1 111 ? -3.646 25.438 15.125 1 98.81 111 ASP B CA 1
ATOM 3036 C C . ASP B 1 111 ? -3.014 24.922 13.836 1 98.81 111 ASP B C 1
ATOM 3038 O O . ASP B 1 111 ? -2.135 25.578 13.266 1 98.81 111 ASP B O 1
ATOM 3042 N N . ALA B 1 112 ? -3.455 23.781 13.359 1 98.94 112 ALA B N 1
ATOM 3043 C CA . ALA B 1 112 ? -2.93 23.234 12.117 1 98.94 112 ALA B CA 1
ATOM 3044 C C . ALA B 1 112 ? -3.262 24.125 10.93 1 98.94 112 ALA B C 1
ATOM 3046 O O . ALA B 1 112 ? -2.414 24.375 10.07 1 98.94 112 ALA B O 1
ATOM 3047 N N . GLN B 1 113 ? -4.457 24.641 10.906 1 98.75 113 GLN B N 1
ATOM 3048 C CA . GLN B 1 113 ? -4.867 25.562 9.852 1 98.75 113 GLN B CA 1
ATOM 3049 C C . GLN B 1 113 ? -4.027 26.828 9.867 1 98.75 113 GLN B C 1
ATOM 3051 O O . GLN B 1 113 ? -3.609 27.328 8.82 1 98.75 113 GLN B O 1
ATOM 3056 N N . GLN B 1 114 ? -3.783 27.312 11.047 1 98.44 114 GLN B N 1
ATOM 3057 C CA . GLN B 1 114 ? -2.979 28.531 11.188 1 98.44 114 GLN B CA 1
ATOM 3058 C C . GLN B 1 114 ? -1.544 28.281 10.727 1 98.44 114 GLN B C 1
ATOM 3060 O O . GLN B 1 114 ? -0.912 29.188 10.164 1 98.44 114 GLN B O 1
ATOM 3065 N N . ALA B 1 115 ? -1.036 27.141 10.984 1 98.81 115 ALA B N 1
ATOM 3066 C CA . ALA B 1 115 ? 0.315 26.812 10.531 1 98.81 115 ALA B CA 1
ATOM 3067 C C . ALA B 1 115 ? 0.407 26.828 9.008 1 98.81 115 ALA B C 1
ATOM 3069 O O . ALA B 1 115 ? 1.396 27.312 8.453 1 98.81 115 ALA B O 1
ATOM 3070 N N . ILE B 1 116 ? -0.608 26.312 8.312 1 98.81 116 ILE B N 1
ATOM 3071 C CA . ILE B 1 116 ? -0.649 26.359 6.855 1 98.81 116 ILE B CA 1
ATOM 3072 C C . ILE B 1 116 ? -0.732 27.797 6.375 1 98.81 116 ILE B C 1
ATOM 3074 O O . ILE B 1 116 ? -0.007 28.203 5.461 1 98.81 116 ILE B O 1
ATOM 3078 N N . ARG B 1 117 ? -1.581 28.625 7.031 1 98.38 117 ARG B N 1
ATOM 3079 C CA . ARG B 1 117 ? -1.693 30.031 6.688 1 98.38 117 ARG B CA 1
ATOM 3080 C C . ARG B 1 117 ? -0.36 30.75 6.875 1 98.38 117 ARG B C 1
ATOM 3082 O O . ARG B 1 117 ? 0.018 31.594 6.059 1 98.38 117 ARG B O 1
ATOM 3089 N N . LEU B 1 118 ? 0.28 30.406 7.953 1 98.06 118 LEU B N 1
ATOM 3090 C CA . LEU B 1 118 ? 1.573 31.016 8.258 1 98.06 118 LEU B CA 1
ATOM 3091 C C . LEU B 1 118 ? 2.578 30.734 7.145 1 98.06 118 LEU B C 1
ATOM 3093 O O . LEU B 1 118 ? 3.33 31.625 6.742 1 98.06 118 LEU B O 1
ATOM 3097 N N . ALA B 1 119 ? 2.648 29.484 6.668 1 98.31 119 ALA B N 1
ATOM 3098 C CA . ALA B 1 119 ? 3.537 29.125 5.566 1 98.31 119 ALA B CA 1
ATOM 3099 C C . ALA B 1 119 ? 3.244 29.953 4.324 1 98.31 119 ALA B C 1
ATOM 3101 O O . ALA B 1 119 ? 4.164 30.469 3.688 1 98.31 119 ALA B O 1
ATOM 3102 N N . ARG B 1 120 ? 1.959 30.109 4.031 1 98.31 120 ARG B N 1
ATOM 3103 C CA . ARG B 1 120 ? 1.563 30.844 2.838 1 98.31 120 ARG B CA 1
ATOM 3104 C C . ARG B 1 120 ? 1.828 32.344 3.006 1 98.31 120 ARG B C 1
ATOM 3106 O O . ARG B 1 120 ? 2.203 33.031 2.051 1 98.31 120 ARG B O 1
ATOM 3113 N N . LEU B 1 121 ? 1.606 32.812 4.207 1 97.44 121 LEU B N 1
ATOM 3114 C CA . LEU B 1 121 ? 1.87 34.219 4.5 1 97.44 121 LEU B CA 1
ATOM 3115 C C . LEU B 1 121 ? 3.346 34.562 4.297 1 97.44 121 LEU B C 1
ATOM 3117 O O . LEU B 1 121 ? 3.688 35.656 3.883 1 97.44 121 LEU B O 1
ATOM 3121 N N . ASN B 1 122 ? 4.215 33.625 4.504 1 97.69 122 ASN B N 1
ATOM 3122 C CA . ASN B 1 122 ? 5.656 33.844 4.422 1 97.69 122 ASN B CA 1
ATOM 3123 C C . ASN B 1 122 ? 6.246 33.25 3.15 1 97.69 122 ASN B C 1
ATOM 3125 O O . ASN B 1 122 ? 7.449 33 3.078 1 97.69 122 ASN B O 1
ATOM 3129 N N . ALA B 1 123 ? 5.391 32.938 2.215 1 97.88 123 ALA B N 1
ATOM 3130 C CA . ALA B 1 123 ? 5.789 32.188 1.021 1 97.88 123 ALA B CA 1
ATOM 3131 C C . ALA B 1 123 ? 6.988 32.844 0.342 1 97.88 123 ALA B C 1
ATOM 3133 O O . ALA B 1 123 ? 7.973 32.188 0.025 1 97.88 123 ALA B O 1
ATOM 3134 N N . SER B 1 124 ? 6.93 34.125 0.113 1 96.62 124 SER B N 1
ATOM 3135 C CA . SER B 1 124 ? 8.016 34.844 -0.562 1 96.62 124 SER B CA 1
ATOM 3136 C C . SER B 1 124 ? 9.297 34.781 0.263 1 96.62 124 SER B C 1
ATOM 3138 O O . SER B 1 124 ? 10.352 34.406 -0.241 1 96.62 124 SER B O 1
ATOM 3140 N N . ALA B 1 125 ? 9.195 35.062 1.53 1 95.75 125 ALA B N 1
ATOM 3141 C CA . ALA B 1 125 ? 10.352 35.125 2.414 1 95.75 125 ALA B CA 1
ATOM 3142 C C . ALA B 1 125 ? 10.977 33.75 2.594 1 95.75 125 ALA B C 1
ATOM 3144 O O . ALA B 1 125 ? 12.195 33.625 2.746 1 95.75 125 ALA B O 1
ATOM 3145 N N . TRP B 1 126 ? 10.156 32.719 2.559 1 96.62 126 TRP B N 1
ATOM 3146 C CA . TRP B 1 126 ? 10.633 31.375 2.818 1 96.62 126 TRP B CA 1
ATOM 3147 C C . TRP B 1 126 ? 10.875 30.625 1.515 1 96.62 126 TRP B C 1
ATOM 3149 O O . TRP B 1 126 ? 11.266 29.453 1.528 1 96.62 126 TRP B O 1
ATOM 3159 N N . ARG B 1 127 ? 10.664 31.25 0.383 1 96.62 127 ARG B N 1
ATOM 3160 C CA . ARG B 1 127 ? 10.828 30.656 -0.939 1 96.62 127 ARG B CA 1
ATOM 3161 C C . ARG B 1 127 ? 9.93 29.438 -1.108 1 96.62 127 ARG B C 1
ATOM 3163 O O . ARG B 1 127 ? 10.383 28.391 -1.559 1 96.62 127 ARG B O 1
ATOM 3170 N N . ILE B 1 128 ? 8.742 29.609 -0.655 1 97.19 128 ILE B N 1
ATOM 3171 C CA . ILE B 1 128 ? 7.695 28.594 -0.762 1 97.19 128 ILE B CA 1
ATOM 3172 C C . ILE B 1 128 ? 6.688 29.016 -1.832 1 97.19 128 ILE B C 1
ATOM 3174 O O . ILE B 1 128 ? 6.344 30.188 -1.951 1 97.19 128 ILE B O 1
ATOM 3178 N N . SER B 1 129 ? 6.309 28.047 -2.688 1 98.12 129 SER B N 1
ATOM 3179 C CA . SER B 1 129 ? 5.156 28.25 -3.555 1 98.12 129 SER B CA 1
ATOM 3180 C C . SER B 1 129 ? 3.85 28.0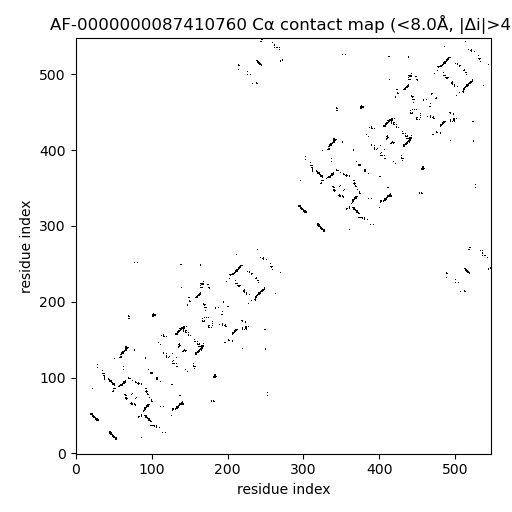94 -2.783 1 98.12 129 SER B C 1
ATOM 3182 O O . SER B 1 129 ? 3.643 27.078 -2.113 1 98.12 129 SER B O 1
ATOM 3184 N N . ARG B 1 130 ? 2.934 29.016 -2.881 1 98.19 130 ARG B N 1
ATOM 3185 C CA . ARG B 1 130 ? 1.683 29.031 -2.129 1 98.19 130 ARG B CA 1
ATOM 3186 C C . ARG B 1 130 ? 0.803 27.844 -2.512 1 98.19 130 ARG B C 1
ATOM 3188 O O . ARG B 1 130 ? -0.106 27.469 -1.768 1 98.19 130 ARG B O 1
ATOM 3195 N N . ASN B 1 131 ? 1.067 27.234 -3.701 1 97.88 131 ASN B N 1
ATOM 3196 C CA . ASN B 1 131 ? 0.24 26.125 -4.184 1 97.88 131 ASN B CA 1
ATOM 3197 C C . ASN B 1 131 ? 0.92 24.781 -3.965 1 97.88 131 ASN B C 1
ATOM 3199 O O . ASN B 1 131 ? 0.503 23.781 -4.535 1 97.88 131 ASN B O 1
ATOM 3203 N N . LYS B 1 132 ? 1.924 24.703 -3.172 1 98.31 132 LYS B N 1
ATOM 3204 C CA . LYS B 1 132 ? 2.635 23.453 -2.881 1 98.31 132 LYS B CA 1
ATOM 3205 C C . LYS B 1 132 ? 2.859 23.297 -1.38 1 98.31 132 LYS B C 1
ATOM 3207 O O . LYS B 1 132 ? 3.926 22.844 -0.952 1 98.31 132 LYS B O 1
ATOM 3212 N N . VAL B 1 133 ? 1.922 23.688 -0.567 1 98.81 133 VAL B N 1
ATOM 3213 C CA . VAL B 1 133 ? 1.971 23.547 0.883 1 98.81 133 VAL B CA 1
ATOM 3214 C C . VAL B 1 133 ? 1.152 22.328 1.305 1 98.81 133 VAL B C 1
ATOM 3216 O O . VAL B 1 133 ? -0.064 22.281 1.104 1 98.81 133 VAL B O 1
ATOM 3219 N N . GLY B 1 134 ? 1.806 21.328 1.828 1 98.88 134 GLY B N 1
ATOM 3220 C CA . GLY B 1 134 ? 1.145 20.109 2.27 1 98.88 134 GLY B CA 1
ATOM 3221 C C . GLY B 1 134 ? 1.088 19.969 3.779 1 98.88 134 GLY B C 1
ATOM 3222 O O . GLY B 1 134 ? 1.562 20.844 4.504 1 98.88 134 GLY B O 1
ATOM 3223 N N . ILE B 1 135 ? 0.464 18.922 4.242 1 98.94 135 ILE B N 1
ATOM 3224 C CA . ILE B 1 135 ? 0.372 18.594 5.66 1 98.94 135 ILE B CA 1
ATOM 3225 C C . ILE B 1 135 ? 0.717 17.125 5.867 1 98.94 135 ILE B C 1
ATOM 3227 O O . ILE B 1 135 ? 0.381 16.266 5.035 1 98.94 135 ILE B O 1
ATOM 3231 N N . MET B 1 136 ? 1.406 16.844 6.887 1 98.88 136 MET B N 1
ATOM 3232 C CA . MET B 1 136 ? 1.844 15.508 7.273 1 98.88 136 MET B CA 1
ATOM 3233 C C . MET B 1 136 ? 1.471 15.211 8.719 1 98.88 136 MET B C 1
ATOM 3235 O O . MET B 1 136 ? 1.491 16.109 9.57 1 98.88 136 MET B O 1
ATOM 3239 N N . GLY B 1 137 ? 1.136 14 9.023 1 98.75 137 GLY B N 1
ATOM 3240 C CA . GLY B 1 137 ? 0.82 13.68 10.398 1 98.75 137 GLY B CA 1
ATOM 3241 C C . GLY B 1 137 ? 1.013 12.203 10.727 1 98.75 137 GLY B C 1
ATOM 3242 O O . GLY B 1 137 ? 1.087 11.367 9.82 1 98.75 137 GLY B O 1
ATOM 3243 N N . PHE B 1 138 ? 1.101 11.961 12.055 1 98.12 138 PHE B N 1
ATOM 3244 C CA . PHE B 1 138 ? 1.357 10.641 12.609 1 98.12 138 PHE B CA 1
ATOM 3245 C C . PHE B 1 138 ? 0.296 10.266 13.633 1 98.12 138 PHE B C 1
ATOM 3247 O O . PHE B 1 138 ? 0.009 11.039 14.547 1 98.12 138 PHE B O 1
ATOM 3254 N N . SER B 1 139 ? -0.268 8.969 13.492 1 97.69 139 SER B N 1
ATOM 3255 C CA . SER B 1 139 ? -1.22 8.508 14.5 1 97.69 139 SER B CA 1
ATOM 3256 C C . SER B 1 139 ? -2.326 9.531 14.719 1 97.69 139 SER B C 1
ATOM 3258 O O . SER B 1 139 ? -3.025 9.922 13.781 1 97.69 139 SER B O 1
ATOM 3260 N N . ALA B 1 140 ? -2.422 10.141 15.945 1 98.06 140 ALA B N 1
ATOM 3261 C CA . ALA B 1 140 ? -3.385 11.203 16.234 1 98.06 140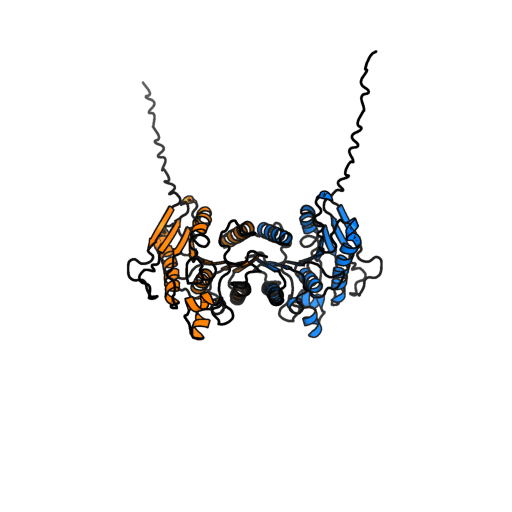 ALA B CA 1
ATOM 3262 C C . ALA B 1 140 ? -3.094 12.445 15.398 1 98.06 140 ALA B C 1
ATOM 3264 O O . ALA B 1 140 ? -4.016 13.141 14.969 1 98.06 140 ALA B O 1
ATOM 3265 N N . GLY B 1 141 ? -1.817 12.727 15.18 1 98.62 141 GLY B N 1
ATOM 3266 C CA . GLY B 1 141 ? -1.451 13.805 14.266 1 98.62 141 GLY B CA 1
ATOM 3267 C C . GLY B 1 141 ? -1.868 13.539 12.836 1 98.62 141 GLY B C 1
ATOM 3268 O O . GLY B 1 141 ? -2.129 14.477 12.078 1 98.62 141 GLY B O 1
ATOM 3269 N N . GLY B 1 142 ? -1.839 12.219 12.461 1 98.62 142 GLY B N 1
ATOM 3270 C CA . GLY B 1 142 ? -2.393 11.844 11.172 1 98.62 142 GLY B CA 1
ATOM 3271 C C . GLY B 1 142 ? -3.877 12.125 11.055 1 98.62 142 GLY B C 1
ATOM 3272 O O . GLY B 1 142 ? -4.352 12.539 9.992 1 98.62 142 GLY B O 1
ATOM 3273 N N . HIS B 1 143 ? -4.582 11.922 12.133 1 98.44 143 HIS B N 1
ATOM 3274 C CA . HIS B 1 143 ? -5.988 12.297 12.172 1 98.44 143 HIS B CA 1
ATOM 3275 C C . HIS B 1 143 ? -6.164 13.797 11.93 1 98.44 143 HIS B C 1
ATOM 3277 O O . HIS B 1 143 ? -7.012 14.211 11.141 1 98.44 143 HIS B O 1
ATOM 3283 N N . LEU B 1 144 ? -5.391 14.547 12.641 1 98.81 144 LEU B N 1
ATOM 3284 C CA . LEU B 1 144 ? -5.449 16 12.516 1 98.81 144 LEU B CA 1
ATOM 3285 C C . LEU B 1 144 ? -5.18 16.422 11.078 1 98.81 144 LEU B C 1
ATOM 3287 O O . LEU B 1 144 ? -5.934 17.219 10.508 1 98.81 144 LEU B O 1
ATOM 3291 N N . ALA B 1 145 ? -4.145 15.883 10.477 1 98.94 145 ALA B N 1
ATOM 3292 C CA . ALA B 1 145 ? -3.773 16.203 9.102 1 98.94 145 ALA B CA 1
ATOM 3293 C C . ALA B 1 145 ? -4.898 15.836 8.133 1 98.94 145 ALA B C 1
ATOM 3295 O O . ALA B 1 145 ? -5.27 16.641 7.277 1 98.94 145 ALA B O 1
ATOM 3296 N N . ALA B 1 146 ? -5.434 14.633 8.297 1 98.81 146 ALA B N 1
ATOM 3297 C CA . ALA B 1 146 ? -6.5 14.18 7.41 1 98.81 146 ALA B CA 1
ATOM 3298 C C . ALA B 1 146 ? -7.758 15.023 7.594 1 98.81 146 ALA B C 1
ATOM 3300 O O . ALA B 1 146 ? -8.477 15.297 6.629 1 98.81 146 ALA B O 1
ATOM 3301 N N . THR B 1 147 ? -8.031 15.422 8.836 1 98.69 147 THR B N 1
ATOM 3302 C CA . THR B 1 147 ? -9.188 16.266 9.117 1 98.69 147 THR B CA 1
ATOM 3303 C C . THR B 1 147 ? -9.031 17.625 8.438 1 98.69 147 THR B C 1
ATOM 3305 O O . THR B 1 147 ? -9.953 18.094 7.766 1 98.69 147 THR B O 1
ATOM 3308 N N . VAL B 1 148 ? -7.883 18.219 8.57 1 98.81 148 VAL B N 1
ATOM 3309 C CA . VAL B 1 148 ? -7.625 19.5 7.93 1 98.81 148 VAL B CA 1
ATOM 3310 C C . VAL B 1 148 ? -7.664 19.344 6.41 1 98.81 148 VAL B C 1
ATOM 3312 O O . VAL B 1 148 ? -8.188 20.203 5.703 1 98.81 148 VAL B O 1
ATOM 3315 N N . ALA B 1 149 ? -7.164 18.266 5.855 1 98.81 149 ALA B N 1
ATOM 3316 C CA . ALA B 1 149 ? -7.152 18 4.418 1 98.81 149 ALA B CA 1
ATOM 3317 C C . ALA B 1 149 ? -8.57 17.875 3.871 1 98.81 149 ALA B C 1
ATOM 3319 O O . ALA B 1 149 ? -8.859 18.359 2.773 1 98.81 149 ALA B O 1
ATOM 3320 N N . THR B 1 150 ? -9.445 17.234 4.637 1 98.69 150 THR B N 1
ATOM 3321 C CA . THR B 1 150 ? -10.781 16.953 4.129 1 98.69 150 THR B CA 1
ATOM 3322 C C . THR B 1 150 ? -11.719 18.125 4.379 1 98.69 150 THR B C 1
ATOM 3324 O O . THR B 1 150 ? -12.711 18.297 3.674 1 98.69 150 THR B O 1
ATOM 3327 N N . GLN B 1 151 ? -11.336 19.016 5.316 1 97.25 151 GLN B N 1
ATOM 3328 C CA . GLN B 1 151 ? -12.305 20.031 5.707 1 97.25 151 GLN B CA 1
ATOM 3329 C C . GLN B 1 151 ? -11.742 21.438 5.473 1 97.25 151 GLN B C 1
ATOM 3331 O O . GLN B 1 151 ? -12.492 22.406 5.488 1 97.25 151 GLN B O 1
ATOM 3336 N N . GLY B 1 152 ? -10.477 21.469 5.285 1 94.44 152 GLY B N 1
ATOM 3337 C CA . GLY B 1 152 ? -9.852 22.781 5.129 1 94.44 152 GLY B CA 1
ATOM 3338 C C . GLY B 1 152 ? -10.375 23.547 3.926 1 94.44 152 GLY B C 1
ATOM 3339 O O . GLY B 1 152 ? -10.742 22.953 2.912 1 94.44 152 GLY B O 1
ATOM 3340 N N . ARG B 1 153 ? -10.391 24.906 4.066 1 95.31 153 ARG B N 1
ATOM 3341 C CA . ARG B 1 153 ? -10.844 25.781 2.992 1 95.31 153 ARG B CA 1
ATOM 3342 C C . ARG B 1 153 ? -9.875 26.953 2.793 1 95.31 153 ARG B C 1
ATOM 3344 O O . ARG B 1 153 ? -9.109 27.281 3.695 1 95.31 153 ARG B O 1
ATOM 3351 N N . GLY B 1 154 ? -9.891 27.453 1.576 1 96.5 154 GLY B N 1
ATOM 3352 C CA . GLY B 1 154 ? -9.109 28.641 1.276 1 96.5 154 GLY B CA 1
ATOM 3353 C C . GLY B 1 154 ? -7.637 28.484 1.613 1 96.5 154 GLY B C 1
ATOM 3354 O O . GLY B 1 154 ? -7.004 27.5 1.227 1 96.5 154 GLY B O 1
ATOM 3355 N N . GLU B 1 155 ? -7.121 29.453 2.395 1 97.62 155 GLU B N 1
ATOM 3356 C CA . GLU B 1 155 ? -5.695 29.531 2.699 1 97.62 155 GLU B CA 1
ATOM 3357 C C . GLU B 1 155 ? -5.285 28.469 3.715 1 97.62 155 GLU B C 1
ATOM 3359 O O . GLU B 1 155 ? -4.094 28.25 3.928 1 97.62 155 GLU B O 1
ATOM 3364 N N . ALA B 1 156 ? -6.207 27.797 4.285 1 97.81 156 ALA B N 1
ATOM 3365 C CA . ALA B 1 156 ? -5.906 26.781 5.301 1 97.81 156 ALA B CA 1
ATOM 3366 C C . ALA B 1 156 ? -5.91 25.391 4.703 1 97.81 156 ALA B C 1
ATOM 3368 O O . ALA B 1 156 ? -5.582 24.406 5.383 1 97.81 156 ALA B O 1
ATOM 3369 N N . LYS B 1 157 ? -6.293 25.281 3.471 1 98.38 157 LYS B N 1
ATOM 3370 C CA . LYS B 1 157 ? -6.379 23.969 2.826 1 98.38 157 LYS B CA 1
ATOM 3371 C C . LYS B 1 157 ? -5.012 23.531 2.314 1 98.38 157 LYS B C 1
ATOM 3373 O O . LYS B 1 157 ? -4.379 24.234 1.521 1 98.38 157 LYS B O 1
ATOM 3378 N N . PRO B 1 158 ? -4.562 22.391 2.756 1 98.88 158 PRO B N 1
ATOM 3379 C CA . PRO B 1 158 ? -3.295 21.906 2.203 1 98.88 158 PRO B CA 1
ATOM 3380 C C . PRO B 1 158 ? -3.426 21.438 0.757 1 98.88 158 PRO B C 1
ATOM 3382 O O . PRO B 1 158 ? -4.516 21.047 0.328 1 98.88 158 PRO B O 1
ATOM 3385 N N . ASN B 1 159 ? -2.332 21.453 0.025 1 98.81 159 ASN B N 1
ATOM 3386 C CA . ASN B 1 159 ? -2.311 21.031 -1.372 1 98.81 159 ASN B CA 1
ATOM 3387 C C . ASN B 1 159 ? -2.064 19.531 -1.504 1 98.81 159 ASN B C 1
ATOM 3389 O O . ASN B 1 159 ? -2.332 18.938 -2.553 1 98.81 159 ASN B O 1
ATOM 3393 N N . PHE B 1 160 ? -1.531 18.875 -0.523 1 98.88 160 PHE B N 1
ATOM 3394 C CA . PHE B 1 160 ? -1.325 17.438 -0.454 1 98.88 160 PHE B CA 1
ATOM 3395 C C . PHE B 1 160 ? -1.195 16.984 0.993 1 98.88 160 PHE B C 1
ATOM 3397 O O . PHE B 1 160 ? -1.029 17.797 1.897 1 98.88 160 PHE B O 1
ATOM 3404 N N . GLN B 1 161 ? -1.341 15.695 1.244 1 98.94 161 GLN B N 1
ATOM 3405 C CA . GLN B 1 161 ? -1.292 15.172 2.602 1 98.94 161 GLN B CA 1
ATOM 3406 C C . GLN B 1 161 ? -0.44 13.906 2.67 1 98.94 161 GLN B C 1
ATOM 3408 O O . GLN B 1 161 ? -0.416 13.117 1.723 1 98.94 161 GLN B O 1
ATOM 3413 N N . ILE B 1 162 ? 0.318 13.758 3.717 1 98.88 162 ILE B N 1
ATOM 3414 C CA . ILE B 1 162 ? 1.14 12.602 4.043 1 98.88 162 ILE B CA 1
ATOM 3415 C C . ILE B 1 162 ? 0.723 12.039 5.402 1 98.88 162 ILE B C 1
ATOM 3417 O O . ILE B 1 162 ? 0.793 12.734 6.414 1 98.88 162 ILE B O 1
ATOM 3421 N N . LEU B 1 163 ? 0.333 10.766 5.434 1 98.88 163 LEU B N 1
ATOM 3422 C CA . LEU B 1 163 ? -0.251 10.188 6.641 1 98.88 163 LEU B CA 1
ATOM 3423 C C . LEU B 1 163 ? 0.477 8.914 7.043 1 98.88 163 LEU B C 1
ATOM 3425 O O . LEU B 1 163 ? 0.489 7.938 6.289 1 98.88 163 LEU B O 1
ATOM 3429 N N . PHE B 1 164 ? 1.063 8.922 8.203 1 98.12 164 PHE B N 1
ATOM 3430 C CA . PHE B 1 164 ? 1.741 7.754 8.758 1 98.12 164 PHE B CA 1
ATOM 3431 C C . PHE B 1 164 ? 0.897 7.105 9.852 1 98.12 164 PHE B C 1
ATOM 3433 O O . PHE B 1 164 ? 0.648 7.711 10.891 1 98.12 164 PHE B O 1
ATOM 3440 N N . TYR B 1 165 ? 0.452 5.84 9.648 1 97.25 165 TYR B N 1
ATOM 3441 C CA . TYR B 1 165 ? -0.396 5.07 10.547 1 97.25 165 TYR B CA 1
ATOM 3442 C C . TYR B 1 165 ? -1.435 5.965 11.219 1 97.25 165 TYR B C 1
ATOM 3444 O O . TYR B 1 165 ? -1.553 5.977 12.445 1 97.25 165 TYR B O 1
ATOM 3452 N N . PRO B 1 166 ? -2.211 6.648 10.391 1 97.88 166 PRO B N 1
ATOM 3453 C CA . PRO B 1 166 ? -3.148 7.648 10.914 1 97.88 166 PRO B CA 1
ATOM 3454 C C . PRO B 1 166 ? -4.352 7.016 11.609 1 97.88 166 PRO B C 1
ATOM 3456 O O . PRO B 1 166 ? -4.852 5.98 11.172 1 97.88 166 PRO B O 1
ATOM 3459 N N . VAL B 1 167 ? -4.719 7.688 12.672 1 96.44 167 VAL B N 1
ATOM 3460 C CA . VAL B 1 167 ? -6.121 7.555 13.047 1 96.44 167 VAL B CA 1
ATOM 3461 C C . VAL B 1 167 ? -7.004 8.25 12.016 1 96.44 167 VAL B C 1
ATOM 3463 O O . VAL B 1 167 ? -6.723 9.383 11.609 1 96.44 167 VAL B O 1
ATOM 3466 N N . VAL B 1 168 ? -7.996 7.609 11.539 1 95.19 168 VAL B N 1
ATOM 3467 C CA . VAL B 1 168 ? -8.82 8.195 10.492 1 95.19 168 VAL B CA 1
ATOM 3468 C C . VAL B 1 168 ? -10.266 8.328 10.977 1 95.19 168 VAL B C 1
ATOM 3470 O O . VAL B 1 168 ? -10.836 9.414 10.953 1 95.19 168 VAL B O 1
ATOM 3473 N N . SER B 1 169 ? -10.805 7.281 11.469 1 94.38 169 SER B N 1
ATOM 3474 C CA . SER B 1 169 ? -12.195 7.25 11.906 1 94.38 169 SER B CA 1
ATOM 3475 C C . SER B 1 169 ? -12.32 7.59 13.383 1 94.38 169 SER B C 1
ATOM 3477 O O . SER B 1 169 ? -11.508 7.156 14.203 1 94.38 169 SER B O 1
ATOM 3479 N N . MET B 1 170 ? -13.359 8.391 13.695 1 94.62 170 MET B N 1
ATOM 3480 C CA . MET B 1 170 ? -13.703 8.727 15.078 1 94.62 170 MET B CA 1
ATOM 3481 C C . MET B 1 170 ? -15.055 8.125 15.453 1 94.62 170 MET B C 1
ATOM 3483 O O . MET B 1 170 ? -15.742 8.656 16.328 1 94.62 170 MET B O 1
ATOM 3487 N N . MET B 1 171 ? -15.312 7.09 14.727 1 91.81 171 MET B N 1
ATOM 3488 C CA . MET B 1 171 ? -16.531 6.363 15.078 1 91.81 171 MET B CA 1
ATOM 3489 C C . MET B 1 171 ? -16.281 5.406 16.234 1 91.81 171 MET B C 1
ATOM 3491 O O . MET B 1 171 ? -15.266 4.703 16.266 1 91.81 171 MET B O 1
ATOM 3495 N N . GLU B 1 172 ? -17.203 5.383 17.109 1 85 172 GLU B N 1
ATOM 3496 C CA . GLU B 1 172 ? -17.078 4.508 18.266 1 85 172 GLU B CA 1
ATOM 3497 C C . GLU B 1 172 ? -16.859 3.057 17.844 1 85 172 GLU B C 1
ATOM 3499 O O . GLU B 1 172 ? -17.547 2.566 16.938 1 85 172 GLU B O 1
ATOM 3504 N N . GLY B 1 173 ? -15.859 2.404 18.359 1 77.75 173 GLY B N 1
ATOM 3505 C CA . GLY B 1 173 ? -15.578 1.011 18.047 1 77.75 173 GLY B CA 1
ATOM 3506 C C . GLY B 1 173 ? -14.562 0.839 16.938 1 77.75 173 GLY B C 1
ATOM 3507 O O . GLY B 1 173 ? -14.07 -0.265 16.703 1 77.75 173 GLY B O 1
ATOM 3508 N N . TYR B 1 174 ? -14.242 1.806 16.109 1 72.69 174 TYR B N 1
ATOM 3509 C CA . TYR B 1 174 ? -13.367 1.647 14.953 1 72.69 174 TYR B CA 1
ATOM 3510 C C . TYR B 1 174 ? -12.023 2.334 15.188 1 72.69 174 TYR B C 1
ATOM 3512 O O . TYR B 1 174 ? -11 1.909 14.648 1 72.69 174 TYR B O 1
ATOM 3520 N N . GLY B 1 175 ? -12.062 3.387 16 1 68.12 175 GLY B N 1
ATOM 3521 C CA . GLY B 1 175 ? -10.883 4.219 16.156 1 68.12 175 GLY B CA 1
ATOM 3522 C C . GLY B 1 175 ? -10.062 3.857 17.375 1 68.12 175 GLY B C 1
ATOM 3523 O O . GLY B 1 175 ? -10.32 2.842 18.031 1 68.12 175 GLY B O 1
ATOM 3524 N N . HIS B 1 176 ? -8.953 4.441 17.391 1 87.12 176 HIS B N 1
ATOM 3525 C CA . HIS B 1 176 ? -8.109 4.41 18.578 1 87.12 176 HIS B CA 1
ATOM 3526 C C . HIS B 1 176 ? -8.797 5.074 19.75 1 87.12 176 HIS B C 1
ATOM 3528 O O . HIS B 1 176 ? -8.938 6.301 19.797 1 87.12 176 HIS B O 1
ATOM 3534 N N . ARG B 1 177 ? -9.164 4.324 20.75 1 89.12 177 ARG B N 1
ATOM 3535 C CA . ARG B 1 177 ? -10.047 4.75 21.828 1 89.12 177 ARG B CA 1
ATOM 3536 C C . ARG B 1 177 ? -9.484 5.969 22.547 1 89.12 177 ARG B C 1
ATOM 3538 O O . ARG B 1 177 ? -10.219 6.906 22.859 1 89.12 177 ARG B O 1
ATOM 3545 N N . LYS B 1 178 ? -8.234 5.938 22.812 1 92.81 178 LYS B N 1
ATOM 3546 C CA . LYS B 1 178 ? -7.625 7.035 23.547 1 92.81 178 LYS B CA 1
ATOM 3547 C C . LYS B 1 178 ? -7.691 8.336 22.766 1 92.81 178 LYS B C 1
ATOM 3549 O O . LYS B 1 178 ? -8.086 9.375 23.297 1 92.81 178 LYS B O 1
ATOM 3554 N N . SER B 1 179 ? -7.34 8.312 21.484 1 95.12 179 SER B N 1
ATOM 3555 C CA . SER B 1 179 ? -7.434 9.492 20.625 1 95.12 179 SER B CA 1
ATOM 3556 C C . SER B 1 179 ? -8.875 9.977 20.516 1 95.12 179 SER B C 1
ATOM 3558 O O . SER B 1 179 ? -9.133 11.188 20.5 1 95.12 179 SER B O 1
ATOM 3560 N N . PHE B 1 180 ? -9.766 9.039 20.453 1 94.38 180 PHE B N 1
ATOM 3561 C CA . PHE B 1 180 ? -11.188 9.336 20.344 1 94.38 180 PHE B CA 1
ATOM 3562 C C . PHE B 1 180 ? -11.656 10.164 21.531 1 94.38 180 PHE B C 1
ATOM 3564 O O . PHE B 1 180 ? -12.203 11.25 21.359 1 94.38 180 PHE B O 1
ATOM 3571 N N . HIS B 1 181 ? -11.352 9.766 22.703 1 95 181 HIS B N 1
ATOM 3572 C CA . HIS B 1 181 ? -11.844 10.43 23.906 1 95 181 HIS B CA 1
ATOM 3573 C C . HIS B 1 181 ? -11.086 11.727 24.172 1 95 181 HIS B C 1
ATOM 3575 O O . HIS B 1 181 ? -11.68 12.719 24.594 1 95 181 HIS B O 1
ATOM 3581 N N . ASN B 1 182 ? -9.789 11.703 23.906 1 96.94 182 ASN B N 1
ATOM 3582 C CA . ASN B 1 182 ? -9 12.906 24.141 1 96.94 182 ASN B CA 1
ATOM 3583 C C . ASN B 1 182 ? -9.391 14.023 23.172 1 96.94 182 ASN B C 1
ATOM 3585 O O . ASN B 1 182 ? -9.336 15.203 23.516 1 96.94 182 ASN B O 1
ATOM 3589 N N . PHE B 1 183 ? -9.852 13.625 21.984 1 97.69 183 PHE B N 1
ATOM 3590 C CA . PHE B 1 183 ? -10.164 14.586 20.938 1 97.69 183 PHE B CA 1
ATOM 3591 C C . PHE B 1 183 ? -11.594 15.094 21.078 1 97.69 183 PHE B C 1
ATOM 3593 O O . PHE B 1 183 ? -11.836 16.297 21.031 1 97.69 183 PHE B O 1
ATOM 3600 N N . LEU B 1 184 ? -12.562 14.203 21.359 1 96.88 184 LEU B N 1
ATOM 3601 C CA . LEU B 1 184 ? -13.969 14.555 21.281 1 96.88 184 LEU B CA 1
ATOM 3602 C C . LEU B 1 184 ? -14.57 14.727 22.672 1 96.88 184 LEU B C 1
ATOM 3604 O O . LEU B 1 184 ? -15.664 15.281 22.812 1 96.88 184 LEU B O 1
ATOM 3608 N N . GLY B 1 185 ? -13.906 14.18 23.656 1 94.94 185 GLY B N 1
ATOM 3609 C CA . GLY B 1 185 ? -14.469 14.172 25 1 94.94 185 GLY B CA 1
ATOM 3610 C C . GLY B 1 185 ? -15.164 12.867 25.344 1 94.94 185 GLY B C 1
ATOM 3611 O O . GLY B 1 185 ? -15.039 11.883 24.609 1 94.94 185 GLY B O 1
ATOM 3612 N N . ARG B 1 186 ? -15.844 12.75 26.406 1 88.75 186 ARG B N 1
ATOM 3613 C CA . ARG B 1 186 ? -16.328 11.508 26.984 1 88.75 186 ARG B CA 1
ATOM 3614 C C . ARG B 1 186 ? -17.625 11.055 26.297 1 88.75 186 ARG B C 1
ATOM 3616 O O . ARG B 1 186 ? -17.859 9.852 26.156 1 88.75 186 ARG B O 1
ATOM 3623 N N . ASN B 1 187 ? -18.469 11.953 25.922 1 89.88 187 ASN B N 1
ATOM 3624 C CA . ASN B 1 187 ? -19.75 11.586 25.312 1 89.88 187 ASN B CA 1
ATOM 3625 C C . ASN B 1 187 ? -20.016 12.375 24.047 1 89.88 187 ASN B C 1
ATOM 3627 O O . ASN B 1 187 ? -20.969 13.156 23.969 1 89.88 187 ASN B O 1
ATOM 3631 N N . PRO B 1 188 ? -19.125 11.992 23.094 1 94 188 PRO B N 1
ATOM 3632 C CA . PRO B 1 188 ? -19.328 12.766 21.859 1 94 188 PRO B CA 1
ATOM 3633 C C . PRO B 1 188 ? -20.609 12.391 21.125 1 94 188 PRO B C 1
ATOM 3635 O O . PRO B 1 188 ? -21.016 11.219 21.141 1 94 188 PRO B O 1
ATOM 3638 N N . SER B 1 189 ? -21.25 13.336 20.469 1 95.5 189 SER B N 1
ATOM 3639 C CA . SER B 1 189 ? -22.438 13.078 19.656 1 95.5 189 SER B CA 1
ATOM 3640 C C . SER B 1 189 ? -22.094 12.281 18.406 1 95.5 189 SER B C 1
ATOM 3642 O O . SER B 1 189 ? -20.938 12.312 17.953 1 95.5 189 SER B O 1
ATOM 3644 N N . LYS B 1 190 ? -23.062 11.625 17.828 1 94.94 190 LYS B N 1
ATOM 3645 C CA . LYS B 1 190 ? -22.875 10.914 16.562 1 94.94 190 LYS B CA 1
ATOM 3646 C C . LYS B 1 190 ? -22.484 11.883 15.453 1 94.94 190 LYS B C 1
ATOM 3648 O O . LYS B 1 190 ? -21.719 11.531 14.555 1 94.94 190 LYS B O 1
ATOM 3653 N N . HIS B 1 191 ? -23.062 13.047 15.586 1 97 191 HIS B N 1
ATOM 3654 C CA . HIS B 1 191 ? -22.734 14.07 14.602 1 97 191 HIS B CA 1
ATOM 3655 C C . HIS B 1 191 ? -21.25 14.422 14.641 1 97 191 HIS B C 1
ATOM 3657 O O . HIS B 1 191 ? -20.594 14.469 13.602 1 97 191 HIS B O 1
ATOM 3663 N N . ASP B 1 192 ? -20.703 14.602 15.82 1 96.62 192 ASP B N 1
ATOM 3664 C CA . ASP B 1 192 ? -19.297 14.953 15.961 1 96.62 192 ASP B CA 1
ATOM 3665 C C . ASP B 1 192 ? -18.406 13.789 15.531 1 96.62 192 ASP B C 1
ATOM 3667 O O . ASP B 1 192 ? -17.359 14.008 14.922 1 96.62 192 ASP B O 1
ATOM 3671 N N . GLN B 1 193 ? -18.844 12.602 15.852 1 96.69 193 GLN B N 1
ATOM 3672 C CA . GLN B 1 193 ? -18.078 11.438 15.43 1 96.69 193 GLN B CA 1
ATOM 3673 C C . GLN B 1 193 ? -17.953 11.383 13.914 1 96.69 193 GLN B C 1
ATOM 3675 O O . GLN B 1 193 ? -16.844 11.195 13.391 1 96.69 193 GLN B O 1
ATOM 3680 N N . ARG B 1 194 ? -19.031 11.633 13.219 1 97 194 ARG B N 1
ATOM 3681 C CA . ARG B 1 194 ? -19.016 11.625 11.758 1 97 194 ARG B CA 1
ATOM 3682 C C . ARG B 1 194 ? -18.219 12.805 11.211 1 97 194 ARG B C 1
ATOM 3684 O O . ARG B 1 194 ? -17.438 12.648 10.266 1 97 194 ARG B O 1
ATOM 3691 N N . LYS B 1 195 ? -18.406 13.93 11.844 1 97.62 195 LYS B N 1
ATOM 3692 C CA . LYS B 1 195 ? -17.766 15.164 11.406 1 97.62 195 LYS B CA 1
ATOM 3693 C C . LYS B 1 195 ? -16.234 15.047 11.453 1 97.62 195 LYS B C 1
ATOM 3695 O O . LYS B 1 195 ? -15.547 15.594 10.594 1 97.62 195 LYS B O 1
ATOM 3700 N N . TYR B 1 196 ? -15.789 14.32 12.438 1 97.62 196 TYR B N 1
ATOM 3701 C CA . TYR B 1 196 ? -14.344 14.297 12.617 1 97.62 196 TYR B CA 1
ATOM 3702 C C . TYR B 1 196 ? -13.773 12.93 12.25 1 97.62 196 TYR B C 1
ATOM 3704 O O . TYR B 1 196 ? -12.688 12.562 12.711 1 97.62 196 TYR B O 1
ATOM 3712 N N . SER B 1 197 ? -14.531 12.172 11.469 1 97.75 197 SER B N 1
ATOM 3713 C CA . SER B 1 197 ? -14.023 11 10.758 1 97.75 197 SER B CA 1
ATOM 3714 C C . SER B 1 197 ? -13.625 11.359 9.328 1 97.75 197 SER B C 1
ATOM 3716 O O . SER B 1 197 ? -14.484 11.547 8.469 1 97.75 197 SER B O 1
ATOM 3718 N N . ALA B 1 198 ? -12.352 11.375 9.141 1 97.75 198 ALA B N 1
ATOM 3719 C CA . ALA B 1 198 ? -11.852 11.883 7.871 1 97.75 198 ALA B CA 1
ATOM 3720 C C . ALA B 1 198 ? -12.352 11.031 6.703 1 97.75 198 ALA B C 1
ATOM 3722 O O . ALA B 1 198 ? -12.609 11.547 5.617 1 97.75 198 ALA B O 1
ATOM 3723 N N . ASP B 1 199 ? -12.508 9.688 6.879 1 96.94 199 ASP B N 1
ATOM 3724 C CA . ASP B 1 199 ? -12.961 8.781 5.828 1 96.94 199 ASP B CA 1
ATOM 3725 C C . ASP B 1 199 ? -14.383 9.125 5.387 1 96.94 199 ASP B C 1
ATOM 3727 O O . ASP B 1 199 ? -14.773 8.852 4.246 1 96.94 199 ASP B O 1
ATOM 3731 N N . MET B 1 200 ? -15.102 9.789 6.262 1 97.56 200 MET B N 1
ATOM 3732 C CA . MET B 1 200 ? -16.484 10.117 5.961 1 97.56 200 MET B CA 1
ATOM 3733 C C . MET B 1 200 ? -16.609 11.508 5.359 1 97.56 200 MET B C 1
ATOM 3735 O O . MET B 1 200 ? -17.703 11.945 5.004 1 97.56 200 MET B O 1
ATOM 3739 N N . ASN B 1 201 ? -15.531 12.211 5.207 1 98.44 201 ASN B N 1
ATOM 3740 C CA . ASN B 1 201 ? -15.586 13.602 4.758 1 98.44 201 ASN B CA 1
ATOM 3741 C C . ASN B 1 201 ? -14.727 13.82 3.512 1 98.44 201 ASN B C 1
ATOM 3743 O O . ASN B 1 201 ? -14.391 14.953 3.178 1 98.44 201 ASN B O 1
ATOM 3747 N N . VAL B 1 202 ? -14.398 12.758 2.807 1 98.75 202 VAL B N 1
ATOM 3748 C CA . VAL B 1 202 ? -13.641 12.852 1.559 1 98.75 202 VAL B CA 1
ATOM 3749 C C . VAL B 1 202 ? -14.547 13.383 0.449 1 98.75 202 VAL B C 1
ATOM 3751 O O . VAL B 1 202 ? -15.727 13.008 0.367 1 98.75 202 VAL B O 1
ATOM 3754 N N . SER B 1 203 ? -14.047 14.25 -0.335 1 98.31 203 SER B N 1
ATOM 3755 C CA . SER B 1 203 ? -14.711 14.758 -1.532 1 98.31 203 SER B CA 1
ATOM 3756 C C . SER B 1 203 ? -13.734 14.883 -2.695 1 98.31 203 SER B C 1
ATOM 3758 O O . SER B 1 203 ? -12.547 14.602 -2.545 1 98.31 203 SER B O 1
ATOM 3760 N N . ARG B 1 204 ? -14.172 15.367 -3.865 1 97.81 204 ARG B N 1
ATOM 3761 C CA . ARG B 1 204 ? -13.352 15.469 -5.066 1 97.81 204 ARG B CA 1
ATOM 3762 C C . ARG B 1 204 ? -12.273 16.531 -4.906 1 97.81 204 ARG B C 1
ATOM 3764 O O . ARG B 1 204 ? -11.305 16.562 -5.664 1 97.81 204 ARG B O 1
ATOM 3771 N N . VAL B 1 205 ? -12.461 17.453 -3.9 1 97.88 205 VAL B N 1
ATOM 3772 C CA . VAL B 1 205 ? -11.5 18.531 -3.766 1 97.88 205 VAL B CA 1
ATOM 3773 C C . VAL B 1 205 ? -10.492 18.203 -2.666 1 97.88 205 VAL B C 1
ATOM 3775 O O . VAL B 1 205 ? -9.586 18.984 -2.385 1 97.88 205 VAL B O 1
ATOM 3778 N N . THR B 1 206 ? -10.703 17.031 -1.94 1 98.75 206 THR B N 1
ATOM 3779 C CA . THR B 1 206 ? -9.688 16.578 -0.999 1 98.75 206 THR B CA 1
ATOM 3780 C C . THR B 1 206 ? -8.328 16.438 -1.691 1 98.75 206 THR B C 1
ATOM 3782 O O . THR B 1 206 ? -8.258 15.961 -2.824 1 98.75 206 THR B O 1
ATOM 3785 N N . PRO B 1 207 ? -7.266 16.906 -1.059 1 98.75 207 PRO B N 1
ATOM 3786 C CA . PRO B 1 207 ? -5.965 16.859 -1.731 1 98.75 207 PRO B CA 1
ATOM 3787 C C . PRO B 1 207 ? -5.41 15.445 -1.844 1 98.75 207 PRO B C 1
ATOM 3789 O O . PRO B 1 207 ? -5.812 14.555 -1.086 1 98.75 207 PRO B O 1
ATOM 3792 N N . PRO B 1 208 ? -4.484 15.219 -2.789 1 98.75 208 PRO B N 1
ATOM 3793 C CA . PRO B 1 208 ? -3.83 13.914 -2.922 1 98.75 208 PRO B CA 1
ATOM 3794 C C . PRO B 1 208 ? -3.119 13.477 -1.642 1 98.75 208 PRO B C 1
ATOM 3796 O O . PRO B 1 208 ? -2.703 14.32 -0.844 1 98.75 208 PRO B O 1
ATOM 3799 N N . ALA B 1 209 ? -2.92 12.148 -1.537 1 98.88 209 ALA B N 1
ATOM 3800 C CA . ALA B 1 209 ? -2.441 11.648 -0.251 1 98.88 209 ALA B CA 1
ATOM 3801 C C . ALA B 1 209 ? -1.386 10.562 -0.442 1 98.88 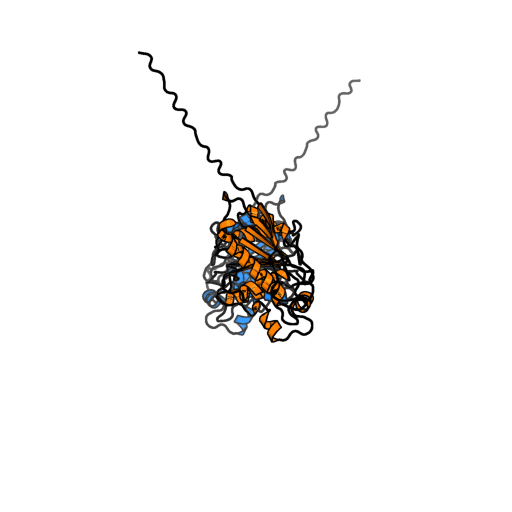209 ALA B C 1
ATOM 3803 O O . ALA B 1 209 ? -1.442 9.797 -1.405 1 98.88 209 ALA B O 1
ATOM 3804 N N . PHE B 1 210 ? -0.443 10.562 0.415 1 98.88 210 PHE B N 1
ATOM 3805 C CA . PHE B 1 210 ? 0.461 9.445 0.679 1 98.88 210 PHE B CA 1
ATOM 3806 C C . PHE B 1 210 ? 0.152 8.805 2.027 1 98.88 210 PHE B C 1
ATOM 3808 O O . PHE B 1 210 ? 0.117 9.492 3.053 1 98.88 210 PHE B O 1
ATOM 3815 N N . ILE B 1 211 ? -0.086 7.492 2.064 1 98.88 211 ILE B N 1
ATOM 3816 C CA . ILE B 1 211 ? -0.446 6.789 3.291 1 98.88 211 ILE B CA 1
ATOM 3817 C C . ILE B 1 211 ? 0.519 5.629 3.52 1 98.88 211 ILE B C 1
ATOM 3819 O O . ILE B 1 211 ? 0.719 4.793 2.635 1 98.88 211 ILE B O 1
ATOM 3823 N N . ALA B 1 212 ? 1.155 5.605 4.68 1 98.56 212 ALA B N 1
ATOM 3824 C CA . ALA B 1 212 ? 2.074 4.531 5.051 1 98.56 212 ALA B CA 1
ATOM 3825 C C . ALA B 1 212 ? 1.619 3.838 6.332 1 98.56 212 ALA B C 1
ATOM 3827 O O . ALA B 1 212 ? 1.347 4.496 7.34 1 98.56 212 ALA B O 1
ATOM 3828 N N . LEU B 1 213 ? 1.562 2.508 6.305 1 98.31 213 LEU B N 1
ATOM 3829 C CA . LEU B 1 213 ? 1.026 1.676 7.379 1 98.31 213 LEU B CA 1
ATOM 3830 C C . LEU B 1 213 ? 1.897 0.444 7.598 1 98.31 213 LEU B C 1
ATOM 3832 O O . LEU B 1 213 ? 2.791 0.16 6.797 1 98.31 213 LEU B O 1
ATOM 3836 N N . CYS B 1 214 ? 1.643 -0.18 8.734 1 97.75 214 CYS B N 1
ATOM 3837 C CA . CYS B 1 214 ? 2.16 -1.527 8.945 1 97.75 214 CYS B CA 1
ATOM 3838 C C . CYS B 1 214 ? 1.025 -2.518 9.172 1 97.75 214 CYS B C 1
ATOM 3840 O O . CYS B 1 214 ? 0.055 -2.207 9.867 1 97.75 214 CYS B O 1
ATOM 3842 N N . ASP B 1 215 ? 1.208 -3.691 8.625 1 98.06 215 ASP B N 1
ATOM 3843 C CA . ASP B 1 215 ? 0.177 -4.723 8.648 1 98.06 215 ASP B CA 1
ATOM 3844 C C . ASP B 1 215 ? -0.096 -5.191 10.078 1 98.06 215 ASP B C 1
ATOM 3846 O O . ASP B 1 215 ? -1.218 -5.582 10.406 1 98.06 215 ASP B O 1
ATOM 3850 N N . ASP B 1 216 ? 0.864 -5.109 10.922 1 96.62 216 ASP B N 1
ATOM 3851 C CA . ASP B 1 216 ? 0.749 -5.684 12.258 1 96.62 216 ASP B CA 1
ATOM 3852 C C . ASP B 1 216 ? 0.504 -4.598 13.305 1 96.62 216 ASP B C 1
ATOM 3854 O O . ASP B 1 216 ? 0.784 -4.797 14.484 1 96.62 216 ASP B O 1
ATOM 3858 N N . ASP B 1 217 ? 0.05 -3.414 12.891 1 96.25 217 ASP B N 1
ATOM 3859 C CA . ASP B 1 217 ? -0.265 -2.344 13.836 1 96.25 217 ASP B CA 1
ATOM 3860 C C . ASP B 1 217 ? -1.515 -2.678 14.648 1 96.25 217 ASP B C 1
ATOM 3862 O O . ASP B 1 217 ? -2.631 -2.623 14.125 1 96.25 217 ASP B O 1
ATOM 3866 N N . ASP B 1 218 ? -1.363 -2.934 15.938 1 93.31 218 ASP B N 1
ATOM 3867 C CA . ASP B 1 218 ? -2.488 -3.307 16.797 1 93.31 218 ASP B CA 1
ATOM 3868 C C . ASP B 1 218 ? -3.064 -2.084 17.5 1 93.31 218 ASP B C 1
ATOM 3870 O O . ASP B 1 218 ? -4.145 -2.156 18.094 1 93.31 218 ASP B O 1
ATOM 3874 N N . SER B 1 219 ? -2.312 -0.992 17.406 1 93.62 219 SER B N 1
ATOM 3875 C CA . SER B 1 219 ? -2.789 0.229 18.047 1 93.62 219 SER B CA 1
ATOM 3876 C C . SER B 1 219 ? -3.793 0.962 17.172 1 93.62 219 SER B C 1
ATOM 3878 O O . SER B 1 219 ? -4.863 1.359 17.641 1 93.62 219 SER B O 1
ATOM 3880 N N . VAL B 1 220 ? -3.434 1.203 15.953 1 95.12 220 VAL B N 1
ATOM 3881 C CA . VAL B 1 220 ? -4.32 1.708 14.914 1 95.12 220 VAL B CA 1
ATOM 3882 C C . VAL B 1 220 ? -4.32 0.747 13.727 1 95.12 220 VAL B C 1
ATOM 3884 O O . VAL B 1 220 ? -3.449 0.822 12.852 1 95.12 220 VAL B O 1
ATOM 3887 N N . PRO B 1 221 ? -5.293 -0.072 13.703 1 94.94 221 PRO B N 1
ATOM 3888 C CA . PRO B 1 221 ? -5.309 -1.09 12.648 1 94.94 221 PRO B CA 1
ATOM 3889 C C . PRO B 1 221 ? -5.172 -0.493 11.25 1 94.94 221 PRO B C 1
ATOM 3891 O O . PRO B 1 221 ? -5.754 0.558 10.961 1 94.94 221 PRO B O 1
ATOM 3894 N N . PRO B 1 222 ? -4.395 -1.178 10.383 1 96 222 PRO B N 1
ATOM 3895 C CA . PRO B 1 222 ? -4.172 -0.639 9.039 1 96 222 PRO B CA 1
ATOM 3896 C C . PRO B 1 222 ? -5.469 -0.465 8.25 1 96 222 PRO B C 1
ATOM 3898 O O . PRO B 1 222 ? -5.52 0.32 7.297 1 96 222 PRO B O 1
ATOM 3901 N N . ALA B 1 223 ? -6.496 -1.143 8.656 1 93.81 223 ALA B N 1
ATOM 3902 C CA . ALA B 1 223 ? -7.789 -0.988 7.996 1 93.81 223 ALA B CA 1
ATOM 3903 C C . ALA B 1 223 ? -8.234 0.473 7.984 1 93.81 223 ALA B C 1
ATOM 3905 O O . ALA B 1 223 ? -8.898 0.922 7.051 1 93.81 223 ALA B O 1
ATOM 3906 N N . ASN B 1 224 ? -7.797 1.276 9 1 93.44 224 ASN B N 1
ATOM 3907 C CA . ASN B 1 224 ? -8.117 2.697 9.047 1 93.44 224 ASN B CA 1
ATOM 3908 C C . ASN B 1 224 ? -7.57 3.443 7.84 1 93.44 224 ASN B C 1
ATOM 3910 O O . ASN B 1 224 ? -8.32 4.07 7.094 1 93.44 224 ASN B O 1
ATOM 3914 N N . GLY B 1 225 ? -6.309 3.254 7.648 1 97 225 GLY B N 1
ATOM 3915 C CA . GLY B 1 225 ? -5.664 3.924 6.531 1 97 225 GLY B CA 1
ATOM 3916 C C . GLY B 1 225 ? -6.086 3.375 5.184 1 97 225 GLY B C 1
ATOM 3917 O O . GLY B 1 225 ? -6.23 4.129 4.219 1 97 225 GLY B O 1
ATOM 3918 N N . VAL B 1 226 ? -6.324 2.084 5.09 1 98 226 VAL B N 1
ATOM 3919 C CA . VAL B 1 226 ? -6.734 1.459 3.836 1 98 226 VAL B CA 1
ATOM 3920 C C . VAL B 1 226 ? -8.141 1.934 3.459 1 98 226 VAL B C 1
ATOM 3922 O O . VAL B 1 226 ? -8.414 2.211 2.289 1 98 226 VAL B O 1
ATOM 3925 N N . ASN B 1 227 ? -9 2.039 4.449 1 96.31 227 ASN B N 1
ATOM 3926 C CA . ASN B 1 227 ? -10.328 2.578 4.195 1 96.31 227 ASN B CA 1
ATOM 3927 C C . ASN B 1 227 ? -10.266 4.02 3.701 1 96.31 227 ASN B C 1
ATOM 3929 O O . ASN B 1 227 ? -11.039 4.414 2.826 1 96.31 227 ASN B O 1
ATOM 3933 N N . TYR B 1 228 ? -9.438 4.785 4.328 1 98.5 228 TYR B N 1
ATOM 3934 C CA . TYR B 1 228 ? -9.289 6.164 3.875 1 98.5 228 TYR B CA 1
ATOM 3935 C C . TYR B 1 228 ? -8.859 6.211 2.414 1 98.5 228 TYR B C 1
ATOM 3937 O O . TYR B 1 228 ? -9.414 6.98 1.623 1 98.5 228 TYR B O 1
ATOM 3945 N N . TYR B 1 229 ? -7.887 5.391 2 1 98.81 229 TYR B N 1
ATOM 3946 C CA . TYR B 1 229 ? -7.477 5.297 0.603 1 98.81 229 TYR B CA 1
ATOM 3947 C C . TYR B 1 229 ? -8.672 4.98 -0.293 1 98.81 229 TYR B C 1
ATOM 3949 O O . TYR B 1 229 ? -8.844 5.594 -1.349 1 98.81 229 TYR B O 1
ATOM 3957 N N . MET B 1 230 ? -9.445 4.016 0.129 1 98.06 230 MET B N 1
ATOM 3958 C CA . MET B 1 230 ? -10.586 3.602 -0.683 1 98.06 230 MET B CA 1
ATOM 3959 C C . MET B 1 230 ? -11.562 4.754 -0.878 1 98.06 230 MET B C 1
ATOM 3961 O O . MET B 1 230 ? -12.109 4.934 -1.969 1 98.06 230 MET B O 1
ATOM 3965 N N . GLU B 1 231 ? -11.789 5.516 0.186 1 98.44 231 GLU B N 1
ATOM 3966 C CA . GLU B 1 231 ? -12.68 6.668 0.061 1 98.44 231 GLU B CA 1
ATOM 3967 C C . GLU B 1 231 ? -12.094 7.715 -0.884 1 98.44 231 GLU B C 1
ATOM 3969 O O . GLU B 1 231 ? -12.82 8.32 -1.675 1 98.44 231 GLU B O 1
ATOM 3974 N N . LEU B 1 232 ? -10.781 7.961 -0.779 1 98.75 232 LEU B N 1
ATOM 3975 C CA . LEU B 1 232 ? -10.133 8.867 -1.723 1 98.75 232 LEU B CA 1
ATOM 3976 C C . LEU B 1 232 ? -10.328 8.383 -3.156 1 98.75 232 LEU B C 1
ATOM 3978 O O . LEU B 1 232 ? -10.727 9.156 -4.027 1 98.75 232 LEU B O 1
ATOM 3982 N N . TYR B 1 233 ? -10.094 7.074 -3.371 1 97.88 233 TYR B N 1
ATOM 3983 C CA . TYR B 1 233 ? -10.219 6.469 -4.691 1 97.88 233 TYR B CA 1
ATOM 3984 C C . TYR B 1 233 ? -11.641 6.629 -5.227 1 97.88 233 TYR B C 1
ATOM 3986 O O . TYR B 1 233 ? -11.836 7.027 -6.379 1 97.88 233 TYR B O 1
ATOM 3994 N N . ARG B 1 234 ? -12.602 6.406 -4.41 1 97.44 234 ARG B N 1
ATOM 3995 C CA . ARG B 1 234 ? -14 6.473 -4.812 1 97.44 234 ARG B CA 1
ATOM 3996 C C . ARG B 1 234 ? -14.391 7.895 -5.195 1 97.44 234 ARG B C 1
ATOM 3998 O O . ARG B 1 234 ? -15.336 8.094 -5.961 1 97.44 234 ARG B O 1
ATOM 4005 N N . ASN B 1 235 ? -13.742 8.875 -4.652 1 98.38 235 ASN B N 1
ATOM 4006 C CA . ASN B 1 235 ? -14.039 10.273 -4.938 1 98.38 235 ASN B CA 1
ATOM 4007 C C . ASN B 1 235 ? -13.078 10.852 -5.973 1 98.38 235 ASN B C 1
ATOM 4009 O O . ASN B 1 235 ? -12.953 12.07 -6.098 1 98.38 235 ASN B O 1
ATOM 4013 N N . ASP B 1 236 ? -12.305 10 -6.664 1 97.69 236 ASP B N 1
ATOM 4014 C CA . ASP B 1 236 ? -11.414 10.359 -7.762 1 97.69 236 ASP B CA 1
ATOM 4015 C C . ASP B 1 236 ? -10.266 11.242 -7.27 1 97.69 236 ASP B C 1
ATOM 4017 O O . ASP B 1 236 ? -9.844 12.172 -7.961 1 97.69 236 ASP B O 1
ATOM 4021 N N . VAL B 1 237 ? -9.852 11.031 -6.012 1 98.56 237 VAL B N 1
ATOM 4022 C CA . VAL B 1 237 ? -8.695 11.727 -5.453 1 98.56 237 VAL B CA 1
ATOM 4023 C C . VAL B 1 237 ? -7.461 10.828 -5.562 1 98.56 237 VAL B C 1
ATOM 4025 O O . VAL B 1 237 ? -7.48 9.68 -5.121 1 98.56 237 VAL B O 1
ATOM 4028 N N . ARG B 1 238 ? -6.391 11.312 -6.129 1 98.12 238 ARG B N 1
ATOM 4029 C CA . ARG B 1 238 ? -5.164 10.547 -6.289 1 98.12 238 ARG B CA 1
ATOM 4030 C C . ARG B 1 238 ? -4.508 10.266 -4.941 1 98.12 238 ARG B C 1
ATOM 4032 O O . ARG B 1 238 ? -4.469 11.141 -4.074 1 98.12 238 ARG B O 1
ATOM 4039 N N . ALA B 1 239 ? -4.035 9.023 -4.809 1 98.62 239 ALA B N 1
ATOM 4040 C CA . ALA B 1 239 ? -3.379 8.68 -3.553 1 98.62 239 ALA B CA 1
ATOM 4041 C C . ALA B 1 239 ? -2.432 7.496 -3.738 1 98.62 239 ALA B C 1
ATOM 4043 O O . ALA B 1 239 ? -2.561 6.734 -4.699 1 98.62 239 ALA B O 1
ATOM 4044 N N . SER B 1 240 ? -1.469 7.418 -2.92 1 98.75 240 SER B N 1
ATOM 4045 C CA . SER B 1 240 ? -0.585 6.266 -2.762 1 98.75 240 SER B CA 1
ATOM 4046 C C . SER B 1 240 ? -0.759 5.621 -1.391 1 98.75 240 SER B C 1
ATOM 4048 O O . SER B 1 240 ? -0.994 6.316 -0.398 1 98.75 240 SER B O 1
ATOM 4050 N N . LEU B 1 241 ? -0.632 4.336 -1.364 1 98.88 241 LEU B N 1
ATOM 4051 C CA . LEU B 1 241 ? -0.815 3.543 -0.155 1 98.88 241 LEU B CA 1
ATOM 4052 C C . LEU B 1 241 ? 0.274 2.482 -0.03 1 98.88 241 LEU B C 1
ATOM 4054 O O . LEU B 1 241 ? 0.523 1.729 -0.974 1 98.88 241 LEU B O 1
ATOM 4058 N N . HIS B 1 242 ? 0.923 2.475 1.119 1 98.81 242 HIS B N 1
ATOM 4059 C CA . HIS B 1 242 ? 1.958 1.482 1.392 1 98.81 242 HIS B CA 1
ATOM 4060 C C . HIS B 1 242 ? 1.746 0.823 2.75 1 98.81 242 HIS B C 1
ATOM 4062 O O . HIS B 1 242 ? 1.839 1.484 3.787 1 98.81 242 HIS B O 1
ATOM 4068 N N . VAL B 1 243 ? 1.444 -0.472 2.73 1 98.75 243 VAL B N 1
ATOM 4069 C CA . VAL B 1 243 ? 1.351 -1.299 3.93 1 98.75 243 VAL B CA 1
ATOM 4070 C C . VAL B 1 243 ? 2.568 -2.215 4.023 1 98.75 243 VAL B C 1
ATOM 4072 O O . VAL B 1 243 ? 2.686 -3.182 3.264 1 98.75 243 VAL B O 1
ATOM 4075 N N . TYR B 1 244 ? 3.473 -1.925 4.926 1 98.31 244 TYR B N 1
ATOM 4076 C CA . TYR B 1 244 ? 4.648 -2.758 5.152 1 98.31 244 TYR B CA 1
ATOM 4077 C C . TYR B 1 244 ? 4.312 -3.943 6.051 1 98.31 244 TYR B C 1
ATOM 4079 O O . TYR B 1 244 ? 3.352 -3.895 6.82 1 98.31 244 TYR B O 1
ATOM 4087 N N . PRO B 1 245 ? 5.129 -5.027 6.004 1 96.81 245 PRO B N 1
ATOM 4088 C CA . PRO B 1 245 ? 4.758 -6.273 6.676 1 96.81 245 PRO B CA 1
ATOM 4089 C C . PRO B 1 245 ? 4.695 -6.129 8.195 1 96.81 245 PRO B C 1
ATOM 4091 O O . PRO B 1 245 ? 3.809 -6.695 8.836 1 96.81 245 PRO B O 1
ATOM 4094 N N . ASP B 1 246 ? 5.652 -5.469 8.719 1 95.19 246 ASP B N 1
ATOM 4095 C CA . ASP B 1 246 ? 5.73 -5.371 10.172 1 95.19 246 ASP B CA 1
ATOM 4096 C C . ASP B 1 246 ? 6.414 -4.074 10.594 1 95.19 246 ASP B C 1
ATOM 4098 O O . ASP B 1 246 ? 6.84 -3.283 9.75 1 95.19 246 ASP B O 1
ATOM 4102 N N . GLY B 1 247 ? 6.391 -3.799 11.883 1 94.62 247 GLY B N 1
ATOM 4103 C CA . GLY B 1 247 ? 6.926 -2.574 12.461 1 94.62 247 GLY B CA 1
ATOM 4104 C C . GLY B 1 247 ? 6.035 -1.984 13.539 1 94.62 247 GLY B C 1
ATOM 4105 O O . GLY B 1 247 ? 6.469 -1.128 14.312 1 94.62 247 GLY B O 1
ATOM 4106 N N . GLY B 1 248 ? 4.801 -2.467 13.555 1 94.56 248 GLY B N 1
ATOM 4107 C CA . GLY B 1 248 ? 3.875 -2.012 14.578 1 94.56 248 GLY B CA 1
ATOM 4108 C C . GLY B 1 248 ? 3.445 -0.568 14.398 1 94.56 248 GLY B C 1
ATOM 4109 O O . GLY B 1 248 ? 3.09 -0.156 13.289 1 94.56 248 GLY B O 1
ATOM 4110 N N . HIS B 1 249 ? 3.361 0.164 15.523 1 94.06 249 HIS B N 1
ATOM 4111 C CA . HIS B 1 249 ? 2.855 1.532 15.555 1 94.06 249 HIS B CA 1
ATOM 4112 C C . HIS B 1 249 ? 3.922 2.502 16.047 1 94.06 249 HIS B C 1
ATOM 4114 O O . HIS B 1 249 ? 4.754 2.141 16.891 1 94.06 249 HIS B O 1
ATOM 4120 N N . GLY B 1 250 ? 3.898 3.719 15.516 1 93.81 250 GLY B N 1
ATOM 4121 C CA . GLY B 1 250 ? 4.684 4.793 16.094 1 93.81 250 GLY B CA 1
ATOM 4122 C C . GLY B 1 250 ? 6.145 4.75 15.703 1 93.81 250 GLY B C 1
ATOM 4123 O O . GLY B 1 250 ? 7.016 5.152 16.484 1 93.81 250 GLY B O 1
ATOM 4124 N N . TRP B 1 251 ? 6.469 4.23 14.594 1 91.06 251 TRP B N 1
ATOM 4125 C CA . TRP B 1 251 ? 7.863 4.062 14.195 1 91.06 251 TRP B CA 1
ATOM 4126 C C . TRP B 1 251 ? 8.461 5.391 13.734 1 91.06 251 TRP B C 1
ATOM 4128 O O . TRP B 1 251 ? 9.68 5.559 13.734 1 91.06 251 TRP B O 1
ATOM 4138 N N . GLY B 1 252 ? 7.648 6.312 13.422 1 86.5 252 GLY B N 1
ATOM 4139 C CA . GLY B 1 252 ? 8.172 7.621 13.07 1 86.5 252 GLY B CA 1
ATOM 4140 C C . GLY B 1 252 ? 9.266 7.566 12.031 1 86.5 252 GLY B C 1
ATOM 4141 O O . GLY B 1 252 ? 9.109 6.934 10.984 1 86.5 252 GLY B O 1
ATOM 4142 N N . SER B 1 253 ? 10.305 8.242 12.273 1 72.69 253 SER B N 1
ATOM 4143 C CA . SER B 1 253 ? 11.477 8.305 11.398 1 72.69 253 SER B CA 1
ATOM 4144 C C . SER B 1 253 ? 12.578 7.379 11.891 1 72.69 253 SER B C 1
ATOM 4146 O O . SER B 1 253 ? 13.719 7.465 11.43 1 72.69 253 SER B O 1
ATOM 4148 N N . LYS B 1 254 ? 12.258 6.586 12.578 1 67.19 254 LYS B N 1
ATOM 4149 C CA . LYS B 1 254 ? 13.258 5.836 13.328 1 67.19 254 LYS B CA 1
ATOM 4150 C C . LYS B 1 254 ? 14.133 5.004 12.398 1 67.19 254 LYS B C 1
ATOM 4152 O O . LYS B 1 254 ? 13.633 4.332 11.492 1 67.19 254 LYS B O 1
ATOM 4157 N N . ILE B 1 255 ? 15.328 5.16 12.656 1 67.88 255 ILE B N 1
ATOM 4158 C CA . ILE B 1 255 ? 16.328 4.309 12.031 1 67.88 255 ILE B CA 1
ATOM 4159 C C . ILE B 1 255 ? 16.094 2.854 12.438 1 67.88 255 ILE B C 1
ATOM 4161 O O . ILE B 1 255 ? 16.391 1.934 11.672 1 67.88 255 ILE B O 1
ATOM 4165 N N . GLY B 1 256 ? 15.352 2.633 13.289 1 79.56 256 GLY B N 1
ATOM 4166 C CA . GLY B 1 256 ? 15.102 1.269 13.719 1 79.56 256 GLY B CA 1
ATOM 4167 C C . GLY B 1 256 ? 13.898 0.635 13.039 1 79.56 256 GLY B C 1
ATOM 4168 O O . GLY B 1 256 ? 13.688 -0.575 13.148 1 79.56 256 GLY B O 1
ATOM 4169 N N . PHE B 1 257 ? 13.172 1.431 12.375 1 90 257 PHE B N 1
ATOM 4170 C CA . PHE B 1 257 ? 12.086 0.87 11.578 1 90 257 PHE B CA 1
ATOM 4171 C C . PHE B 1 257 ? 12.641 0.027 10.43 1 90 257 PHE B C 1
ATOM 4173 O O . PHE B 1 257 ? 13.391 0.526 9.594 1 90 257 PHE B O 1
ATOM 4180 N N . ARG B 1 258 ? 12.312 -1.226 10.344 1 92.56 258 ARG B N 1
ATOM 4181 C CA . ARG B 1 258 ? 12.891 -2.209 9.438 1 92.56 258 ARG B CA 1
ATOM 4182 C C . ARG B 1 258 ? 12.766 -1.761 7.988 1 92.56 258 ARG B C 1
ATOM 4184 O O . ARG B 1 258 ? 13.633 -2.049 7.164 1 92.56 258 ARG B O 1
ATOM 4191 N N . TYR B 1 259 ? 11.727 -1.019 7.66 1 96.69 259 TYR B N 1
ATOM 4192 C CA . TYR B 1 259 ? 11.438 -0.653 6.281 1 96.69 259 TYR B CA 1
ATOM 4193 C C . TYR B 1 259 ? 11.672 0.835 6.047 1 96.69 259 TYR B C 1
ATOM 4195 O O . TYR B 1 259 ? 11.031 1.444 5.188 1 96.69 259 TYR B O 1
ATOM 4203 N N . HIS B 1 260 ? 12.539 1.406 6.84 1 94.88 260 HIS B N 1
ATOM 4204 C CA . HIS B 1 260 ? 12.828 2.834 6.777 1 94.88 260 HIS B CA 1
ATOM 4205 C C . HIS B 1 260 ? 13.289 3.24 5.383 1 94.88 260 HIS B C 1
ATOM 4207 O O . HIS B 1 260 ? 12.805 4.23 4.824 1 94.88 260 HIS B O 1
ATOM 4213 N N . GLU B 1 261 ? 14.227 2.471 4.797 1 94.12 261 GLU B N 1
ATOM 4214 C CA . GLU B 1 261 ? 14.766 2.812 3.482 1 94.12 261 GLU B CA 1
ATOM 4215 C C . GLU B 1 261 ? 13.68 2.738 2.408 1 94.12 261 GLU B C 1
ATOM 4217 O O . GLU B 1 261 ? 13.57 3.639 1.573 1 94.12 261 GLU B O 1
ATOM 4222 N N . GLU B 1 262 ? 12.914 1.666 2.395 1 96.38 262 GLU B N 1
ATOM 4223 C CA . GLU B 1 262 ? 11.812 1.525 1.451 1 96.38 262 GLU B CA 1
ATOM 4224 C C . GLU B 1 262 ? 10.82 2.676 1.588 1 96.38 262 GLU B C 1
ATOM 4226 O O . GLU B 1 262 ? 10.406 3.268 0.588 1 96.38 262 GLU B O 1
ATOM 4231 N N . LEU B 1 263 ? 10.5 3.029 2.826 1 96.69 263 LEU B N 1
ATOM 4232 C CA . LEU B 1 263 ? 9.562 4.109 3.107 1 96.69 263 LEU B CA 1
ATOM 4233 C C . LEU B 1 263 ? 10.07 5.434 2.541 1 96.69 263 LEU B C 1
ATOM 4235 O O . LEU B 1 263 ? 9.328 6.156 1.874 1 96.69 263 LEU B O 1
ATOM 4239 N N . MET B 1 264 ? 11.336 5.707 2.803 1 94.75 264 MET B N 1
ATOM 4240 C CA . MET B 1 264 ? 11.914 6.965 2.34 1 94.75 264 MET B CA 1
ATOM 4241 C C . MET B 1 264 ? 11.922 7.035 0.816 1 94.75 264 MET B C 1
ATOM 4243 O O . MET B 1 264 ? 11.633 8.086 0.237 1 94.75 264 MET B O 1
ATOM 4247 N N . MET B 1 265 ? 12.195 5.965 0.177 1 95.88 265 MET B N 1
ATOM 4248 C CA . MET B 1 265 ? 12.203 5.93 -1.282 1 95.88 265 MET B CA 1
ATOM 4249 C C . MET B 1 265 ? 10.797 6.102 -1.839 1 95.88 265 MET B C 1
ATOM 4251 O O . MET B 1 265 ? 10.586 6.844 -2.799 1 95.88 265 MET B O 1
ATOM 4255 N N . ASP B 1 266 ? 9.867 5.41 -1.242 1 97.62 266 ASP B N 1
ATOM 4256 C CA . ASP B 1 266 ? 8.477 5.523 -1.679 1 97.62 266 ASP B CA 1
ATOM 4257 C C . ASP B 1 266 ? 7.961 6.953 -1.521 1 97.62 266 ASP B C 1
ATOM 4259 O O . ASP B 1 266 ? 7.305 7.484 -2.416 1 97.62 266 ASP B O 1
ATOM 4263 N N . LEU B 1 267 ? 8.25 7.547 -0.369 1 97.5 267 LEU B N 1
ATOM 4264 C CA . LEU B 1 267 ? 7.805 8.906 -0.099 1 97.5 267 LEU B CA 1
ATOM 4265 C C . LEU B 1 267 ? 8.445 9.891 -1.075 1 97.5 267 LEU B C 1
ATOM 4267 O O . LEU B 1 267 ? 7.754 10.75 -1.634 1 97.5 267 LEU B O 1
ATOM 4271 N N . LYS B 1 268 ? 9.734 9.789 -1.304 1 96.38 268 LYS B N 1
ATOM 4272 C CA . LYS B 1 268 ? 10.438 10.672 -2.236 1 96.38 268 LYS B CA 1
ATOM 4273 C C . LYS B 1 268 ? 9.867 10.547 -3.645 1 96.38 268 LYS B C 1
ATOM 4275 O O . LYS B 1 268 ? 9.648 11.555 -4.324 1 96.38 268 LYS B O 1
ATOM 4280 N N . ALA B 1 269 ? 9.688 9.312 -4.07 1 96.94 269 ALA B N 1
ATOM 4281 C CA . ALA B 1 269 ? 9.125 9.086 -5.398 1 96.94 269 ALA B CA 1
ATOM 4282 C C . ALA B 1 269 ? 7.738 9.719 -5.527 1 96.94 269 ALA B C 1
ATOM 4284 O O . ALA B 1 269 ? 7.414 10.312 -6.555 1 96.94 269 ALA B O 1
ATOM 4285 N N . TRP B 1 270 ? 6.941 9.594 -4.52 1 98.06 270 TRP B N 1
ATOM 4286 C CA . TRP B 1 270 ? 5.598 10.172 -4.543 1 98.06 270 TRP B CA 1
ATOM 4287 C C . TRP B 1 270 ? 5.656 11.695 -4.625 1 98.06 270 TRP B C 1
ATOM 4289 O O . TRP B 1 270 ? 4.926 12.305 -5.406 1 98.06 270 TRP B O 1
ATOM 4299 N N . LEU B 1 271 ? 6.5 12.289 -3.838 1 97.19 271 LEU B N 1
ATOM 4300 C CA . LEU B 1 271 ? 6.637 13.742 -3.818 1 97.19 271 LEU B CA 1
ATOM 4301 C C . LEU B 1 271 ? 7.078 14.266 -5.18 1 97.19 271 LEU B C 1
ATOM 4303 O O . LEU B 1 271 ? 6.754 15.398 -5.555 1 97.19 271 LEU B O 1
ATOM 4307 N N . ARG B 1 272 ? 7.695 13.438 -5.957 1 94.69 272 ARG B N 1
ATOM 4308 C CA . ARG B 1 272 ? 8.188 13.844 -7.27 1 94.69 272 ARG B CA 1
ATOM 4309 C C . ARG B 1 272 ? 7.164 13.531 -8.359 1 94.69 272 ARG B C 1
ATOM 4311 O O . ARG B 1 272 ? 7.375 13.867 -9.523 1 94.69 272 ARG B O 1
ATOM 4318 N N . SER B 1 273 ? 6.105 12.906 -8.031 1 94.62 273 SER B N 1
ATOM 4319 C CA . SER B 1 273 ? 5.172 12.406 -9.031 1 94.62 273 SER B CA 1
ATOM 4320 C C . SER B 1 273 ? 4.184 13.484 -9.461 1 94.62 273 SER B C 1
ATOM 4322 O O . SER B 1 273 ? 3.4 13.281 -10.391 1 94.62 273 SER B O 1
ATOM 4324 N N . PHE B 1 274 ? 4.184 14.633 -8.859 1 92.06 274 PHE B N 1
ATOM 4325 C CA . PHE B 1 274 ? 3.27 15.711 -9.219 1 92.06 274 PHE B CA 1
ATOM 4326 C C . PHE B 1 274 ? 3.945 17.062 -9.062 1 92.06 274 PHE B C 1
ATOM 4328 O O . PHE B 1 274 ? 4.945 17.188 -8.344 1 92.06 274 PHE B O 1
#

InterPro domains:
  IPR029058 Alpha/Beta hydrolase fold [G3DSA:3.40.50.1820] (36-273)
  IPR029058 Alpha/Beta hydrolase fold [SSF53474] (34-258)
  IPR049492 BD-FAE-like domain [PF20434] (49-228)
  IPR050300 GDXG lipolytic enzyme [PTHR48081] (41-272)

Solvent-accessible surface area (backbone atoms only — not comparable to full-atom values): 27798 Å² total; per-residue (Å²): 137,86,77,79,79,82,80,78,79,76,78,76,77,75,74,72,72,74,71,55,64,66,44,74,51,76,43,70,71,51,96,63,84,62,75,69,77,53,84,53,92,84,60,64,44,32,31,41,37,22,36,25,33,62,94,51,43,72,19,33,33,35,39,28,27,25,15,42,39,44,77,50,65,40,47,54,57,43,23,58,66,49,24,59,59,34,18,76,68,9,21,29,21,33,30,43,44,56,34,58,13,69,32,30,56,63,32,30,52,50,43,55,30,48,52,42,34,50,52,48,73,38,9,77,85,67,51,32,41,74,81,37,33,26,31,25,14,25,29,40,12,10,27,51,34,43,39,39,38,41,65,40,55,78,70,31,34,40,53,29,38,38,30,38,46,22,38,32,46,37,40,89,93,75,36,41,65,63,34,43,36,26,30,49,24,90,79,60,49,72,67,54,24,48,71,60,9,30,54,75,43,58,43,66,80,28,42,35,36,41,38,41,35,17,53,55,12,83,68,47,47,38,64,39,49,52,48,34,50,49,38,32,50,74,36,73,20,59,44,28,40,36,31,38,65,60,68,38,66,86,48,63,69,36,83,77,34,88,54,42,67,53,48,52,47,46,50,52,54,54,65,65,71,108,136,84,80,73,78,78,79,76,78,79,76,77,77,73,73,73,72,74,72,53,64,66,44,75,52,75,45,68,70,51,98,62,84,63,74,70,77,53,85,53,92,84,59,64,43,32,31,41,36,22,36,25,32,62,92,51,42,71,18,32,32,36,39,27,26,26,16,42,39,44,78,52,66,38,47,53,56,42,22,56,65,49,25,59,58,34,18,75,68,10,22,28,20,33,28,43,46,56,34,58,14,68,32,30,56,63,31,31,52,50,43,55,30,48,52,43,34,50,52,48,73,37,9,78,85,66,51,33,42,75,80,37,33,26,30,25,14,25,29,40,13,10,28,52,34,42,39,39,38,42,65,39,56,80,70,34,34,39,53,29,38,38,29,38,46,24,38,34,46,38,42,89,91,74,34,39,65,61,34,42,36,27,29,50,26,91,78,61,50,72,65,55,23,50,73,60,8,30,52,75,42,58,41,67,81,28,43,34,36,41,37,42,35,18,53,55,12,81,69,47,47,38,65,39,48,54,48,34,50,52,38,31,51,76,36,72,22,59,43,29,39,36,31,38,65,60,68,38,67,86,46,65,69,37,86,76,34,88,56,42,67,53,50,52,47,47,52,52,52,55,66,67,71,108

Foldseek 3Di:
DDPPDDPPPPPPPPPPPVQPAWDKDKDFLDPDDDPDDQPDPVFGKIKIKTAAGPVQAPQAEEEFFADDLLPDGPCVLRNPVCQVVQNVNNYMYIYMRFGRQQQPQVRRLSRLLSSLLVCLVCSPVRVHDLLRYAYEYFALGLLSRLLCLLPPDDSSHGQEYEYELYFAFLDPPQGQVSSNCRNRNDDHDPVVRLSSRSLNRHALRRHEYEYEEECPAPRRHCVSVVSSVVSCVVRVHHYHYYYHHDDYGDCRCPPPRPCNVVVSVVVVVVSVPD/DDPPPPPPPPPPPPPPPVQPAWDKDKDFLDPDDDPDDLPDPVFGKIKIKTAAGPVQAPQAEEEFFADDLLPDGPCVLRNPVCQVVQNVNNYMYIGMDFGRQQQPQVRRLSRLLSSLLVCLVCSVVRVHDLLRYAYEYFALGLLSRLLCLLPPDDSSHGQEYEYELYFAFLDPPQGQVSSNCRNRNDDHDPVVRLSSRSLNRHALNRHEYEYEEECPAPRRHCVSVVSSVVSCVVRVHHYHYYYHHDDYGDCRCPPPRPCNVVVSVVVVVVSVPD

Secondary structure (DSSP, 8-state):
----------------------EEEEEES-SSPPSS--S-TT---EEEEEEPPGGG--S-EEEEE--STTTS--TTTTTGGGHHHHHTTT-EEEEEEPPP-TT-THHHHHHHHHHHHHHHHTHHHHT--TT-EEEEEETHHHHHHHHHHHH--GGG--SEEEEES-----STTTS-HHHHHHHH-SS--HHHHHHT-GGGS--TTSPPEEEEEETT-SSS-THHHHHHHHHHHHTT--EEEEEESS--S--TT-TTSTTHHHHHHHHHHHHT--/----------------------EEEEEES-SSPPSS--S-TT---EEEEEEPPGGG--S-EEEEE--STTTS--TTTTTGGGHHHHHTTT-EEEEEEPPP-TT-THHHHHHHHHHHHHHHHTHHHHT--TT-EEEEEETHHHHHHHHHHHH--GGG--SEEEEES-----STTTS-HHHHHHHH-SS--HHHHHHT-GGGS--TTSPPEEEEEETT-SSS-HHHHHHHHHHHHHTT--EEEEEESS--S--TT-TTSTTHHHHHHHHHHHHT--

Sequence (548 aa):
MNFRKLFVITGLFAASMTVMAQRTFDVNLYNGRAPYNNGDKRDTAKVRVYLPLEREATGRAIVICPGGSYESLSMDTEGYDWGEFFQNQGIAAIVLKYRLPNGKPEVPIADAQQAIRLARLNASAWRISRNKVGIMGFSAGGHLAATVATQGRGEAKPNFQILFYPVVSMMEGYGHRKSFHNFLGRNPSKHDQRKYSADMNVSRVTPPAFIALCDDDDSVPPANGVNYYMELYRNDVRASLHVYPDGGHGWGSKIGFRYHEELMMDLKAWLRSFMNFRKLFVITGLFAASMTVMAQRTFDVNLYNGRAPYNNGDKRDTAKVRVYLPLEREATGRAIVICPGGSYESLSMDTEGYDWGEFFQNQGIAAIVLKYRLPNGKPEVPIADAQQAIRLARLNASAWRISRNKVGIMGFSAGGHLAATVATQGRGEAKPNFQILFYPVVSMMEGYGHRKSFHNFLGRNPSKHDQRKYSADMNVSRVTPPAFIALCDDDDSVPPANGVNYYMELYRNDVRASLHVYPDGGHGWGSKIGFRYHEELMMDLKAWLRSF

Organism: NCBI:txid2508867

Nearest PDB structures (foldseek):
  7dwc-assembly4_D  TM=8.913E-01  e=2.500E-27  Bacteroides thetaiotaomicron VPI-5482
  6a6o-assembly1_A  TM=9.127E-01  e=5.567E-26  Caldicellulosiruptor acetigenus 6A
  5ao9-assembly1_A  TM=7.943E-01  e=2.660E-17  Thermogutta terrifontis
  7e8b-assembly1_L  TM=7.040E-01  e=1.137E-10  Homo sapiens
  2gbc-assembly1_A  TM=7.020E-01  e=5.708E-10  Rattus norvegicus

pLDDT: mean 91.91, std 14.6, range [32.91, 98.94]